Protein AF-0000000085156708 (afdb_homodimer)

Secondary structure (DSSP, 8-state):
-EEEEE-----TTS--HHHHHHHHHHHHHHHHTTTEEEEEE---SS-TT---S-HHHHHHHHHTT-SS-EEEEEEEGGGS-HHHHHHHHHHHHHHTTS-EEEEEE----HHHHHHHT--GGGHHHHHHHHHHHHHHHHTT--EEETTEEE--SSPPSSTT-SEEEEEESSHHHHHHHHHHT-EEEESS--TTHHHHHHHHHHHTT-----EE---TT--SEEEEESSHHHHHHHHHHHHHHHHHHHHHHSTT--SSTT-----SHHHHHHH-SSEEEEEHHHHHHHHHTTPPEEE-TTGGG--HHHHHHHHHHIIIIIHHHHHT-/-EEEEE-----TTS--HHHHHHHHHHHHHHHHTTTEEEEEE----S-TT---S-HHHHHHHHHTT-SS-EEEEEEEGGGS-HHHHHHHHHHHHHHTTS-EEEEEE----HHHHHHHT--GGGHHHHHHHHHHHHHHHHTT--EEETTEEE--SSPPSSTT-SEEEEEESSHHHHHHHHHHT-EEEESS--TTHHHHHHHHHHHTT-----EE---TT--SEEEEESSHHHHHHHHHHHHHHHHHHHHHHSTT--SSTT-----SHHHHHHH-SSEEEEEHHHHHHHHHTTPPEEE-TTGGG--HHHHHHHHHHIIIIIHHHHHT-

Nearest PDB structures (foldseek):
  2i7g-assembly1_A  TM=7.792E-01  e=3.534E-17  Agrobacterium fabrum str. C58
  8t0u-assembly2_G  TM=6.690E-01  e=8.698E-13  Pseudomonas fluorescens Pf0-1
  3rao-assembly2_A-2  TM=6.454E-01  e=1.486E-12  Bacillus cereus ATCC 10987
  3rao-assembly2_B  TM=6.243E-01  e=1.673E-12  Bacillus cereus ATCC 10987
  8t0u-assembly2_E  TM=5.780E-01  e=3.625E-12  Pseudomonas fluorescens Pf0-1

InterPro domains:
  IPR011251 Luciferase-like domain [PF00296] (21-248)
  IPR036661 Luciferase-like domain superfamily [G3DSA:3.20.20.30] (6-322)
  IPR036661 Luciferase-like domain superfamily [SSF51679] (16-321)
  IPR050766 Bacterial Luciferase Oxidoreductase [PTHR30137] (15-254)

pLDDT: mean 95.07, std 6.35, range [63.94, 98.94]

Solvent-accessible surface area (backbone atoms only — not comparable to full-atom values): 32102 Å² total; per-residue (Å²): 84,32,37,38,43,48,43,59,30,29,39,88,89,42,31,56,61,53,59,52,55,58,39,52,32,52,52,50,34,54,27,47,77,37,54,33,51,30,41,35,30,38,61,42,57,55,34,91,32,22,27,27,57,47,42,63,41,55,48,26,20,31,30,60,50,44,86,73,47,28,35,40,37,42,41,52,50,58,80,54,57,43,69,60,48,36,35,45,51,16,51,46,17,30,57,38,69,50,39,40,31,35,32,38,30,68,70,84,53,66,65,46,26,36,46,71,69,47,65,71,89,47,32,67,62,46,38,53,54,40,46,56,53,28,53,43,36,36,54,61,41,75,46,77,54,97,89,17,62,33,46,53,26,46,65,34,64,33,80,70,25,66,54,61,29,28,40,42,54,42,54,68,41,24,31,49,18,12,58,72,46,30,16,34,44,33,41,15,55,45,90,60,28,68,58,38,20,50,50,25,5,55,76,62,73,28,70,79,51,64,71,45,58,45,52,54,64,41,46,58,30,46,45,50,29,91,49,45,71,60,44,48,73,72,47,29,68,23,54,44,50,44,36,39,52,53,35,68,71,37,74,88,66,82,58,51,34,38,62,45,91,53,90,44,57,66,52,39,60,68,65,53,33,22,54,40,69,38,38,53,72,56,50,23,52,40,38,60,70,68,42,69,45,32,27,33,60,44,43,39,12,38,41,59,85,70,23,47,61,37,54,45,42,45,38,69,46,31,44,30,65,43,71,72,102,85,31,37,39,42,49,43,60,29,30,39,88,89,42,32,57,61,53,58,51,56,57,39,51,32,54,51,49,34,53,27,48,79,37,54,34,52,30,40,36,28,37,60,42,57,55,33,90,32,21,28,28,57,47,42,63,41,55,48,26,21,30,31,62,49,44,85,74,48,28,36,38,37,42,41,50,49,60,79,54,56,42,69,61,47,38,34,46,51,16,52,44,17,32,58,36,70,52,38,39,33,36,31,38,31,68,71,84,52,66,65,45,26,36,47,72,70,47,64,71,90,46,30,66,64,47,39,54,56,41,49,56,53,27,53,43,36,35,52,59,39,74,46,76,53,98,91,19,61,33,46,55,23,45,64,33,66,34,80,69,25,65,54,62,29,29,41,40,55,42,54,69,40,24,31,48,18,12,58,70,46,31,16,34,44,33,40,16,55,45,92,60,28,67,59,38,20,50,50,24,6,54,76,61,75,30,68,80,49,64,72,46,59,44,49,54,65,41,46,57,30,45,46,50,29,92,48,45,71,60,44,48,74,71,48,28,69,23,53,44,50,45,34,39,53,52,34,67,70,37,75,88,66,82,57,48,34,38,62,46,93,52,90,46,58,67,52,39,59,68,67,51,33,22,56,39,69,36,39,52,71,56,50,23,53,40,37,60,70,71,41,68,46,32,28,34,62,43,43,38,10,38,42,59,85,70,23,47,61,37,54,46,41,45,38,69,46,32,43,29,64,44,70,73,101

Sequence (650 aa):
MYTLRFDMRDPEWAAPPADLYAAAPEMAAWAEEHGGLAAVLCEHHGSEDGYLPSPFLLASAVAARTQRLALSLILILPFYEPVRLAEDMAVLDIISNGRASYILALGYRPEEFEHFGVPIKKRGRLCDEKLALLRRLLAGETVVEDGRRITVTPRPLTPGGPGLMWGGGTIAAARRAGRYGLGMLGNANAPGIQEAYEEACREHGHPPGPTMFPDRNTPSVVFVAEEVDQAWKEIGEHLLHDVRTYAAWNPGDETTAGFSHVNTIDELRETGTSHVIISVPEAISRVKAGQVLNLSPLCGGLPPDIAWPYLKRVGEVVLPEALGHMYTLRFDMRDPEWAAPPADLYAAAPEMAAWAEEHGGLAAVLCEHHGSEDGYLPSPFLLASAVAARTQRLALSLILILPFYEPVRLAEDMAVLDIISNGRASYILALGYRPEEFEHFGVPIKKRGRLCDEKLALLRRLLAGETVVEDGRRITVTPRPLTPGGPGLMWGGGTIAAARRAGRYGLGMLGNANAPGIQEAYEEACREHGHPPGPTMFPDRNTPSVVFVAEEVDQAWKEIGEHLLHDVRTYAAWNPGDETTAGFSHVNTIDELRETGTSHVIISVPEAISRVKAGQVLNLSPLCGGLPPDIAWPYLKRVGEVVLPEALGH

Radius of gyration: 25.91 Å; Cα contacts (8 Å, |Δi|>4): 1419; chains: 2; bounding box: 54×74×71 Å

Organism: Mycolicibacterium paratuberculosis (strain ATCC BAA-968 / K-10) (NCBI:txid262316)

Structure (mmCIF, N/CA/C/O backbone):
data_AF-0000000085156708-model_v1
#
loop_
_entity.id
_entity.type
_entity.pdbx_description
1 polymer 'Luciferase-like domain-containing protein'
#
loop_
_atom_site.group_PDB
_atom_site.id
_atom_site.type_symbol
_atom_site.label_atom_id
_atom_site.label_alt_id
_atom_site.label_comp_id
_atom_site.label_asym_id
_atom_site.label_entity_id
_atom_site.label_seq_id
_atom_site.pdbx_PDB_ins_code
_atom_site.Cartn_x
_atom_site.Cartn_y
_atom_site.Cartn_z
_atom_site.occupancy
_atom_site.B_iso_or_equiv
_atom_site.auth_seq_id
_atom_site.auth_comp_id
_atom_site.auth_asym_id
_atom_site.auth_atom_id
_atom_site.pdbx_PDB_model_num
ATOM 1 N N . MET A 1 1 ? -1.23 12.977 25.625 1 90.69 1 MET A N 1
ATOM 2 C CA . MET A 1 1 ? -1.31 12.156 24.422 1 90.69 1 MET A CA 1
ATOM 3 C C . MET A 1 1 ? -0.76 12.906 23.219 1 90.69 1 MET A C 1
ATOM 5 O O . MET A 1 1 ? -0.517 14.117 23.297 1 90.69 1 MET A O 1
ATOM 9 N N . TYR A 1 2 ? -0.377 12.102 22.188 1 97.5 2 TYR A N 1
ATOM 10 C CA . TYR A 1 2 ? 0.184 12.758 21.016 1 97.5 2 TYR A CA 1
ATOM 11 C C . TYR A 1 2 ? -0.13 11.961 19.75 1 97.5 2 TYR A C 1
ATOM 13 O O . TYR A 1 2 ? -0.561 10.812 19.828 1 97.5 2 TYR A O 1
ATOM 21 N N . THR A 1 3 ? -0.052 12.656 18.609 1 97.94 3 THR A N 1
ATOM 22 C CA . THR A 1 3 ? -0.122 12.039 17.281 1 97.94 3 THR A CA 1
ATOM 23 C C . THR A 1 3 ? 1.207 12.18 16.547 1 97.94 3 THR A C 1
ATOM 25 O O . THR A 1 3 ? 2.041 13.008 16.922 1 97.94 3 THR A O 1
ATOM 28 N N . LEU A 1 4 ? 1.42 11.297 15.609 1 98.69 4 LEU A N 1
ATOM 29 C CA . LEU A 1 4 ? 2.59 11.344 14.734 1 98.69 4 LEU A CA 1
ATOM 30 C C . LEU A 1 4 ? 2.189 11.703 13.305 1 98.69 4 LEU A C 1
ATOM 32 O O . LEU A 1 4 ? 1.284 11.086 12.742 1 98.69 4 LEU A O 1
ATOM 36 N N . ARG A 1 5 ? 2.803 12.656 12.797 1 98.25 5 ARG A N 1
ATOM 37 C CA . ARG A 1 5 ? 2.6 12.969 11.383 1 98.25 5 ARG A CA 1
ATOM 38 C C . ARG A 1 5 ? 3.824 12.586 10.562 1 98.25 5 ARG A C 1
ATOM 40 O O . ARG A 1 5 ? 4.953 12.898 10.938 1 98.25 5 ARG A O 1
ATOM 47 N N . PHE A 1 6 ? 3.594 11.906 9.438 1 98.69 6 PHE A N 1
ATOM 48 C CA . PHE A 1 6 ? 4.648 11.539 8.492 1 98.69 6 PHE A CA 1
ATOM 49 C C . PHE A 1 6 ? 4.328 12.055 7.094 1 98.69 6 PHE A C 1
ATOM 51 O O . PHE A 1 6 ? 3.254 11.773 6.555 1 98.69 6 PHE A O 1
ATOM 58 N N . ASP A 1 7 ? 5.238 12.852 6.508 1 98.06 7 ASP A N 1
ATOM 59 C CA . ASP A 1 7 ? 5.109 13.305 5.129 1 98.06 7 ASP A CA 1
ATOM 60 C C . ASP A 1 7 ? 6.328 12.898 4.301 1 98.06 7 ASP A C 1
ATOM 62 O O . ASP A 1 7 ? 6.316 13.023 3.074 1 98.06 7 ASP A O 1
ATOM 66 N N . MET A 1 8 ? 7.406 12.469 4.895 1 98.75 8 MET A N 1
ATOM 67 C CA . MET A 1 8 ? 8.555 11.75 4.348 1 98.75 8 MET A CA 1
ATOM 68 C C . MET A 1 8 ? 9.391 12.664 3.461 1 98.75 8 MET A C 1
ATOM 70 O O . MET A 1 8 ? 10.086 12.195 2.557 1 98.75 8 MET A O 1
ATOM 74 N N . ARG A 1 9 ? 9.297 13.992 3.695 1 98.44 9 ARG A N 1
ATOM 75 C CA . ARG A 1 9 ? 10.148 14.914 2.943 1 98.44 9 ARG A CA 1
ATOM 76 C C . ARG A 1 9 ? 11.625 14.578 3.137 1 98.44 9 ARG A C 1
ATOM 78 O O . ARG A 1 9 ? 12.047 14.25 4.246 1 98.44 9 ARG A O 1
ATOM 85 N N . ASP A 1 10 ? 12.383 14.695 2.053 1 98.06 10 ASP A N 1
ATOM 86 C CA . ASP A 1 10 ? 13.797 14.336 2.084 1 98.06 10 ASP A CA 1
ATOM 87 C C . ASP A 1 10 ? 14.625 15.281 1.218 1 98.06 10 ASP A C 1
ATOM 89 O O . ASP A 1 10 ? 15.328 14.844 0.304 1 98.06 10 ASP A O 1
ATOM 93 N N . PRO A 1 11 ? 14.586 16.578 1.6 1 97.62 11 PRO A N 1
ATOM 94 C CA . PRO A 1 11 ? 15.469 17.422 0.798 1 97.62 11 PRO A CA 1
ATOM 95 C C . PRO A 1 11 ? 16.891 16.891 0.737 1 97.62 11 PRO A C 1
ATOM 97 O O . PRO A 1 11 ? 17.328 16.172 1.642 1 97.62 11 PRO A O 1
ATOM 100 N N . GLU A 1 12 ? 17.594 17.266 -0.272 1 94.94 12 GLU A N 1
ATOM 101 C CA . GLU A 1 12 ? 18.875 16.656 -0.636 1 94.94 12 GLU A CA 1
ATOM 102 C C . GLU A 1 12 ? 19.859 16.703 0.532 1 94.94 12 GLU A C 1
ATOM 104 O O . GLU A 1 12 ? 20.672 15.781 0.699 1 94.94 12 GLU A O 1
ATOM 109 N N . TRP A 1 13 ? 19.797 17.734 1.337 1 96.19 13 TRP A N 1
ATOM 110 C CA . TRP A 1 13 ? 20.781 17.938 2.404 1 96.19 13 TRP A CA 1
ATOM 111 C C . TRP A 1 13 ? 20.391 17.156 3.648 1 96.19 13 TRP A C 1
ATOM 113 O O . TRP A 1 13 ? 21.156 17.094 4.613 1 96.19 13 TRP A O 1
ATOM 123 N N . ALA A 1 14 ? 19.25 16.516 3.643 1 96.75 14 ALA A N 1
ATOM 124 C CA . ALA A 1 14 ? 18.703 15.875 4.832 1 96.75 14 ALA A CA 1
ATOM 125 C C . ALA A 1 14 ? 18.969 14.375 4.805 1 96.75 14 ALA A C 1
ATOM 127 O O . ALA A 1 14 ? 19.969 13.914 4.262 1 96.75 14 ALA A O 1
ATOM 128 N N . ALA A 1 15 ? 18.156 13.57 5.531 1 97.81 15 ALA A N 1
ATOM 129 C CA . ALA A 1 15 ? 18.328 12.117 5.617 1 97.81 15 ALA A CA 1
ATOM 130 C C . ALA A 1 15 ? 17.891 11.445 4.32 1 97.81 15 ALA A C 1
ATOM 132 O O . ALA A 1 15 ? 16.922 11.859 3.688 1 97.81 15 ALA A O 1
ATOM 133 N N . PRO A 1 16 ? 18.609 10.375 3.918 1 97.62 16 PRO A N 1
ATOM 134 C CA . PRO A 1 16 ? 18.141 9.617 2.754 1 97.62 16 PRO A CA 1
ATOM 135 C C . PRO A 1 16 ? 16.766 9 2.963 1 97.62 16 PRO A C 1
ATOM 137 O O . PRO A 1 16 ? 16.406 8.625 4.086 1 97.62 16 PRO A O 1
ATOM 140 N N . PRO A 1 17 ? 16 8.898 1.91 1 98 17 PRO A N 1
ATOM 141 C CA . PRO A 1 17 ? 14.648 8.352 2.02 1 98 17 PRO A CA 1
ATOM 142 C C . PRO A 1 17 ? 14.625 6.965 2.662 1 98 17 PRO A C 1
ATOM 144 O O . PRO A 1 17 ? 13.719 6.656 3.436 1 98 17 PRO A O 1
ATOM 147 N N . ALA A 1 18 ? 15.617 6.164 2.367 1 97.94 18 ALA A N 1
ATOM 148 C CA . ALA A 1 18 ? 15.641 4.809 2.912 1 97.94 18 ALA A CA 1
ATOM 149 C C . ALA A 1 18 ? 15.633 4.828 4.438 1 97.94 18 ALA A C 1
ATOM 151 O O . ALA A 1 18 ? 14.945 4.027 5.07 1 97.94 18 ALA A O 1
ATOM 152 N N . ASP A 1 19 ? 16.359 5.762 5.051 1 98.5 19 ASP A N 1
ATOM 153 C CA . ASP A 1 19 ? 16.406 5.883 6.508 1 98.5 19 ASP A CA 1
ATOM 154 C C . ASP A 1 19 ? 15.07 6.348 7.066 1 98.5 19 ASP A C 1
ATOM 156 O O . ASP A 1 19 ? 14.625 5.867 8.109 1 98.5 19 ASP A O 1
ATOM 160 N N . LEU A 1 20 ? 14.461 7.25 6.359 1 98.88 20 LEU A N 1
ATOM 161 C CA . LEU A 1 20 ? 13.195 7.812 6.809 1 98.88 20 LEU A CA 1
ATOM 162 C C . LEU A 1 20 ? 12.086 6.766 6.758 1 98.88 20 LEU A C 1
ATOM 164 O O . LEU A 1 20 ? 11.344 6.594 7.727 1 98.88 20 LEU A O 1
ATOM 168 N N . TYR A 1 21 ? 12 6.02 5.68 1 98.81 21 TYR A N 1
ATOM 169 C CA . TYR A 1 21 ? 10.953 5.02 5.496 1 98.81 21 TYR A CA 1
ATOM 170 C C . TYR A 1 21 ? 11.164 3.826 6.418 1 98.81 21 TYR A C 1
ATOM 172 O O . TYR A 1 21 ? 10.211 3.135 6.781 1 98.81 21 TYR A O 1
ATOM 180 N N . ALA A 1 22 ? 12.383 3.613 6.781 1 98.44 22 ALA A N 1
ATOM 181 C CA . ALA A 1 22 ? 12.656 2.576 7.773 1 98.44 22 ALA A CA 1
ATOM 182 C C . ALA A 1 22 ? 12.258 3.037 9.172 1 98.44 22 ALA A C 1
ATOM 184 O O . ALA A 1 22 ? 11.75 2.246 9.969 1 98.44 22 ALA A O 1
ATOM 185 N N . ALA A 1 23 ? 12.398 4.293 9.453 1 98.81 23 ALA A N 1
ATOM 186 C CA . ALA A 1 23 ? 12.219 4.836 10.797 1 98.81 23 ALA A CA 1
ATOM 187 C C . ALA A 1 23 ? 10.734 5.004 11.125 1 98.81 23 ALA A C 1
ATOM 189 O O . ALA A 1 23 ? 10.32 4.812 12.273 1 98.81 23 ALA A O 1
ATOM 190 N N . ALA A 1 24 ? 9.922 5.309 10.18 1 98.88 24 ALA A N 1
ATOM 191 C CA . ALA A 1 24 ? 8.531 5.68 10.43 1 98.88 24 ALA A CA 1
ATOM 192 C C . ALA A 1 24 ? 7.762 4.527 11.07 1 98.88 24 ALA A C 1
ATOM 194 O O . ALA A 1 24 ? 7.145 4.691 12.125 1 98.88 24 ALA A O 1
ATOM 195 N N . PRO A 1 25 ? 7.855 3.312 10.477 1 98.81 25 PRO A N 1
ATOM 196 C CA . PRO A 1 25 ? 7.16 2.205 11.133 1 98.81 25 PRO A CA 1
ATOM 197 C C . PRO A 1 25 ? 7.727 1.887 12.516 1 98.81 25 PRO A C 1
ATOM 199 O O . PRO A 1 25 ? 6.98 1.51 13.422 1 98.81 25 PRO A O 1
ATOM 202 N N . GLU A 1 26 ? 9.008 2.047 12.711 1 98.69 26 GLU A N 1
ATOM 203 C CA . GLU A 1 26 ? 9.625 1.808 14.008 1 98.69 26 GLU A CA 1
ATOM 204 C C . GLU A 1 26 ? 9.133 2.809 15.047 1 98.69 26 GLU A C 1
ATOM 206 O O . GLU A 1 26 ? 8.82 2.434 16.188 1 98.69 26 GLU A O 1
ATOM 211 N N . MET A 1 27 ? 9.062 4.035 14.633 1 98.94 27 MET A N 1
ATOM 212 C CA . MET A 1 27 ? 8.594 5.09 15.516 1 98.94 27 MET A CA 1
ATOM 213 C C . MET A 1 27 ? 7.125 4.887 15.875 1 98.94 27 MET A C 1
ATOM 215 O O . MET A 1 27 ? 6.723 5.098 17.016 1 98.94 27 MET A O 1
ATOM 219 N N . ALA A 1 28 ? 6.387 4.445 14.93 1 98.88 28 ALA A N 1
ATOM 220 C CA . ALA A 1 28 ? 4.973 4.172 15.172 1 98.88 28 ALA A CA 1
ATOM 221 C C . ALA A 1 28 ? 4.793 3.018 16.156 1 98.88 28 ALA A C 1
ATOM 223 O O . ALA A 1 28 ? 3.969 3.094 17.062 1 98.88 28 ALA A O 1
ATOM 224 N N . ALA A 1 29 ? 5.543 1.969 15.945 1 98.81 29 ALA A N 1
ATOM 225 C CA . ALA A 1 29 ? 5.473 0.816 16.844 1 98.81 29 ALA A CA 1
ATOM 226 C C . ALA A 1 29 ? 5.836 1.211 18.266 1 98.81 29 ALA A C 1
ATOM 228 O O . ALA A 1 29 ? 5.156 0.812 19.219 1 98.81 29 ALA A O 1
ATOM 229 N N . TRP A 1 30 ? 6.906 1.969 18.391 1 98.81 30 TRP A N 1
ATOM 230 C CA . TRP A 1 30 ? 7.305 2.443 19.703 1 98.81 30 TRP A CA 1
ATOM 231 C C . TRP A 1 30 ? 6.223 3.33 20.312 1 98.81 30 TRP A C 1
ATOM 233 O O . TRP A 1 30 ? 5.891 3.197 21.5 1 98.81 30 TRP A O 1
ATOM 243 N N . ALA A 1 31 ? 5.664 4.207 19.531 1 98.69 31 ALA A N 1
ATOM 244 C CA . ALA A 1 31 ? 4.688 5.199 19.984 1 98.69 31 ALA A CA 1
ATOM 245 C C . ALA A 1 31 ? 3.439 4.523 20.547 1 98.69 31 ALA A C 1
ATOM 247 O O . ALA A 1 31 ? 2.873 4.984 21.547 1 98.69 31 ALA A O 1
ATOM 248 N N . GLU A 1 32 ? 2.967 3.443 19.906 1 97.5 32 GLU A N 1
ATOM 249 C CA . GLU A 1 32 ? 1.733 2.82 20.375 1 97.5 32 GLU A CA 1
ATOM 250 C C . GLU A 1 32 ? 1.878 2.314 21.812 1 97.5 32 GLU A C 1
ATOM 252 O O . GLU A 1 32 ? 0.897 2.256 22.547 1 97.5 32 GLU A O 1
ATOM 257 N N . GLU A 1 33 ? 3.162 2.014 22.219 1 97.44 33 GLU A N 1
ATOM 258 C CA . GLU A 1 33 ? 3.426 1.533 23.578 1 97.44 33 GLU A CA 1
ATOM 259 C C . GLU A 1 33 ? 3.717 2.691 24.531 1 97.44 33 GLU A C 1
ATOM 261 O O . GLU A 1 33 ? 3.855 2.488 25.734 1 97.44 33 GLU A O 1
ATOM 266 N N . HIS A 1 34 ? 3.824 3.9 24 1 97.81 34 HIS A N 1
ATOM 267 C CA . HIS A 1 34 ? 4.234 5.039 24.812 1 97.81 34 HIS A CA 1
ATOM 268 C C . HIS A 1 34 ? 3.277 6.211 24.641 1 97.81 34 HIS A C 1
ATOM 270 O O . HIS A 1 34 ? 3.707 7.367 24.562 1 97.81 34 HIS A O 1
ATOM 276 N N . GLY A 1 35 ? 2.021 5.914 24.453 1 96.69 35 GLY A N 1
ATOM 277 C CA . GLY A 1 35 ? 0.994 6.938 24.562 1 96.69 35 GLY A CA 1
ATOM 278 C C . GLY A 1 35 ? 0.607 7.531 23.219 1 96.69 35 GLY A C 1
ATOM 279 O O . GLY A 1 35 ? -0.195 8.469 23.156 1 96.69 35 GLY A O 1
ATOM 280 N N . GLY A 1 36 ? 1.156 7.016 22.109 1 98.12 36 GLY A N 1
ATOM 281 C CA . GLY A 1 36 ? 0.756 7.48 20.797 1 98.12 36 GLY A CA 1
ATOM 282 C C . GLY A 1 36 ? -0.66 7.082 20.422 1 98.12 36 GLY A C 1
ATOM 283 O O . GLY A 1 36 ? -1.066 5.938 20.656 1 98.12 36 GLY A O 1
ATOM 284 N N . LEU A 1 37 ? -1.363 8.062 19.812 1 98 37 LEU A N 1
ATOM 285 C CA . LEU A 1 37 ? -2.771 7.832 19.516 1 98 37 LEU A CA 1
ATOM 286 C C . LEU A 1 37 ? -2.955 7.441 18.047 1 98 37 LEU A C 1
ATOM 288 O O . LEU A 1 37 ? -3.785 6.586 17.734 1 98 37 LEU A O 1
ATOM 292 N N . ALA A 1 38 ? -2.199 8.133 17.172 1 98.5 38 ALA A N 1
ATOM 293 C CA . ALA A 1 38 ? -2.449 7.961 15.742 1 98.5 38 ALA A CA 1
ATOM 294 C C . ALA A 1 38 ? -1.233 8.375 14.914 1 98.5 38 ALA A C 1
ATOM 296 O O . ALA A 1 38 ? -0.451 9.227 15.336 1 98.5 38 ALA A O 1
ATOM 297 N N . ALA A 1 39 ? -1.053 7.691 13.836 1 98.88 39 ALA A N 1
ATOM 298 C CA . ALA A 1 39 ? -0.17 8.141 12.758 1 98.88 39 ALA A CA 1
ATOM 299 C C . ALA A 1 39 ? -0.966 8.797 11.633 1 98.88 39 ALA A C 1
ATOM 301 O O . ALA A 1 39 ? -1.92 8.211 11.117 1 98.88 39 ALA A O 1
ATOM 302 N N . VAL A 1 40 ? -0.614 10.016 11.32 1 98.56 40 VAL A N 1
ATOM 303 C CA . VAL A 1 40 ? -1.228 10.766 10.227 1 98.56 40 VAL A CA 1
ATOM 304 C C . VAL A 1 40 ? -0.315 10.742 9.008 1 98.56 40 VAL A C 1
ATOM 306 O O . VAL A 1 40 ? 0.849 11.141 9.086 1 98.56 40 VAL A O 1
ATOM 309 N N . LEU A 1 41 ? -0.836 10.25 7.93 1 98.75 41 LEU A N 1
ATOM 310 C CA . LEU A 1 41 ? -0.072 10.109 6.695 1 98.75 41 LEU A CA 1
ATOM 311 C C . LEU A 1 41 ? -0.615 11.039 5.617 1 98.75 41 LEU A C 1
ATOM 313 O O . LEU A 1 41 ? -1.774 10.922 5.211 1 98.75 41 LEU A O 1
ATOM 317 N N . CYS A 1 42 ? 0.219 11.914 5.121 1 97.25 42 CYS A N 1
ATOM 318 C CA . CYS A 1 42 ? -0.192 12.969 4.203 1 97.25 42 CYS A CA 1
ATOM 319 C C . CYS A 1 42 ? 0.242 12.656 2.777 1 97.25 42 CYS A C 1
ATOM 321 O O . CYS A 1 42 ? 1.189 11.898 2.564 1 97.25 42 CYS A O 1
ATOM 323 N N . GLU A 1 43 ? -0.408 13.344 1.853 1 98.56 43 GLU A N 1
ATOM 324 C CA . GLU A 1 43 ? -0.203 13 0.449 1 98.56 43 GLU A CA 1
ATOM 325 C C . GLU A 1 43 ? 0.113 14.234 -0.384 1 98.56 43 GLU A C 1
ATOM 327 O O . GLU A 1 43 ? -0.594 15.242 -0.302 1 98.56 43 GLU A O 1
ATOM 332 N N . HIS A 1 44 ? 1.192 14.18 -1.118 1 98.56 44 HIS A N 1
ATOM 333 C CA . HIS A 1 44 ? 1.481 15.07 -2.238 1 98.56 44 HIS A CA 1
ATOM 334 C C . HIS A 1 44 ? 2.248 14.336 -3.336 1 98.56 44 HIS A C 1
ATOM 336 O O . HIS A 1 44 ? 2.75 13.234 -3.119 1 98.56 44 HIS A O 1
ATOM 342 N N . HIS A 1 45 ? 2.305 14.961 -4.477 1 98.5 45 HIS A N 1
ATOM 343 C CA . HIS A 1 45 ? 2.891 14.32 -5.648 1 98.5 45 HIS A CA 1
ATOM 344 C C . HIS A 1 45 ? 3.855 15.258 -6.367 1 98.5 45 HIS A C 1
ATOM 346 O O . HIS A 1 45 ? 3.639 16.469 -6.402 1 98.5 45 HIS A O 1
ATOM 352 N N . GLY A 1 46 ? 4.887 14.633 -6.918 1 97.06 46 GLY A N 1
ATOM 353 C CA . GLY A 1 46 ? 5.812 15.383 -7.754 1 97.06 46 GLY A CA 1
ATOM 354 C C . GLY A 1 46 ? 6.59 16.438 -6.984 1 97.06 46 GLY A C 1
ATOM 355 O O . GLY A 1 46 ? 7.062 17.406 -7.566 1 97.06 46 GLY A O 1
ATOM 356 N N . SER A 1 47 ? 6.637 16.297 -5.668 1 96.94 47 SER A N 1
ATOM 357 C CA . SER A 1 47 ? 7.355 17.266 -4.848 1 96.94 47 SER A CA 1
ATOM 358 C C . SER A 1 47 ? 8.859 17.047 -4.914 1 96.94 47 SER A C 1
ATOM 360 O O . SER A 1 47 ? 9.336 15.93 -4.684 1 96.94 47 SER A O 1
ATOM 362 N N . GLU A 1 48 ? 9.555 18.047 -5.098 1 95.5 48 GLU A N 1
ATOM 363 C CA . GLU A 1 48 ? 11 17.938 -5.27 1 95.5 48 GLU A CA 1
ATOM 364 C C . GLU A 1 48 ? 11.664 17.328 -4.035 1 95.5 48 GLU A C 1
ATOM 366 O O . GLU A 1 48 ? 12.664 16.609 -4.152 1 95.5 48 GLU A O 1
ATOM 371 N N . ASP A 1 49 ? 11.07 17.547 -2.938 1 97.5 49 ASP A N 1
ATOM 372 C CA . ASP A 1 49 ? 11.672 17.047 -1.704 1 97.5 49 ASP A CA 1
ATOM 373 C C . ASP A 1 49 ? 11.102 15.68 -1.328 1 97.5 49 ASP A C 1
ATOM 375 O O . ASP A 1 49 ? 11.141 15.281 -0.162 1 97.5 49 ASP A O 1
ATOM 379 N N . GLY A 1 50 ? 10.492 15.008 -2.197 1 97.94 50 GLY A N 1
ATOM 380 C CA . GLY A 1 50 ? 10.164 13.602 -2.025 1 97.94 50 GLY A CA 1
ATOM 381 C C . GLY A 1 50 ? 8.93 13.383 -1.17 1 97.94 50 GLY A C 1
ATOM 382 O O . GLY A 1 50 ? 8.75 12.305 -0.605 1 97.94 50 GLY A O 1
ATOM 383 N N . TYR A 1 51 ? 8.047 14.445 -0.977 1 98.44 51 TYR A N 1
ATOM 384 C CA . TYR A 1 51 ? 6.82 14.312 -0.194 1 98.44 51 TYR A CA 1
ATOM 385 C C . TYR A 1 51 ? 6.102 13.016 -0.523 1 98.44 51 TYR A C 1
ATOM 387 O O . TYR A 1 51 ? 6.043 12.609 -1.687 1 98.44 51 TYR A O 1
ATOM 395 N N . LEU A 1 52 ? 5.512 12.344 0.43 1 98.81 52 LEU A N 1
ATOM 396 C CA . LEU A 1 52 ? 4.895 11.023 0.358 1 98.81 52 LEU A CA 1
ATOM 397 C C . LEU A 1 52 ? 3.766 11.008 -0.666 1 98.81 52 LEU A C 1
ATOM 399 O O . LEU A 1 52 ? 2.717 11.625 -0.448 1 98.81 52 LEU A O 1
ATOM 403 N N . PRO A 1 53 ? 3.992 10.25 -1.772 1 98.75 53 PRO A N 1
ATOM 404 C CA . PRO A 1 53 ? 2.918 10.164 -2.764 1 98.75 53 PRO A CA 1
ATOM 405 C C . PRO A 1 53 ? 2.006 8.961 -2.537 1 98.75 53 PRO A C 1
ATOM 407 O O . PRO A 1 53 ? 0.919 8.891 -3.117 1 98.75 53 PRO A O 1
ATOM 410 N N . SER A 1 54 ? 2.434 7.969 -1.712 1 98.69 54 SER A N 1
ATOM 411 C CA . SER A 1 54 ? 1.728 6.699 -1.558 1 98.69 54 SER A CA 1
ATOM 412 C C . SER A 1 54 ? 1.415 6.414 -0.092 1 98.69 54 SER A C 1
ATOM 414 O O . SER A 1 54 ? 1.916 5.445 0.478 1 98.69 54 SER A O 1
ATOM 416 N N . PRO A 1 55 ? 0.5 7.145 0.479 1 98.81 55 PRO A N 1
ATOM 417 C CA . PRO A 1 55 ? 0.203 6.961 1.901 1 98.81 55 PRO A CA 1
ATOM 418 C C . PRO A 1 55 ? -0.271 5.547 2.229 1 98.81 55 PRO A C 1
ATOM 420 O O . PRO A 1 55 ? -0.015 5.043 3.326 1 98.81 55 PRO A O 1
ATOM 423 N N . PHE A 1 56 ? -0.917 4.879 1.274 1 98.88 56 PHE A N 1
ATOM 424 C CA . PHE A 1 56 ? -1.407 3.523 1.496 1 98.88 56 PHE A CA 1
ATOM 425 C C . PHE A 1 56 ? -0.254 2.574 1.799 1 98.88 56 PHE A C 1
ATOM 427 O O . PHE A 1 56 ? -0.354 1.735 2.697 1 98.88 56 PHE A O 1
ATOM 434 N N . LEU A 1 57 ? 0.807 2.709 1.037 1 98.94 57 LEU A N 1
ATOM 435 C CA . LEU A 1 57 ? 1.934 1.802 1.225 1 98.94 57 LEU A CA 1
ATOM 436 C C . LEU A 1 57 ? 2.588 2.02 2.584 1 98.94 57 LEU A C 1
ATOM 438 O O . LEU A 1 57 ? 2.885 1.059 3.297 1 98.94 57 LEU A O 1
ATOM 442 N N . LEU A 1 58 ? 2.77 3.277 2.957 1 98.94 58 LEU A N 1
ATOM 443 C CA . LEU A 1 58 ? 3.354 3.543 4.266 1 98.94 58 LEU A CA 1
ATOM 444 C C . LEU A 1 58 ? 2.412 3.102 5.383 1 98.94 58 LEU A C 1
ATOM 446 O O . LEU A 1 58 ? 2.855 2.553 6.395 1 98.94 58 LEU A O 1
ATOM 450 N N . ALA A 1 59 ? 1.146 3.334 5.148 1 98.94 59 ALA A N 1
ATOM 451 C CA . ALA A 1 59 ? 0.156 2.91 6.137 1 98.94 59 ALA A CA 1
ATOM 452 C C . ALA A 1 59 ? 0.199 1.398 6.344 1 98.94 59 ALA A C 1
ATOM 454 O O . ALA A 1 59 ? 0.113 0.917 7.473 1 98.94 59 ALA A O 1
ATOM 455 N N . SER A 1 60 ? 0.292 0.675 5.25 1 98.94 60 SER A N 1
ATOM 456 C CA . SER A 1 60 ? 0.342 -0.78 5.348 1 98.94 60 SER A CA 1
ATOM 457 C C . SER A 1 60 ? 1.583 -1.241 6.102 1 98.94 60 SER A C 1
ATOM 459 O O . SER A 1 60 ? 1.511 -2.154 6.93 1 98.94 60 SER A O 1
ATOM 461 N N . ALA A 1 61 ? 2.711 -0.617 5.855 1 98.94 61 ALA A N 1
ATOM 462 C CA . ALA A 1 61 ? 3.941 -0.921 6.582 1 98.94 61 ALA A CA 1
ATOM 463 C C . ALA A 1 61 ? 3.779 -0.653 8.078 1 98.94 61 ALA A C 1
ATOM 465 O O . ALA A 1 61 ? 4.168 -1.477 8.906 1 98.94 61 ALA A O 1
ATOM 466 N N . VAL A 1 62 ? 3.18 0.495 8.406 1 98.94 62 VAL A N 1
ATOM 467 C CA . VAL A 1 62 ? 2.953 0.857 9.797 1 98.94 62 VAL A CA 1
ATOM 468 C C . VAL A 1 62 ? 1.977 -0.128 10.438 1 98.94 62 VAL A C 1
ATOM 470 O O . VAL A 1 62 ? 2.186 -0.574 11.57 1 98.94 62 VAL A O 1
ATOM 473 N N . ALA A 1 63 ? 0.941 -0.483 9.711 1 98.88 63 ALA A N 1
ATOM 474 C CA . ALA A 1 63 ? -0.066 -1.412 10.211 1 98.88 63 ALA A CA 1
ATOM 475 C C . ALA A 1 63 ? 0.561 -2.754 10.578 1 98.88 63 ALA A C 1
ATOM 477 O O . ALA A 1 63 ? 0.175 -3.377 11.57 1 98.88 63 ALA A O 1
ATOM 478 N N . ALA A 1 64 ? 1.549 -3.164 9.812 1 98.44 64 ALA A N 1
ATOM 479 C CA . ALA A 1 64 ? 2.189 -4.461 10.023 1 98.44 64 ALA A CA 1
ATOM 480 C C . ALA A 1 64 ? 3.076 -4.445 11.266 1 98.44 64 ALA A C 1
ATOM 482 O O . ALA A 1 64 ? 3.482 -5.496 11.758 1 98.44 64 ALA A O 1
ATOM 483 N N . ARG A 1 65 ? 3.35 -3.234 11.797 1 98.31 65 ARG A N 1
ATOM 484 C CA . ARG A 1 65 ? 4.258 -3.098 12.938 1 98.31 65 ARG A CA 1
ATOM 485 C C . ARG A 1 65 ? 3.508 -2.635 14.18 1 98.31 65 ARG A C 1
ATOM 487 O O . ARG A 1 65 ? 4.117 -2.422 15.234 1 98.31 65 ARG A O 1
ATOM 494 N N . THR A 1 66 ? 2.182 -2.434 14.055 1 98.62 66 THR A N 1
ATOM 495 C CA . THR A 1 66 ? 1.378 -1.931 15.164 1 98.62 66 THR A CA 1
ATOM 496 C C . THR A 1 66 ? 0.093 -2.74 15.312 1 98.62 66 THR A C 1
ATOM 498 O O . THR A 1 66 ? -0.272 -3.506 14.414 1 98.62 66 THR A O 1
ATOM 501 N N . GLN A 1 67 ? -0.596 -2.531 16.453 1 97.62 67 GLN A N 1
ATOM 502 C CA . GLN A 1 67 ? -1.817 -3.285 16.719 1 97.62 67 GLN A CA 1
ATOM 503 C C . GLN A 1 67 ? -2.959 -2.357 17.125 1 97.62 67 GLN A C 1
ATOM 505 O O . GLN A 1 67 ? -4.133 -2.703 16.969 1 97.62 67 GLN A O 1
ATOM 510 N N . ARG A 1 68 ? -2.564 -1.188 17.609 1 97.94 68 ARG A N 1
ATOM 511 C CA . ARG A 1 68 ? -3.598 -0.355 18.219 1 97.94 68 ARG A CA 1
ATOM 512 C C . ARG A 1 68 ? -3.574 1.055 17.641 1 97.94 68 ARG A C 1
ATOM 514 O O . ARG A 1 68 ? -4.59 1.755 17.656 1 97.94 68 ARG A O 1
ATOM 521 N N . LEU A 1 69 ? -2.391 1.463 17.188 1 98.69 69 LEU A N 1
ATOM 522 C CA . LEU A 1 69 ? -2.209 2.822 16.688 1 98.69 69 LEU A CA 1
ATOM 523 C C . LEU A 1 69 ? -3.176 3.113 15.547 1 98.69 69 LEU A C 1
ATOM 525 O O . LEU A 1 69 ? -3.23 2.365 14.57 1 98.69 69 LEU A O 1
ATOM 529 N N . ALA A 1 70 ? -3.988 4.156 15.68 1 98.62 70 ALA A N 1
ATOM 530 C CA . ALA A 1 70 ? -4.883 4.551 14.594 1 98.62 70 ALA A CA 1
ATOM 531 C C . ALA A 1 70 ? -4.094 5.051 13.383 1 98.62 70 ALA A C 1
ATOM 533 O O . ALA A 1 70 ? -3.008 5.617 13.539 1 98.62 70 ALA A O 1
ATOM 534 N N . LEU A 1 71 ? -4.605 4.75 12.242 1 98.88 71 LEU A N 1
ATOM 535 C CA . LEU A 1 71 ? -4.027 5.223 10.992 1 98.88 71 LEU A CA 1
ATOM 536 C C . LEU A 1 71 ? -4.961 6.211 10.297 1 98.88 71 LEU A C 1
ATOM 538 O O . LEU A 1 71 ? -6.09 5.863 9.945 1 98.88 71 LEU A O 1
ATOM 542 N N . SER A 1 72 ? -4.57 7.449 10.164 1 98.5 72 SER A N 1
ATOM 543 C CA . SER A 1 72 ? -5.352 8.484 9.5 1 98.5 72 SER A CA 1
ATOM 544 C C . SER A 1 72 ? -4.688 8.93 8.203 1 98.5 72 SER A C 1
ATOM 546 O O . SER A 1 72 ? -3.604 9.523 8.227 1 98.5 72 SER A O 1
ATOM 548 N N . LEU A 1 73 ? -5.297 8.625 7.105 1 98.81 73 LEU A N 1
ATOM 549 C CA . LEU A 1 73 ? -4.73 8.969 5.805 1 98.81 73 LEU A CA 1
ATOM 550 C C . LEU A 1 73 ? -5.441 10.18 5.203 1 98.81 73 LEU A C 1
ATOM 552 O O . LEU A 1 73 ? -6.672 10.211 5.137 1 98.81 73 LEU A O 1
ATOM 556 N N . ILE A 1 74 ? -4.707 11.172 4.805 1 98.12 74 ILE A N 1
ATOM 557 C CA . ILE A 1 74 ? -5.242 12.297 4.039 1 98.12 74 ILE A CA 1
ATOM 558 C C . ILE A 1 74 ? -5.051 12.039 2.547 1 98.12 74 ILE A C 1
ATOM 560 O O . ILE A 1 74 ? -3.918 11.914 2.072 1 98.12 74 ILE A O 1
ATOM 564 N N . LEU A 1 75 ? -6.129 11.953 1.82 1 98.69 75 LEU A N 1
ATOM 565 C CA . LEU A 1 75 ? -6.09 11.578 0.411 1 98.69 75 LEU A CA 1
ATOM 566 C C . LEU A 1 75 ? -6.645 12.695 -0.466 1 98.69 75 LEU A C 1
ATOM 568 O O . LEU A 1 75 ? -7.633 13.336 -0.108 1 98.69 75 LEU A O 1
ATOM 572 N N . ILE A 1 76 ? -6.031 12.906 -1.617 1 98.44 76 ILE A N 1
ATOM 573 C CA . ILE A 1 76 ? -6.535 13.844 -2.621 1 98.44 76 ILE A CA 1
ATOM 574 C C . ILE A 1 76 ? -7.426 13.102 -3.615 1 98.44 76 ILE A C 1
ATOM 576 O O . ILE A 1 76 ? -6.934 12.516 -4.582 1 98.44 76 ILE A O 1
ATOM 580 N N . LEU A 1 77 ? -8.703 13.172 -3.438 1 98.44 77 LEU A N 1
ATOM 581 C CA . LEU A 1 77 ? -9.68 12.258 -4.023 1 98.44 77 LEU A CA 1
ATOM 582 C C . LEU A 1 77 ? -9.672 12.359 -5.543 1 98.44 77 LEU A C 1
ATOM 584 O O . LEU A 1 77 ? -9.766 11.344 -6.234 1 98.44 77 LEU A O 1
ATOM 588 N N . PRO A 1 78 ? -9.453 13.562 -6.188 1 98.06 78 PRO A N 1
ATOM 589 C CA . PRO A 1 78 ? -9.516 13.664 -7.648 1 98.06 78 PRO A CA 1
ATOM 590 C C . PRO A 1 78 ? -8.469 12.789 -8.344 1 98.06 78 PRO A C 1
ATOM 592 O O . PRO A 1 78 ? -8.641 12.43 -9.516 1 98.06 78 PRO A O 1
ATOM 595 N N . PHE A 1 79 ? -7.465 12.391 -7.656 1 98.12 79 PHE A N 1
ATOM 596 C CA . PHE A 1 79 ? -6.352 11.711 -8.297 1 98.12 79 PHE A CA 1
ATOM 597 C C . PHE A 1 79 ? -6.539 10.195 -8.242 1 98.12 79 PHE A C 1
ATOM 599 O O . PHE A 1 79 ? -5.742 9.445 -8.805 1 98.12 79 PHE A O 1
ATOM 606 N N . TYR A 1 80 ? -7.605 9.758 -7.676 1 98 80 TYR A N 1
ATOM 607 C CA . TYR A 1 80 ? -7.824 8.328 -7.516 1 98 80 TYR A CA 1
ATOM 608 C C . TYR A 1 80 ? -8.867 7.82 -8.5 1 98 80 TYR A C 1
ATOM 610 O O . TYR A 1 80 ? -9.781 8.555 -8.875 1 98 80 TYR A O 1
ATOM 618 N N . GLU A 1 81 ? -8.633 6.574 -8.977 1 96.69 81 GLU A N 1
ATOM 619 C CA . GLU A 1 81 ? -9.711 5.781 -9.57 1 96.69 81 GLU A CA 1
ATOM 620 C C . GLU A 1 81 ? -10.547 5.098 -8.492 1 96.69 81 GLU A C 1
ATOM 622 O O . GLU A 1 81 ? -10.016 4.348 -7.672 1 96.69 81 GLU A O 1
ATOM 627 N N . PRO A 1 82 ? -11.859 5.348 -8.461 1 97.19 82 PRO A N 1
ATOM 628 C CA . PRO A 1 82 ? -12.656 5 -7.281 1 97.19 82 PRO A CA 1
ATOM 629 C C . PRO A 1 82 ? -12.727 3.494 -7.039 1 97.19 82 PRO A C 1
ATOM 631 O O . PRO A 1 82 ? -12.812 3.053 -5.891 1 97.19 82 PRO A O 1
ATOM 634 N N . VAL A 1 83 ? -12.727 2.67 -8.086 1 98.12 83 VAL A N 1
ATOM 635 C CA . VAL A 1 83 ? -12.797 1.224 -7.91 1 98.12 83 VAL A CA 1
ATOM 636 C C . VAL A 1 83 ? -11.516 0.722 -7.25 1 98.12 83 VAL A C 1
ATOM 638 O O . VAL A 1 83 ? -11.562 -0.012 -6.258 1 98.12 83 VAL A O 1
ATOM 641 N N . ARG A 1 84 ? -10.391 1.189 -7.742 1 98.25 84 ARG A N 1
ATOM 642 C CA . ARG A 1 84 ? -9.102 0.834 -7.156 1 98.25 84 ARG A CA 1
ATOM 643 C C . ARG A 1 84 ? -8.977 1.374 -5.738 1 98.25 84 ARG A C 1
ATOM 645 O O . ARG A 1 84 ? -8.469 0.687 -4.848 1 98.25 84 ARG A O 1
ATOM 652 N N . LEU A 1 85 ? -9.438 2.566 -5.586 1 98.75 85 LEU A N 1
ATOM 653 C CA . LEU A 1 85 ? -9.398 3.16 -4.254 1 98.75 85 LEU A CA 1
ATOM 654 C C . LEU A 1 85 ? -10.203 2.326 -3.266 1 98.75 85 LEU A C 1
ATOM 656 O O . LEU A 1 85 ? -9.742 2.061 -2.152 1 98.75 85 LEU A O 1
ATOM 660 N N . ALA A 1 86 ? -11.359 1.891 -3.662 1 98.75 86 ALA A N 1
ATOM 661 C CA . ALA A 1 86 ? -12.203 1.065 -2.801 1 98.75 86 ALA A CA 1
ATOM 662 C C . ALA A 1 86 ? -11.508 -0.25 -2.455 1 98.75 86 ALA A C 1
ATOM 664 O O . ALA A 1 86 ? -11.578 -0.715 -1.314 1 98.75 86 ALA A O 1
ATOM 665 N N . GLU A 1 87 ? -10.859 -0.845 -3.412 1 98.81 87 GLU A N 1
ATOM 666 C CA . GLU A 1 87 ? -10.125 -2.086 -3.18 1 98.81 87 GLU A CA 1
ATOM 667 C C . GLU A 1 87 ? -8.984 -1.874 -2.188 1 98.81 87 GLU A C 1
ATOM 669 O O . GLU A 1 87 ? -8.812 -2.662 -1.256 1 98.81 87 GLU A O 1
ATOM 674 N N . ASP A 1 88 ? -8.258 -0.786 -2.375 1 98.88 88 ASP A N 1
ATOM 675 C CA . ASP A 1 88 ? -7.145 -0.479 -1.479 1 98.88 88 ASP A CA 1
ATOM 676 C C . ASP A 1 88 ? -7.645 -0.202 -0.063 1 98.88 88 ASP A C 1
ATOM 678 O O . ASP A 1 88 ? -7.043 -0.66 0.912 1 98.88 88 ASP A O 1
ATOM 682 N N . MET A 1 89 ? -8.75 0.502 0.011 1 98.94 89 MET A N 1
ATOM 683 C CA . MET A 1 89 ? -9.328 0.8 1.318 1 98.94 89 MET A CA 1
ATOM 684 C C . MET A 1 89 ? -9.805 -0.476 2.006 1 98.94 89 MET A C 1
ATOM 686 O O . MET A 1 89 ? -9.617 -0.64 3.213 1 98.94 89 MET A O 1
ATOM 690 N N . ALA A 1 90 ? -10.391 -1.364 1.251 1 98.81 90 ALA A N 1
ATOM 691 C CA . ALA A 1 90 ? -10.867 -2.623 1.821 1 98.81 90 ALA A CA 1
ATOM 692 C C . ALA A 1 90 ? -9.703 -3.459 2.348 1 98.81 90 ALA A C 1
ATOM 694 O O . ALA A 1 90 ? -9.742 -3.945 3.48 1 98.81 90 ALA A O 1
ATOM 695 N N . VAL A 1 91 ? -8.648 -3.559 1.592 1 98.88 91 VAL A N 1
ATOM 696 C CA . VAL A 1 91 ? -7.508 -4.387 1.956 1 98.88 91 VAL A CA 1
ATOM 697 C C . VAL A 1 91 ? -6.781 -3.77 3.148 1 98.88 91 VAL A C 1
ATOM 699 O O . VAL A 1 91 ? -6.406 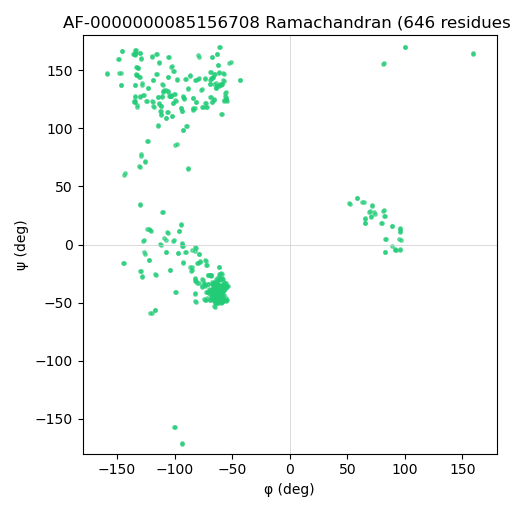-4.473 4.09 1 98.88 91 VAL A O 1
ATOM 702 N N . LEU A 1 92 ? -6.605 -2.441 3.123 1 98.94 92 LEU A N 1
ATOM 703 C CA . LEU A 1 92 ? -5.949 -1.814 4.266 1 98.94 92 LEU A CA 1
ATOM 704 C C . LEU A 1 92 ? -6.805 -1.942 5.52 1 98.94 92 LEU A C 1
ATOM 706 O O . LEU A 1 92 ? -6.273 -2.104 6.625 1 98.94 92 LEU A O 1
ATOM 710 N N . ASP A 1 93 ? -8.125 -1.865 5.359 1 98.88 93 ASP A N 1
ATOM 711 C CA . ASP A 1 93 ? -9.031 -2.07 6.488 1 98.88 93 ASP A CA 1
ATOM 712 C C . ASP A 1 93 ? -8.82 -3.439 7.125 1 98.88 93 ASP A C 1
ATOM 714 O O . ASP A 1 93 ? -8.773 -3.559 8.352 1 98.88 93 ASP A O 1
ATOM 718 N N . ILE A 1 94 ? -8.594 -4.402 6.32 1 98.88 94 ILE A N 1
ATOM 719 C CA . ILE A 1 94 ? -8.375 -5.766 6.797 1 98.88 94 ILE A CA 1
ATOM 720 C C . ILE A 1 94 ? -6.988 -5.879 7.422 1 98.88 94 ILE A C 1
ATOM 722 O O . ILE A 1 94 ? -6.848 -6.355 8.547 1 98.88 94 ILE A O 1
ATOM 726 N N . ILE A 1 95 ? -5.926 -5.371 6.762 1 98.88 95 ILE A N 1
ATOM 727 C CA . ILE A 1 95 ? -4.547 -5.457 7.23 1 98.88 95 ILE A CA 1
ATOM 728 C C . ILE A 1 95 ? -4.414 -4.758 8.578 1 98.88 95 ILE A C 1
ATOM 730 O O . ILE A 1 95 ? -3.688 -5.223 9.461 1 98.88 95 ILE A O 1
ATOM 734 N N . SER A 1 96 ? -5.172 -3.662 8.742 1 98.75 96 SER A N 1
AT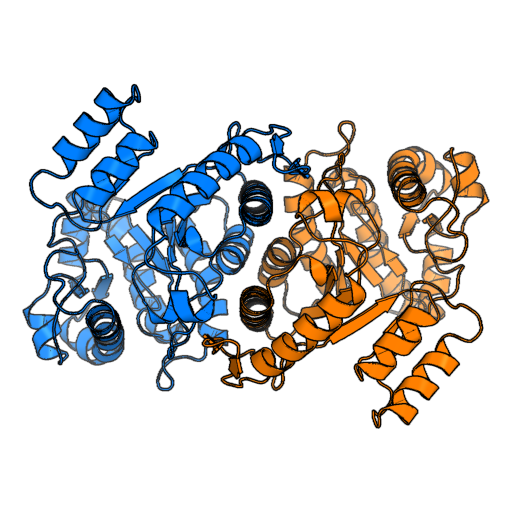OM 735 C CA . SER A 1 96 ? -5.043 -2.844 9.945 1 98.75 96 SER A CA 1
ATOM 736 C C . SER A 1 96 ? -6.043 -3.27 11.016 1 98.75 96 SER A C 1
ATOM 738 O O . SER A 1 96 ? -6.055 -2.717 12.117 1 98.75 96 SER A O 1
ATOM 740 N N . ASN A 1 97 ? -6.832 -4.238 10.695 1 98.25 97 ASN A N 1
ATOM 741 C CA . ASN A 1 97 ? -7.875 -4.699 11.602 1 98.25 97 ASN A CA 1
ATOM 742 C C . ASN A 1 97 ? -8.836 -3.576 11.969 1 98.25 97 ASN A C 1
ATOM 744 O O . ASN A 1 97 ? -9.164 -3.387 13.141 1 98.25 97 ASN A O 1
ATOM 748 N N . GLY A 1 98 ? -9.164 -2.766 11 1 98.38 98 GLY A N 1
ATOM 749 C CA . GLY A 1 98 ? -10.227 -1.78 11.133 1 98.38 98 GLY A CA 1
ATOM 750 C C . GLY A 1 98 ? -9.742 -0.452 11.68 1 98.38 98 GLY A C 1
ATOM 751 O O . GLY A 1 98 ? -10.547 0.404 12.055 1 98.38 98 GLY A O 1
ATOM 752 N N . ARG A 1 99 ? -8.453 -0.179 11.68 1 98.44 99 ARG A N 1
ATOM 753 C CA . ARG A 1 99 ? -7.918 0.988 12.367 1 98.44 99 ARG A CA 1
ATOM 754 C C . ARG A 1 99 ? -7.715 2.15 11.406 1 98.44 99 ARG A C 1
ATOM 756 O O . ARG A 1 99 ? -7.371 3.258 11.82 1 98.44 99 ARG A O 1
ATOM 763 N N . ALA A 1 100 ? -7.891 1.931 10.125 1 98.75 100 ALA A N 1
ATOM 764 C CA . ALA A 1 100 ? -7.621 2.969 9.133 1 98.75 100 ALA A CA 1
ATOM 765 C C . ALA A 1 100 ? -8.852 3.842 8.898 1 98.75 100 ALA A C 1
ATOM 767 O O . ALA A 1 100 ? -9.977 3.34 8.844 1 98.75 100 ALA A O 1
ATOM 768 N N . SER A 1 101 ? -8.688 5.156 8.867 1 98.5 101 SER A N 1
ATOM 769 C CA . SER A 1 101 ? -9.695 6.137 8.477 1 98.5 101 SER A CA 1
ATOM 770 C C . SER A 1 101 ? -9.125 7.168 7.512 1 98.5 101 SER A C 1
ATOM 772 O O . SER A 1 101 ? -7.906 7.246 7.328 1 98.5 101 SER A O 1
ATOM 774 N N . TYR A 1 102 ? -10.055 7.879 6.895 1 98.62 102 TYR A N 1
ATOM 775 C CA . TYR A 1 102 ? -9.594 8.703 5.781 1 98.62 102 TYR A CA 1
ATOM 776 C C . TYR A 1 102 ? -10.188 10.102 5.855 1 98.62 102 TYR A C 1
ATOM 778 O O . TYR A 1 102 ? -11.359 10.266 6.203 1 98.62 102 TYR A O 1
ATOM 786 N N . ILE A 1 103 ? -9.375 11.07 5.605 1 98 103 ILE A N 1
ATOM 787 C CA . ILE A 1 103 ? -9.797 12.438 5.32 1 98 103 ILE A CA 1
ATOM 788 C C . ILE A 1 103 ? -9.617 12.734 3.834 1 98 103 ILE A C 1
ATOM 790 O O . ILE A 1 103 ? -8.492 12.758 3.328 1 98 103 ILE A O 1
ATOM 794 N N . LEU A 1 104 ? -10.719 12.938 3.17 1 98.19 104 LEU A N 1
ATOM 795 C CA . LEU A 1 104 ? -10.695 13.227 1.74 1 98.19 104 LEU A CA 1
ATOM 796 C C . LEU A 1 104 ? -10.602 14.727 1.484 1 98.19 104 LEU A C 1
ATOM 798 O O . LEU A 1 104 ? -11.203 15.516 2.207 1 98.19 104 LEU A O 1
ATOM 802 N N . ALA A 1 105 ? -9.82 15.039 0.443 1 96.06 105 ALA A N 1
ATOM 803 C CA . ALA A 1 105 ? -9.609 16.453 0.112 1 96.06 105 ALA A CA 1
ATOM 804 C C . ALA A 1 105 ? -9.711 16.688 -1.393 1 96.06 105 ALA A C 1
ATOM 806 O O . ALA A 1 105 ? -9.57 15.742 -2.184 1 96.06 105 ALA A O 1
ATOM 807 N N . LEU A 1 106 ? -9.875 17.938 -1.804 1 95 106 LEU A N 1
ATOM 808 C CA . LEU A 1 106 ? -10.016 18.328 -3.201 1 95 106 LEU A CA 1
ATOM 809 C C . LEU A 1 106 ? -8.648 18.438 -3.871 1 95 106 LEU A C 1
ATOM 811 O O . LEU A 1 106 ? -8.516 18.203 -5.074 1 95 106 LEU A O 1
ATOM 815 N N . GLY A 1 107 ? -7.664 18.766 -3.043 1 94.44 107 GLY A N 1
ATOM 816 C CA . GLY A 1 107 ? -6.395 19.156 -3.633 1 94.44 107 GLY A CA 1
ATOM 817 C C . GLY A 1 107 ? -6.363 20.609 -4.098 1 94.44 107 GLY A C 1
ATOM 818 O O . GLY A 1 107 ? -7.41 21.203 -4.359 1 94.44 107 GLY A O 1
ATOM 819 N N . TYR A 1 108 ? -5.09 21.25 -4.188 1 92.88 108 TYR A N 1
ATOM 820 C CA . TYR A 1 108 ? -5.02 22.688 -4.484 1 92.88 108 TYR A CA 1
ATOM 821 C C . TYR A 1 108 ? -3.812 23 -5.359 1 92.88 108 TYR A C 1
ATOM 823 O O . TYR A 1 108 ? -3.719 24.094 -5.93 1 92.88 108 TYR A O 1
ATOM 831 N N . ARG A 1 109 ? -2.834 22.094 -5.48 1 95.12 109 ARG A N 1
ATOM 832 C CA . ARG A 1 109 ? -1.603 22.391 -6.207 1 95.12 109 ARG A CA 1
ATOM 833 C C . ARG A 1 109 ? -1.782 22.156 -7.703 1 95.12 109 ARG A C 1
ATOM 835 O O . ARG A 1 109 ? -1.975 21.016 -8.141 1 95.12 109 ARG A O 1
ATOM 842 N N . PRO A 1 110 ? -1.672 23.188 -8.508 1 95.31 110 PRO A N 1
ATOM 843 C CA . PRO A 1 110 ? -1.861 23.016 -9.953 1 95.31 110 PRO A CA 1
ATOM 844 C C . PRO A 1 110 ? -0.899 22 -10.562 1 95.31 110 PRO A C 1
ATOM 846 O O . PRO A 1 110 ? -1.274 21.266 -11.477 1 95.31 110 PRO A O 1
ATOM 849 N N . GLU A 1 111 ? 0.309 21.938 -10.047 1 95.94 111 GLU A N 1
ATOM 850 C CA . GLU A 1 111 ? 1.333 21.031 -10.57 1 95.94 111 GLU A CA 1
ATOM 851 C C . GLU A 1 111 ? 0.91 19.578 -10.422 1 95.94 111 GLU A C 1
ATOM 853 O O . GLU A 1 111 ? 1.229 18.734 -11.273 1 95.94 111 GLU A O 1
ATOM 858 N N . GLU A 1 112 ? 0.187 19.297 -9.352 1 97.75 112 GLU A N 1
ATOM 859 C CA . GLU A 1 112 ? -0.258 17.922 -9.125 1 97.75 112 GLU A CA 1
ATOM 860 C C . GLU A 1 112 ? -1.382 17.547 -10.086 1 97.75 112 GLU A C 1
ATOM 862 O O . GLU A 1 112 ? -1.461 16.406 -10.531 1 97.75 112 GLU A O 1
ATOM 867 N N . PHE A 1 113 ? -2.221 18.516 -10.391 1 97.31 113 PHE A N 1
ATOM 868 C CA . PHE A 1 113 ? -3.281 18.281 -11.367 1 97.31 113 PHE A CA 1
ATOM 869 C C . PHE A 1 113 ? -2.699 18.062 -12.758 1 97.31 113 PHE A C 1
ATOM 871 O O . PHE A 1 113 ? -3.137 17.172 -13.492 1 97.31 113 PHE A O 1
ATOM 878 N N . GLU A 1 114 ? -1.718 18.844 -13.086 1 96.94 114 GLU A N 1
ATOM 879 C CA . GLU A 1 114 ? -0.996 18.625 -14.336 1 96.94 114 GLU A CA 1
ATOM 880 C C . GLU A 1 114 ? -0.315 17.266 -14.352 1 96.94 114 GLU A C 1
ATOM 882 O O . GLU A 1 114 ? -0.378 16.547 -15.352 1 96.94 114 GLU A O 1
ATOM 887 N N . HIS A 1 115 ? 0.292 16.859 -13.219 1 97.44 115 HIS A N 1
ATOM 888 C CA . HIS A 1 115 ? 1.013 15.617 -13.016 1 97.44 115 HIS A CA 1
ATOM 889 C C . HIS A 1 115 ? 0.15 14.414 -13.391 1 97.44 115 HIS A C 1
ATOM 891 O O . HIS A 1 115 ? 0.616 13.5 -14.07 1 97.44 115 HIS A O 1
ATOM 897 N N . PHE A 1 116 ? -1.18 14.469 -13.125 1 97.12 116 PHE A N 1
ATOM 898 C CA . PHE A 1 116 ? -2.086 13.352 -13.336 1 97.12 116 PHE A CA 1
ATOM 899 C C . PHE A 1 116 ? -2.982 13.602 -14.547 1 97.12 116 PHE A C 1
ATOM 901 O O . PHE A 1 116 ? -3.762 12.727 -14.938 1 97.12 116 PHE A O 1
ATOM 908 N N . GLY A 1 117 ? -2.918 14.758 -15.109 1 96.31 117 GLY A N 1
ATOM 909 C CA . GLY A 1 117 ? -3.756 15.102 -16.25 1 96.31 117 GLY A CA 1
ATOM 910 C C . GLY A 1 117 ? -5.215 15.289 -15.875 1 96.31 117 GLY A C 1
ATOM 911 O O . GLY A 1 117 ? -6.109 14.898 -16.625 1 96.31 117 GLY A O 1
ATOM 912 N N . VAL A 1 118 ? -5.48 15.805 -14.695 1 96.5 118 VAL A N 1
ATOM 913 C CA . VAL A 1 118 ? -6.828 16.078 -14.203 1 96.5 118 VAL A CA 1
ATOM 914 C C . VAL A 1 118 ? -7.105 17.578 -14.266 1 96.5 118 VAL A C 1
ATOM 916 O O . VAL A 1 118 ? -6.297 18.391 -13.797 1 96.5 118 VAL A O 1
ATOM 919 N N . PRO A 1 119 ? -8.211 18.016 -14.883 1 95.88 119 PRO A N 1
ATOM 920 C CA . PRO A 1 119 ? -8.523 19.453 -14.875 1 95.88 119 PRO A CA 1
ATOM 921 C C . PRO A 1 119 ? -8.883 19.969 -13.484 1 95.88 119 PRO A C 1
ATOM 923 O O . PRO A 1 119 ? -9.875 19.531 -12.891 1 95.88 119 PRO A O 1
ATOM 926 N N . ILE A 1 120 ? -8.172 20.938 -13.023 1 95.88 120 ILE A N 1
ATOM 927 C CA . ILE A 1 120 ? -8.344 21.438 -11.656 1 95.88 120 ILE A CA 1
ATOM 928 C C . ILE A 1 120 ? -9.695 22.125 -11.523 1 95.88 120 ILE A C 1
ATOM 930 O O . ILE A 1 120 ? -10.32 22.078 -10.461 1 95.88 120 ILE A O 1
ATOM 934 N N . LYS A 1 121 ? -10.227 22.656 -12.562 1 95.88 121 LYS A N 1
ATOM 935 C CA . LYS A 1 121 ? -11.484 23.391 -12.539 1 95.88 121 LYS A CA 1
ATOM 936 C C . LYS A 1 121 ? -12.672 22.453 -12.344 1 95.88 121 LYS A C 1
ATOM 938 O O . LYS A 1 121 ? -13.766 22.891 -11.984 1 95.88 121 LYS A O 1
ATOM 943 N N . LYS A 1 122 ? -12.461 21.188 -12.586 1 95.88 122 LYS A N 1
ATOM 944 C CA . LYS A 1 122 ? -13.555 20.219 -12.492 1 95.88 122 LYS A CA 1
ATOM 945 C C . LYS A 1 122 ? -13.422 19.375 -11.234 1 95.88 122 LYS A C 1
ATOM 947 O O . LYS A 1 122 ? -14.164 18.406 -11.055 1 95.88 122 LYS A O 1
ATOM 952 N N . ARG A 1 123 ? -12.516 19.734 -10.344 1 95.56 123 ARG A N 1
ATOM 953 C CA . ARG A 1 123 ? -12.164 18.859 -9.234 1 95.56 123 ARG A CA 1
ATOM 954 C C . ARG A 1 123 ? -13.352 18.672 -8.289 1 95.56 123 ARG A C 1
ATOM 956 O O . ARG A 1 123 ? -13.539 17.578 -7.734 1 95.56 123 ARG A O 1
ATOM 963 N N . GLY A 1 124 ? -14.195 19.672 -8.102 1 94.25 124 GLY A N 1
ATOM 964 C CA . GLY A 1 124 ? -15.367 19.516 -7.258 1 94.25 124 GLY A CA 1
ATOM 965 C C . GLY A 1 124 ? -16.359 18.484 -7.777 1 94.25 124 GLY A C 1
ATOM 966 O O . GLY A 1 124 ? -16.75 17.578 -7.043 1 94.25 124 GLY A O 1
ATOM 967 N N . ARG A 1 125 ? -16.703 18.625 -9.023 1 94.94 125 ARG A N 1
ATOM 968 C CA . ARG A 1 125 ? -17.641 17.703 -9.656 1 94.94 125 ARG A CA 1
ATOM 969 C C . ARG A 1 125 ? -17.078 16.281 -9.672 1 94.94 125 ARG A C 1
ATOM 971 O O . ARG A 1 125 ? -17.797 15.32 -9.445 1 94.94 125 ARG A O 1
ATOM 978 N N . LEU A 1 126 ? -15.805 16.203 -9.961 1 96.06 126 LEU A N 1
ATOM 979 C CA . LEU A 1 126 ? -15.148 14.898 -9.969 1 96.06 126 LEU A CA 1
ATOM 980 C C . LEU A 1 126 ? -15.25 14.227 -8.602 1 96.06 126 LEU A C 1
ATOM 982 O O . LEU A 1 126 ? -15.508 13.031 -8.508 1 96.06 126 LEU A O 1
ATOM 986 N N . CYS A 1 127 ? -15.078 15 -7.562 1 96.56 127 CYS A N 1
ATOM 987 C CA . CYS A 1 127 ? -15.156 14.461 -6.207 1 96.56 127 CYS A CA 1
ATOM 988 C C . CYS A 1 127 ? -16.562 13.977 -5.891 1 96.56 127 CYS A C 1
ATOM 990 O O . CYS A 1 127 ? -16.734 12.945 -5.234 1 96.56 127 CYS A O 1
ATOM 992 N N . ASP A 1 128 ? -17.547 14.727 -6.363 1 96 128 ASP A N 1
ATOM 993 C CA . ASP A 1 128 ? -18.938 14.305 -6.164 1 96 128 ASP A CA 1
ATOM 994 C C . ASP A 1 128 ? -19.188 12.93 -6.773 1 96 128 ASP A C 1
ATOM 996 O O . ASP A 1 128 ? -19.719 12.039 -6.113 1 96 128 ASP A O 1
ATOM 1000 N N . GLU A 1 129 ? -18.781 12.781 -7.969 1 96.25 129 GLU A N 1
ATOM 1001 C CA . GLU A 1 129 ? -18.984 11.539 -8.703 1 96.25 129 GLU A CA 1
ATOM 1002 C C . GLU A 1 129 ? -18.203 10.391 -8.078 1 96.25 129 GLU A C 1
ATOM 1004 O O . GLU A 1 129 ? -18.766 9.312 -7.844 1 96.25 129 GLU A O 1
ATOM 1009 N N . LYS A 1 130 ? -16.969 10.641 -7.809 1 97.69 130 LYS A N 1
ATOM 1010 C CA . LYS A 1 130 ? -16.094 9.602 -7.281 1 97.69 130 LYS A CA 1
ATOM 1011 C C . LYS A 1 130 ? -16.531 9.164 -5.887 1 97.69 130 LYS A C 1
ATOM 1013 O O . LYS A 1 130 ? -16.531 7.973 -5.578 1 97.69 130 LYS A O 1
ATOM 1018 N N . LEU A 1 131 ? -16.922 10.117 -5.09 1 98.12 131 LEU A N 1
ATOM 1019 C CA . LEU A 1 131 ? -17.328 9.797 -3.729 1 98.12 131 LEU A CA 1
ATOM 1020 C C . LEU A 1 131 ? -18.609 8.969 -3.729 1 98.12 131 LEU A C 1
ATOM 1022 O O . LEU A 1 131 ? -18.75 8.031 -2.939 1 98.12 131 LEU A O 1
ATOM 1026 N N . ALA A 1 132 ? -19.531 9.297 -4.578 1 96.94 132 ALA A N 1
ATOM 1027 C CA . ALA A 1 132 ? -20.797 8.555 -4.672 1 96.94 132 ALA A CA 1
ATOM 1028 C C . ALA A 1 132 ? -20.531 7.082 -4.992 1 96.94 132 ALA A C 1
ATOM 1030 O O . ALA A 1 132 ? -21.047 6.195 -4.312 1 96.94 132 ALA A O 1
ATOM 1031 N N . LEU A 1 133 ? -19.734 6.836 -5.965 1 97.69 133 LEU A N 1
ATOM 1032 C CA . LEU A 1 133 ? -19.406 5.469 -6.348 1 97.69 133 LEU A CA 1
ATOM 1033 C C . LEU A 1 133 ? -18.609 4.773 -5.242 1 97.69 133 LEU A C 1
ATOM 1035 O O . LEU A 1 133 ? -18.922 3.637 -4.875 1 97.69 133 LEU A O 1
ATOM 1039 N N . LEU A 1 134 ? -17.656 5.496 -4.691 1 98.38 134 LEU A N 1
ATOM 1040 C CA . LEU A 1 134 ? -16.781 4.953 -3.662 1 98.38 134 LEU A CA 1
ATOM 1041 C C . LEU A 1 134 ? -17.578 4.438 -2.475 1 98.38 134 LEU A C 1
ATOM 1043 O O . LEU A 1 134 ? -17.359 3.314 -2.016 1 98.38 134 LEU A O 1
ATOM 1047 N N . ARG A 1 135 ? -18.5 5.184 -1.98 1 97.56 135 ARG A N 1
ATOM 1048 C CA . ARG A 1 135 ? -19.266 4.84 -0.789 1 97.56 135 ARG A CA 1
ATOM 1049 C C . ARG A 1 135 ? -20.141 3.611 -1.037 1 97.56 135 ARG A C 1
ATOM 1051 O O . ARG A 1 135 ? -20.266 2.748 -0.166 1 97.56 135 ARG A O 1
ATOM 1058 N N . ARG A 1 136 ? -20.703 3.537 -2.219 1 97.38 136 ARG A N 1
ATOM 1059 C CA . ARG A 1 136 ? -21.516 2.377 -2.564 1 97.38 136 ARG A CA 1
ATOM 1060 C C . ARG A 1 136 ? -20.672 1.11 -2.625 1 97.38 136 ARG A C 1
ATOM 1062 O O . ARG A 1 136 ? -21.078 0.062 -2.117 1 97.38 136 ARG A O 1
ATOM 1069 N N . LEU A 1 137 ? -19.516 1.225 -3.23 1 98.25 137 LEU A N 1
ATOM 1070 C CA . LEU A 1 137 ? -18.609 0.079 -3.338 1 98.25 137 LEU A CA 1
ATOM 1071 C C . LEU A 1 137 ? -18.125 -0.365 -1.96 1 98.25 137 LEU A C 1
ATOM 1073 O O . LEU A 1 137 ? -18.094 -1.562 -1.665 1 98.25 137 LEU A O 1
ATOM 1077 N N . LEU A 1 138 ? -17.812 0.558 -1.079 1 98.19 138 LEU A N 1
ATOM 1078 C CA . LEU A 1 138 ? -17.328 0.239 0.262 1 98.19 138 LEU A CA 1
ATOM 1079 C C . LEU A 1 138 ? -18.438 -0.385 1.101 1 98.19 138 LEU A C 1
ATOM 1081 O O . LEU A 1 138 ? -18.172 -1.166 2.016 1 98.19 138 LEU A O 1
ATOM 1085 N N . ALA A 1 139 ? -19.656 -0.069 0.762 1 96.75 139 ALA A N 1
ATOM 1086 C CA . ALA A 1 139 ? -20.812 -0.632 1.46 1 96.75 139 ALA A CA 1
ATOM 1087 C C . ALA A 1 139 ? -21.094 -2.053 0.985 1 96.75 139 ALA A C 1
ATOM 1089 O O . ALA A 1 139 ? -21.984 -2.721 1.514 1 96.75 139 ALA A O 1
ATOM 1090 N N . GLY A 1 140 ? -20.422 -2.512 -0.045 1 95.94 140 GLY A N 1
ATOM 1091 C CA . GLY A 1 140 ? -20.562 -3.885 -0.499 1 95.94 140 GLY A CA 1
ATOM 1092 C C . GLY A 1 140 ? -21.562 -4.039 -1.633 1 95.94 140 GLY A C 1
ATOM 1093 O O . GLY A 1 140 ? -21.922 -5.16 -1.997 1 95.94 140 GLY A O 1
ATOM 1094 N N . GLU A 1 141 ? -21.953 -2.945 -2.254 1 97 141 GLU A N 1
ATOM 1095 C CA . GLU A 1 141 ? -22.922 -3.002 -3.346 1 97 141 GLU A CA 1
ATOM 1096 C C . GLU A 1 141 ? -22.266 -3.418 -4.652 1 97 141 GLU A C 1
ATOM 1098 O O . GLU A 1 141 ? -21.094 -3.09 -4.895 1 97 141 GLU A O 1
ATOM 1103 N N . THR A 1 142 ? -22.984 -4.23 -5.449 1 97.88 142 THR A N 1
ATOM 1104 C CA . THR A 1 142 ? -22.672 -4.363 -6.867 1 97.88 142 THR A CA 1
ATOM 1105 C C . THR A 1 142 ? -23.297 -3.229 -7.668 1 97.88 142 THR A C 1
ATOM 1107 O O . THR A 1 142 ? -24.516 -3.076 -7.676 1 97.88 142 THR A O 1
ATOM 1110 N N . VAL A 1 143 ? -22.484 -2.416 -8.297 1 97.94 143 VAL A N 1
ATOM 1111 C CA . VAL A 1 143 ? -22.969 -1.229 -9 1 97.94 143 VAL A CA 1
ATOM 1112 C C . VAL A 1 143 ? -22.922 -1.469 -10.508 1 97.94 143 VAL A C 1
ATOM 1114 O O . VAL A 1 143 ? -21.938 -1.982 -11.031 1 97.94 143 VAL A O 1
ATOM 1117 N N . VAL A 1 144 ? -23.953 -1.171 -11.164 1 96.81 144 VAL A N 1
ATOM 1118 C CA . VAL A 1 144 ? -24 -1.175 -12.617 1 96.81 144 VAL A CA 1
ATOM 1119 C C . VAL A 1 144 ? -24.047 0.26 -13.141 1 96.81 144 VAL A C 1
ATOM 1121 O O . VAL A 1 144 ? -25.031 0.974 -12.906 1 96.81 144 VAL A O 1
ATOM 1124 N N . GLU A 1 145 ? -22.984 0.636 -13.703 1 91.94 145 GLU A N 1
ATOM 1125 C CA . GLU A 1 145 ? -22.906 2.008 -14.195 1 91.94 145 GLU A CA 1
ATOM 1126 C C . GLU A 1 145 ? -22.047 2.092 -15.453 1 91.94 145 GLU A C 1
ATOM 1128 O O . GLU A 1 145 ? -21 1.455 -15.531 1 91.94 145 GLU A O 1
ATOM 1133 N N . ASP A 1 146 ? -22.5 2.875 -16.469 1 88.88 146 ASP A N 1
ATOM 1134 C CA . ASP A 1 146 ? -21.797 3.105 -17.719 1 88.88 146 ASP A CA 1
ATOM 1135 C C . ASP A 1 146 ? -21.391 1.787 -18.359 1 88.88 146 ASP A C 1
ATOM 1137 O O . ASP A 1 146 ? -20.25 1.639 -18.812 1 88.88 146 ASP A O 1
ATOM 1141 N N . GLY A 1 147 ? -22.234 0.746 -18.219 1 88.56 147 GLY A N 1
ATOM 1142 C CA . GLY A 1 147 ? -22 -0.54 -18.859 1 88.56 147 GLY A CA 1
ATOM 1143 C C . GLY A 1 147 ? -21.047 -1.433 -18.078 1 88.56 147 GLY A C 1
ATOM 1144 O O . GLY A 1 147 ? -20.719 -2.531 -18.516 1 88.56 147 GLY A O 1
ATOM 1145 N N . ARG A 1 148 ? -20.672 -0.956 -16.922 1 94.06 148 ARG A N 1
ATOM 1146 C CA . ARG A 1 148 ? -19.766 -1.709 -16.062 1 94.06 148 ARG A CA 1
ATOM 1147 C C . ARG A 1 148 ? -20.516 -2.35 -14.898 1 94.06 148 ARG A C 1
ATOM 1149 O O . ARG A 1 148 ? -21.406 -1.724 -14.297 1 94.06 148 ARG A O 1
ATOM 1156 N N . ARG A 1 149 ? -20.328 -3.619 -14.719 1 96.94 149 ARG A N 1
ATOM 1157 C CA . ARG A 1 149 ? -20.688 -4.254 -13.453 1 96.94 149 ARG A CA 1
ATOM 1158 C C . ARG A 1 149 ? -19.5 -4.305 -12.508 1 96.94 149 ARG A C 1
ATOM 1160 O O . ARG A 1 149 ? -18.484 -4.953 -12.812 1 96.94 149 ARG A O 1
ATOM 1167 N N . ILE A 1 150 ? -19.562 -3.584 -11.359 1 98.38 150 ILE A N 1
ATOM 1168 C CA . ILE A 1 150 ? -18.438 -3.389 -10.461 1 98.38 150 ILE A CA 1
ATOM 1169 C C . ILE A 1 150 ? -18.75 -3.971 -9.086 1 98.38 150 ILE A C 1
ATOM 1171 O O . ILE A 1 150 ? -19.781 -3.656 -8.5 1 98.38 150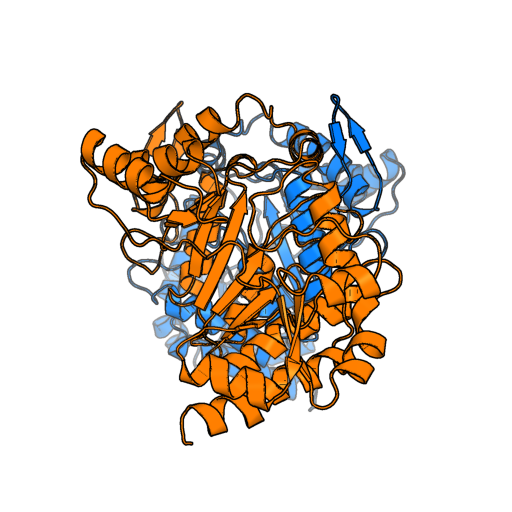 ILE A O 1
ATOM 1175 N N . THR A 1 151 ? -17.953 -4.828 -8.68 1 97.75 151 THR A N 1
ATOM 1176 C CA . THR A 1 151 ? -18.031 -5.367 -7.324 1 97.75 151 THR A CA 1
ATOM 1177 C C . THR A 1 151 ? -16.656 -5.434 -6.684 1 97.75 151 THR A C 1
ATOM 1179 O O . THR A 1 151 ? -15.758 -6.117 -7.184 1 97.75 151 THR A O 1
ATOM 1182 N N . VAL A 1 152 ? -16.516 -4.805 -5.559 1 98.06 152 VAL A N 1
ATOM 1183 C CA . VAL A 1 152 ? -15.234 -4.77 -4.879 1 98.06 152 VAL A CA 1
ATOM 1184 C C . VAL A 1 152 ? -15.141 -5.922 -3.883 1 98.06 152 VAL A C 1
ATOM 1186 O O . VAL A 1 152 ? -16.047 -6.109 -3.059 1 98.06 152 VAL A O 1
ATOM 1189 N N . THR A 1 153 ? -14.109 -6.684 -4.031 1 97.81 153 THR A N 1
ATOM 1190 C CA . THR A 1 153 ? -13.766 -7.762 -3.113 1 97.81 153 THR A CA 1
ATOM 1191 C C . THR A 1 153 ? -12.289 -7.684 -2.717 1 97.81 153 THR A C 1
ATOM 1193 O O . THR A 1 153 ? -11.461 -7.207 -3.49 1 97.81 153 THR A O 1
ATOM 1196 N N . PRO A 1 154 ? -11.969 -8.164 -1.542 1 98.06 154 PRO A N 1
ATOM 1197 C CA . PRO A 1 154 ? -12.844 -8.547 -0.427 1 98.06 154 PRO A CA 1
ATOM 1198 C C . PRO A 1 154 ? -13.625 -7.367 0.14 1 98.06 154 PRO A C 1
ATOM 1200 O O . PRO A 1 154 ? -13.32 -6.215 -0.165 1 98.06 154 PRO A O 1
ATOM 1203 N N . ARG A 1 155 ? -14.656 -7.629 0.896 1 97.25 155 ARG A N 1
ATOM 1204 C CA . ARG A 1 155 ? -15.359 -6.578 1.633 1 97.25 155 ARG A CA 1
ATOM 1205 C C . ARG A 1 155 ? -14.484 -6.02 2.75 1 97.25 155 ARG A C 1
ATOM 1207 O O . ARG A 1 155 ? -13.664 -6.742 3.326 1 97.25 155 ARG A O 1
ATOM 1214 N N . PRO A 1 156 ? -14.695 -4.699 3.039 1 98.19 156 PRO A N 1
ATOM 1215 C CA . PRO A 1 156 ? -13.992 -4.18 4.215 1 98.19 156 PRO A CA 1
ATOM 1216 C C . PRO A 1 156 ? -14.336 -4.941 5.492 1 98.19 156 PRO A C 1
ATOM 1218 O O . PRO A 1 156 ? -15.445 -5.477 5.621 1 98.19 156 PRO A O 1
ATOM 1221 N N . LEU A 1 157 ? -13.344 -5.02 6.363 1 98.25 157 LEU A N 1
ATOM 1222 C CA . LEU A 1 157 ? -13.57 -5.625 7.672 1 98.25 157 LEU A CA 1
ATOM 1223 C C . LEU A 1 157 ? -14.617 -4.844 8.461 1 98.25 157 LEU A C 1
ATOM 1225 O O . LEU A 1 157 ? -15.5 -5.438 9.086 1 98.25 157 LEU A O 1
ATOM 1229 N N . THR A 1 158 ? -14.508 -3.482 8.43 1 97.62 158 THR A N 1
ATOM 1230 C CA . THR A 1 158 ? -15.445 -2.594 9.102 1 97.6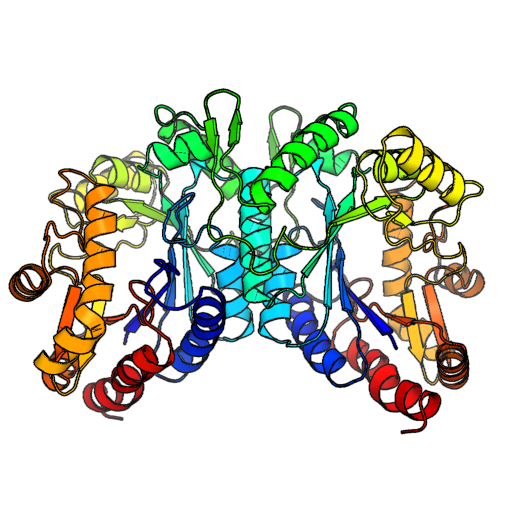2 158 THR A CA 1
ATOM 1231 C C . THR A 1 158 ? -16.781 -2.561 8.359 1 97.62 158 THR A C 1
ATOM 1233 O O . THR A 1 158 ? -16.828 -2.221 7.176 1 97.62 158 THR A O 1
ATOM 1236 N N . PRO A 1 159 ? -17.812 -2.918 9.047 1 94.69 159 PRO A N 1
ATOM 1237 C CA . PRO A 1 159 ? -19.109 -2.852 8.391 1 94.69 159 PRO A CA 1
ATOM 1238 C C . PRO A 1 159 ? -19.438 -1.462 7.844 1 94.69 159 PRO A C 1
ATOM 1240 O O . PRO A 1 159 ? -19.266 -0.464 8.547 1 94.69 159 PRO A O 1
ATOM 1243 N N . GLY A 1 160 ? -19.844 -1.367 6.652 1 92.38 160 GLY A N 1
ATOM 1244 C CA . GLY A 1 160 ? -20.156 -0.095 6.02 1 92.38 160 GLY A CA 1
ATOM 1245 C C . GLY A 1 160 ? -18.938 0.612 5.465 1 92.38 160 GLY A C 1
ATOM 1246 O O . GLY A 1 160 ? -19.062 1.646 4.805 1 92.38 160 GLY A O 1
ATOM 1247 N N . GLY A 1 161 ? -17.703 0.025 5.762 1 96.31 161 GLY A N 1
ATOM 1248 C CA . GLY A 1 161 ? -16.469 0.602 5.285 1 96.31 161 GLY A CA 1
ATOM 1249 C C . GLY A 1 161 ? -15.742 1.422 6.34 1 96.31 161 GLY A C 1
ATOM 1250 O O . GLY A 1 161 ? -16.312 1.715 7.395 1 96.31 161 GLY A O 1
ATOM 1251 N N . PRO A 1 162 ? -14.508 1.783 6.004 1 97.62 162 PRO A N 1
ATOM 1252 C CA . PRO A 1 162 ? -13.734 2.605 6.938 1 97.62 162 PRO A CA 1
ATOM 1253 C C . PRO A 1 162 ? -14.297 4.016 7.09 1 97.62 162 PRO A C 1
ATOM 1255 O O . PRO A 1 162 ? -15.117 4.449 6.273 1 97.62 162 PRO A O 1
ATOM 1258 N N . GLY A 1 163 ? -13.883 4.668 8.203 1 96.88 163 GLY A N 1
ATOM 1259 C CA . GLY A 1 163 ? -14.328 6.031 8.453 1 96.88 163 GLY A CA 1
ATOM 1260 C C . GLY A 1 163 ? -13.844 7.016 7.406 1 96.88 163 GLY A C 1
ATOM 1261 O O . GLY A 1 163 ? -12.688 6.965 6.988 1 96.88 163 GLY A O 1
ATOM 1262 N N . LEU A 1 164 ? -14.812 7.875 6.973 1 97.75 164 LEU A N 1
ATOM 1263 C CA . LEU A 1 164 ? -14.5 8.93 6.016 1 97.75 164 LEU A CA 1
ATOM 1264 C C . LEU A 1 164 ? -14.875 10.297 6.574 1 97.75 164 LEU A C 1
ATOM 1266 O O . LEU A 1 164 ? -15.93 10.453 7.203 1 97.75 164 LEU A O 1
ATOM 1270 N N . MET A 1 165 ? -13.969 11.227 6.41 1 97.81 165 MET A N 1
ATOM 1271 C CA . MET A 1 165 ? -14.219 12.633 6.703 1 97.81 165 MET A CA 1
ATOM 1272 C C . MET A 1 165 ? -13.789 13.516 5.535 1 97.81 165 MET A C 1
ATOM 1274 O O . MET A 1 165 ? -13.133 13.047 4.605 1 97.81 165 MET A O 1
ATOM 1278 N N . TRP A 1 166 ? -14.258 14.742 5.578 1 97.06 166 TRP A N 1
ATOM 1279 C CA . TRP A 1 166 ? -13.852 15.711 4.57 1 97.06 166 TRP A CA 1
ATOM 1280 C C . TRP A 1 166 ? -12.953 16.781 5.176 1 97.06 166 TRP A C 1
ATOM 1282 O O . TRP A 1 166 ? -13.227 17.297 6.266 1 97.06 166 TRP A O 1
ATOM 1292 N N . GLY A 1 167 ? -11.875 16.984 4.477 1 94.12 167 GLY A N 1
ATOM 1293 C CA . GLY A 1 167 ? -10.93 17.984 4.949 1 94.12 167 GLY A CA 1
ATOM 1294 C C . GLY A 1 167 ? -11.039 19.312 4.207 1 94.12 167 GLY A C 1
ATOM 1295 O O . GLY A 1 167 ? -11.375 19.328 3.023 1 94.12 167 GLY A O 1
ATOM 1296 N N . GLY A 1 168 ? -10.719 20.438 4.965 1 89.69 168 GLY A N 1
ATOM 1297 C CA . GLY A 1 168 ? -10.688 21.75 4.355 1 89.69 168 GLY A CA 1
ATOM 1298 C C . GLY A 1 168 ? -10.82 22.875 5.363 1 89.69 168 GLY A C 1
ATOM 1299 O O . GLY A 1 168 ? -11.219 22.641 6.508 1 89.69 168 GLY A O 1
ATOM 1300 N N . GLY A 1 169 ? -10.453 24.125 4.906 1 86.06 169 GLY A N 1
ATOM 1301 C CA . GLY A 1 169 ? -10.469 25.266 5.82 1 86.06 169 GLY A CA 1
ATOM 1302 C C . GLY A 1 169 ? -11.367 26.391 5.355 1 86.06 169 GLY A C 1
ATOM 1303 O O . GLY A 1 169 ? -11.273 27.516 5.867 1 86.06 169 GLY A O 1
ATOM 1304 N N . THR A 1 170 ? -12.211 26.109 4.371 1 87.06 170 THR A N 1
ATOM 1305 C CA . THR A 1 170 ? -13.062 27.156 3.822 1 87.06 170 THR A CA 1
ATOM 1306 C C . THR A 1 170 ? -14.539 26.844 4.078 1 87.06 170 THR A C 1
ATOM 1308 O O . THR A 1 170 ? -14.891 25.719 4.426 1 87.06 170 THR A O 1
ATOM 1311 N N . ILE A 1 171 ? -15.305 27.875 3.918 1 91.31 171 ILE A N 1
ATOM 1312 C CA . ILE A 1 171 ? -16.75 27.719 4.02 1 91.31 171 ILE A CA 1
ATOM 1313 C C . ILE A 1 171 ? -17.25 26.766 2.936 1 91.31 171 ILE A C 1
ATOM 1315 O O . ILE A 1 171 ? -18.125 25.938 3.182 1 91.31 171 ILE A O 1
ATOM 1319 N N . ALA A 1 172 ? -16.688 26.906 1.816 1 90.88 172 ALA A N 1
ATOM 1320 C CA . ALA A 1 172 ? -17.062 26.016 0.717 1 90.88 172 ALA A CA 1
ATOM 1321 C C . ALA A 1 172 ? -16.797 24.562 1.068 1 90.88 172 ALA A C 1
ATOM 1323 O O . ALA A 1 172 ? -17.609 23.672 0.765 1 90.88 172 ALA A O 1
ATOM 1324 N N . ALA A 1 173 ? -15.68 24.297 1.728 1 91.69 173 ALA A N 1
ATOM 1325 C CA . ALA A 1 173 ? -15.344 22.953 2.164 1 91.69 173 ALA A CA 1
ATOM 1326 C C . ALA A 1 173 ? -16.328 22.453 3.219 1 91.69 173 ALA A C 1
ATOM 1328 O O . ALA A 1 173 ? -16.719 21.281 3.215 1 91.69 173 ALA A O 1
ATOM 1329 N N . ALA A 1 174 ? -16.672 23.359 4.086 1 94.38 174 ALA A N 1
ATOM 1330 C CA . ALA A 1 174 ? -17.641 23.016 5.125 1 94.38 174 ALA A CA 1
ATOM 1331 C C . ALA A 1 174 ? -18.984 22.625 4.516 1 94.38 174 ALA A C 1
ATOM 1333 O O . ALA A 1 174 ? -19.594 21.641 4.922 1 94.38 174 ALA A O 1
ATOM 1334 N N . ARG A 1 175 ? -19.422 23.359 3.598 1 95.56 175 ARG A N 1
ATOM 1335 C CA . ARG A 1 175 ? -20.672 23.078 2.912 1 95.56 175 ARG A CA 1
ATOM 1336 C C . ARG A 1 175 ? -20.609 21.734 2.184 1 95.56 175 ARG A C 1
ATOM 1338 O O . ARG A 1 175 ? -21.562 20.969 2.199 1 95.56 175 ARG A O 1
ATOM 1345 N N . ARG A 1 176 ? -19.484 21.484 1.613 1 95.06 176 ARG A N 1
ATOM 1346 C CA . ARG A 1 176 ? -19.297 20.219 0.909 1 95.06 176 ARG A CA 1
ATOM 1347 C C . ARG A 1 176 ? -19.359 19.031 1.876 1 95.06 176 ARG A C 1
ATOM 1349 O O . ARG A 1 176 ? -20.016 18.031 1.6 1 95.06 176 ARG A O 1
ATOM 1356 N N . ALA A 1 177 ? -18.656 19.141 2.953 1 96.38 177 ALA A N 1
ATOM 1357 C CA . ALA A 1 177 ? -18.672 18.094 3.971 1 96.38 177 ALA A CA 1
ATOM 1358 C C . ALA A 1 177 ? -20.094 17.781 4.434 1 96.38 177 ALA A C 1
ATOM 1360 O O . ALA A 1 177 ? -20.5 16.625 4.492 1 96.38 177 ALA A O 1
ATOM 1361 N N . GLY A 1 178 ? -20.812 18.844 4.715 1 96.94 178 GLY A N 1
ATOM 1362 C CA . GLY A 1 178 ? -22.188 18.688 5.145 1 96.94 178 GLY A CA 1
ATOM 1363 C C . GLY A 1 178 ? -23.078 18.062 4.09 1 96.94 178 GLY A C 1
ATOM 1364 O O . GLY A 1 178 ? -23.922 17.203 4.398 1 96.94 178 GLY A O 1
ATOM 1365 N N . ARG A 1 179 ? -22.828 18.516 2.854 1 96.31 179 ARG A N 1
ATOM 1366 C CA . ARG A 1 179 ? -23.578 17.953 1.734 1 96.31 179 ARG A CA 1
ATOM 1367 C C . ARG A 1 179 ? -23.359 16.453 1.61 1 96.31 179 ARG A C 1
ATOM 1369 O O . ARG A 1 179 ? -24.281 15.703 1.309 1 96.31 179 ARG A O 1
ATOM 1376 N N . TYR A 1 180 ? -22.125 15.992 1.866 1 95.69 180 TYR A N 1
ATOM 1377 C CA . TYR A 1 180 ? -21.766 14.586 1.763 1 95.69 180 TYR A CA 1
ATOM 1378 C C . TYR A 1 180 ? -22.25 13.812 2.982 1 95.69 180 TYR A C 1
ATOM 1380 O O . TYR A 1 180 ? -22.266 12.578 2.979 1 95.69 180 TYR A O 1
ATOM 1388 N N . GLY A 1 181 ? -22.625 14.555 4.035 1 95.75 181 GLY A N 1
ATOM 1389 C CA . GLY A 1 181 ? -22.938 13.891 5.293 1 95.75 181 GLY A CA 1
ATOM 1390 C C . GLY A 1 181 ? -21.719 13.289 5.969 1 95.75 181 GLY A C 1
ATOM 1391 O O . GLY A 1 181 ? -21.812 12.242 6.613 1 95.75 181 GLY A O 1
ATOM 1392 N N . LEU A 1 182 ? -20.609 13.836 5.742 1 96.94 182 LEU A N 1
ATOM 1393 C CA . LEU A 1 182 ? -19.375 13.383 6.352 1 96.94 182 LEU A CA 1
ATOM 1394 C C . LEU A 1 182 ? -18.969 14.297 7.5 1 96.94 182 LEU A C 1
ATOM 1396 O O . LEU A 1 182 ? -19.375 15.461 7.551 1 96.94 182 LEU A O 1
ATOM 1400 N N . GLY A 1 183 ? -18.219 13.695 8.445 1 96.12 183 GLY A N 1
ATOM 1401 C CA . GLY A 1 183 ? -17.531 14.57 9.383 1 96.12 183 GLY A CA 1
ATOM 1402 C C . GLY A 1 183 ? -16.547 15.5 8.703 1 96.12 183 GLY A C 1
ATOM 1403 O O . GLY A 1 183 ? -16.266 15.352 7.512 1 96.12 183 GLY A O 1
ATOM 1404 N N . MET A 1 184 ? -16.031 16.484 9.508 1 94.75 184 MET A N 1
ATOM 1405 C CA . MET A 1 184 ? -15.148 17.453 8.898 1 94.75 184 MET A CA 1
ATOM 1406 C C . MET A 1 184 ? -13.914 17.688 9.766 1 94.75 184 MET A C 1
ATOM 1408 O O . MET A 1 184 ? -14.023 17.844 10.984 1 94.75 184 MET A O 1
ATOM 1412 N N . LEU A 1 185 ? -12.766 17.562 9.109 1 91.56 185 LEU A N 1
ATOM 1413 C CA . LEU A 1 185 ? -11.523 18.031 9.703 1 91.56 185 LEU A CA 1
ATOM 1414 C C . LEU A 1 185 ? -11.102 19.375 9.086 1 91.56 185 LEU A C 1
ATOM 1416 O O . LEU A 1 185 ? -10.656 19.406 7.934 1 91.56 185 LEU A O 1
ATOM 1420 N N . GLY A 1 186 ? -11.188 20.422 9.914 1 86.19 186 GLY A N 1
ATOM 1421 C CA . GLY A 1 186 ? -10.828 21.75 9.43 1 86.19 186 GLY A CA 1
ATOM 1422 C C . GLY A 1 186 ? -9.352 22.047 9.562 1 86.19 186 GLY A C 1
ATOM 1423 O O . GLY A 1 186 ? -8.695 21.562 10.484 1 86.19 186 GLY A O 1
ATOM 1424 N N . ASN A 1 187 ? -8.836 22.828 8.539 1 78.19 187 ASN A N 1
ATOM 1425 C CA . ASN A 1 187 ? -7.473 23.344 8.633 1 78.19 187 ASN A CA 1
ATOM 1426 C C . ASN A 1 187 ? -7.41 24.641 9.414 1 78.19 187 ASN A C 1
ATOM 1428 O O . ASN A 1 187 ? -6.324 25.109 9.758 1 78.19 187 ASN A O 1
ATOM 1432 N N . ALA A 1 188 ? -8.562 25.25 9.508 1 74.69 188 ALA A N 1
ATOM 1433 C CA . ALA A 1 188 ? -8.68 26.516 10.227 1 74.69 188 ALA A CA 1
ATOM 1434 C C . ALA A 1 188 ? -10.055 26.656 10.883 1 74.69 188 ALA A C 1
ATOM 1436 O O . ALA A 1 188 ? -11.031 26.062 10.414 1 74.69 188 ALA A O 1
ATOM 1437 N N . ASN A 1 189 ? -10.039 27.312 11.992 1 77.69 189 ASN A N 1
ATOM 1438 C CA . ASN A 1 189 ? -11.305 27.672 12.609 1 77.69 189 ASN A CA 1
ATOM 1439 C C . ASN A 1 189 ? -11.812 29.016 12.086 1 77.69 189 ASN A C 1
ATOM 1441 O O . ASN A 1 189 ? -11.977 29.969 12.852 1 77.69 189 ASN A O 1
ATOM 1445 N N . ALA A 1 190 ? -12.125 29.016 10.797 1 79 190 ALA A N 1
ATOM 1446 C CA . ALA A 1 190 ? -12.633 30.25 10.188 1 79 190 ALA A CA 1
ATOM 1447 C C . ALA A 1 190 ? -14.023 30.594 10.719 1 79 190 ALA A C 1
ATOM 1449 O O . ALA A 1 190 ? -14.828 29.703 10.992 1 79 190 ALA A O 1
ATOM 1450 N N . PRO A 1 191 ? -14.203 31.891 10.875 1 84.06 191 PRO A N 1
ATOM 1451 C CA . PRO A 1 191 ? -15.531 32.281 11.344 1 84.06 191 PRO A CA 1
ATOM 1452 C C . PRO A 1 191 ? -16.656 31.75 10.461 1 84.06 191 PRO A C 1
ATOM 1454 O O . PRO A 1 191 ? -16.609 31.906 9.242 1 84.06 191 PRO A O 1
ATOM 1457 N N . GLY A 1 192 ? -17.578 31.016 11.102 1 90.44 192 GLY A N 1
ATOM 1458 C CA . GLY A 1 192 ? -18.781 30.594 10.398 1 90.44 192 GLY A CA 1
ATOM 1459 C C . GLY A 1 192 ? -18.656 29.188 9.82 1 90.44 192 GLY A C 1
ATOM 1460 O O . GLY A 1 192 ? -19.625 28.656 9.273 1 90.44 192 GLY A O 1
ATOM 1461 N N . ILE A 1 193 ? -17.531 28.609 9.938 1 91.5 193 ILE A N 1
ATOM 1462 C CA . ILE A 1 193 ? -17.266 27.328 9.297 1 91.5 193 ILE A CA 1
ATOM 1463 C C . ILE A 1 193 ? -18.156 26.25 9.922 1 91.5 193 ILE A C 1
ATOM 1465 O O . ILE A 1 193 ? -18.75 25.422 9.211 1 91.5 193 ILE A O 1
ATOM 1469 N N . GLN A 1 194 ? -18.266 26.219 11.219 1 92.75 194 GLN A N 1
ATOM 1470 C CA . GLN A 1 194 ? -19.109 25.25 11.906 1 92.75 194 GLN A CA 1
ATOM 1471 C C . GLN A 1 194 ? -20.578 25.422 11.539 1 92.75 194 GLN A C 1
ATOM 1473 O O . GLN A 1 194 ? -21.281 24.453 11.273 1 92.75 194 GLN A O 1
ATOM 1478 N N . GLU A 1 195 ? -20.969 26.641 11.516 1 95.06 195 GLU A N 1
ATOM 1479 C CA . GLU A 1 195 ? -22.344 26.953 11.172 1 95.06 195 GLU A CA 1
ATOM 1480 C C . GLU A 1 195 ? -22.672 26.531 9.742 1 95.06 195 GLU A C 1
ATOM 1482 O O . GLU A 1 195 ? -23.734 25.953 9.484 1 95.06 195 GLU A O 1
ATOM 1487 N N . ALA A 1 196 ? -21.781 26.812 8.852 1 95.94 196 ALA A N 1
ATOM 1488 C CA . ALA A 1 196 ? -21.969 26.438 7.449 1 95.94 196 ALA A CA 1
ATOM 1489 C C . ALA A 1 196 ? -22.062 24.922 7.285 1 95.94 196 ALA A C 1
ATOM 1491 O O . ALA A 1 196 ? -22.891 24.438 6.512 1 95.94 196 ALA A O 1
ATOM 1492 N N . TYR A 1 197 ? -21.281 24.203 8.031 1 96.38 197 TYR A N 1
ATOM 1493 C CA . TYR A 1 197 ? -21.297 22.75 8.023 1 96.38 197 TYR A CA 1
ATOM 1494 C C . TYR A 1 197 ? -22.625 22.203 8.508 1 96.38 197 TYR A C 1
ATOM 1496 O O . TYR A 1 197 ? -23.266 21.391 7.84 1 96.38 197 TYR A O 1
ATOM 1504 N N . GLU A 1 198 ? -23.078 22.688 9.609 1 96.88 198 GLU A N 1
ATOM 1505 C CA . GLU A 1 198 ? -24.312 22.219 10.211 1 96.88 198 GLU A CA 1
ATOM 1506 C C . GLU A 1 198 ? -25.516 22.547 9.336 1 96.88 198 GLU A C 1
ATOM 1508 O O . GLU A 1 198 ? -26.453 21.75 9.219 1 96.88 198 GLU A O 1
ATOM 1513 N N . GLU A 1 199 ? -25.453 23.719 8.812 1 97.62 199 GLU A N 1
ATOM 1514 C CA . GLU A 1 199 ? -26.531 24.141 7.918 1 97.62 199 GLU A CA 1
ATOM 1515 C C . GLU A 1 199 ? -26.594 23.234 6.688 1 97.62 199 GLU A C 1
ATOM 1517 O O . GLU A 1 199 ? -27.688 22.844 6.266 1 97.62 199 GLU A O 1
ATOM 1522 N N . ALA A 1 200 ? -25.438 22.953 6.148 1 97.31 200 ALA A N 1
ATOM 1523 C CA . ALA A 1 200 ? -25.375 22.078 4.98 1 97.31 200 ALA A CA 1
ATOM 1524 C C . ALA A 1 200 ? -25.891 20.688 5.328 1 97.31 200 ALA A C 1
ATOM 1526 O O . ALA A 1 200 ? -26.594 20.062 4.531 1 97.31 200 ALA A O 1
ATOM 1527 N N . CYS A 1 201 ? -25.5 20.172 6.496 1 97.38 201 CYS A N 1
ATOM 1528 C CA . CYS A 1 201 ? -26.016 18.891 6.953 1 97.38 201 CYS A CA 1
ATOM 1529 C C . CYS A 1 201 ? -27.547 18.891 6.992 1 97.38 201 CYS A C 1
ATOM 1531 O O . CYS A 1 201 ? -28.188 17.984 6.457 1 97.38 201 CYS A O 1
ATOM 1533 N N . ARG A 1 202 ? -28.078 19.938 7.582 1 97.38 202 ARG A N 1
ATOM 1534 C CA . ARG A 1 202 ? -29.531 20.047 7.715 1 97.38 202 ARG A CA 1
ATOM 1535 C C . ARG A 1 202 ? -30.203 20.125 6.348 1 97.38 202 ARG A C 1
ATOM 1537 O O . ARG A 1 202 ? -31.188 19.422 6.102 1 97.38 202 ARG A O 1
ATOM 1544 N N . GLU A 1 203 ? -29.75 20.922 5.504 1 97.75 203 GLU A N 1
ATOM 1545 C CA . GLU A 1 203 ? -30.297 21.141 4.168 1 97.75 203 GLU A CA 1
ATOM 1546 C C . GLU A 1 203 ? -30.359 19.828 3.381 1 97.75 203 GLU A C 1
ATOM 1548 O O . GLU A 1 203 ? -31.25 19.625 2.566 1 97.75 203 GLU A O 1
ATOM 1553 N N . HIS A 1 204 ? -29.438 18.969 3.621 1 96.88 204 HIS A N 1
ATOM 1554 C CA . HIS A 1 204 ? -29.344 17.75 2.811 1 96.88 204 HIS A CA 1
ATOM 1555 C C . HIS A 1 204 ? -29.797 16.531 3.6 1 96.88 204 HIS A C 1
ATOM 1557 O O . HIS A 1 204 ? -29.594 15.391 3.158 1 96.88 204 HIS A O 1
ATOM 1563 N N . GLY A 1 205 ? -30.266 16.719 4.805 1 96.5 205 GLY A N 1
ATOM 1564 C CA . GLY A 1 205 ? -30.906 15.672 5.574 1 96.5 205 GLY A CA 1
ATOM 1565 C C . GLY A 1 205 ? -29.938 14.742 6.266 1 96.5 205 GLY A C 1
ATOM 1566 O O . GLY A 1 205 ? -30.219 13.547 6.426 1 96.5 205 GLY A O 1
ATOM 1567 N N . HIS A 1 206 ? -28.719 15.211 6.637 1 96.44 206 HIS A N 1
ATOM 1568 C CA . HIS A 1 206 ? -27.719 14.414 7.328 1 96.44 206 HIS A CA 1
ATOM 1569 C C . HIS A 1 206 ? -27.531 14.867 8.773 1 96.44 206 HIS A C 1
ATOM 1571 O O . HIS A 1 206 ? -27.578 16.062 9.055 1 96.44 206 HIS A O 1
ATOM 1577 N N . PRO A 1 207 ? -27.438 13.93 9.641 1 95.5 207 PRO A N 1
ATOM 1578 C CA . PRO A 1 207 ? -26.953 14.344 10.961 1 95.5 207 PRO A CA 1
ATOM 1579 C C . PRO A 1 207 ? -25.5 14.789 10.945 1 95.5 207 PRO A C 1
ATOM 1581 O O . PRO A 1 207 ? -24.688 14.211 10.219 1 95.5 207 PRO A O 1
ATOM 1584 N N . PRO A 1 208 ? -25.203 15.797 11.734 1 94.25 208 PRO A N 1
ATOM 1585 C CA . PRO A 1 208 ? -23.797 16.188 11.797 1 94.25 208 PRO A CA 1
ATOM 1586 C C . PRO A 1 208 ? -22.891 15.07 1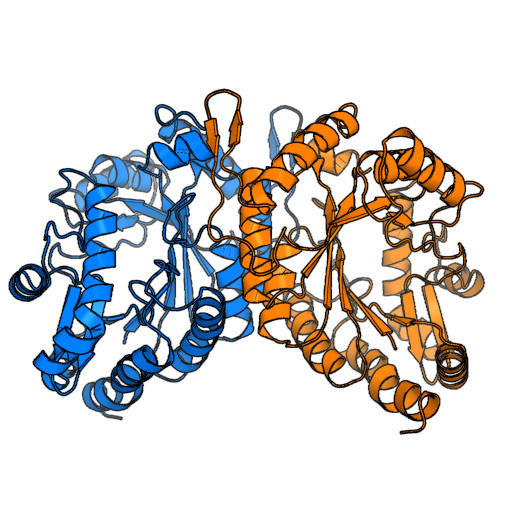2.328 1 94.25 208 PRO A C 1
ATOM 1588 O O . PRO A 1 208 ? -23.281 14.359 13.258 1 94.25 208 PRO A O 1
ATOM 1591 N N . GLY A 1 209 ? -21.781 14.922 11.68 1 92.56 209 GLY A N 1
ATOM 1592 C CA . GLY A 1 209 ? -20.766 13.984 12.141 1 92.56 209 GLY A CA 1
ATOM 1593 C C . GLY A 1 209 ? -19.719 14.625 13.023 1 92.56 209 GLY A C 1
ATOM 1594 O O . GLY A 1 209 ? -19.875 15.766 13.469 1 92.56 209 GLY A O 1
ATOM 1595 N N . PRO A 1 210 ? -18.734 13.859 13.305 1 91.31 210 PRO A N 1
ATOM 1596 C CA . PRO A 1 210 ? -17.641 14.43 14.094 1 91.31 210 PRO A CA 1
ATOM 1597 C C . PRO A 1 210 ? -16.922 15.562 13.367 1 91.31 210 PRO A C 1
ATOM 1599 O O . PRO A 1 210 ? -16.734 15.492 12.148 1 91.31 210 PRO A O 1
ATOM 1602 N N . THR A 1 211 ? -16.609 16.609 14.164 1 92.06 211 THR A N 1
ATOM 1603 C CA . THR A 1 211 ? -15.883 17.734 13.594 1 92.06 211 THR A CA 1
ATOM 1604 C C . THR A 1 211 ? -14.688 18.109 14.477 1 92.06 211 THR A C 1
ATOM 1606 O O . THR A 1 211 ? -14.727 17.906 15.695 1 92.06 211 THR A O 1
ATOM 1609 N N . MET A 1 212 ? -13.633 18.5 13.812 1 87 212 MET A N 1
ATOM 1610 C CA . MET A 1 212 ? -12.469 19.094 14.469 1 87 212 MET A CA 1
ATOM 1611 C C . MET A 1 212 ? -12.023 20.359 13.758 1 87 212 MET A C 1
ATOM 1613 O O . MET A 1 212 ? -11.695 20.328 12.57 1 87 212 MET A O 1
ATOM 1617 N N . PHE A 1 213 ? -12.078 21.484 14.531 1 86.44 213 PHE A N 1
ATOM 1618 C CA . PHE A 1 213 ? -11.656 22.781 14.016 1 86.44 213 PHE A CA 1
ATOM 1619 C C . PHE A 1 213 ? -10.57 23.391 14.891 1 86.44 213 PHE A C 1
ATOM 1621 O O . PHE A 1 213 ? -10.867 24.156 15.82 1 86.44 213 PHE A O 1
ATOM 1628 N N . PRO A 1 214 ? -9.375 23.047 14.539 1 81.88 214 PRO A N 1
ATOM 1629 C CA . PRO A 1 214 ? -8.305 23.578 15.383 1 81.88 214 PRO A CA 1
ATOM 1630 C C . PRO A 1 214 ? -8.203 25.109 15.305 1 81.88 214 PRO A C 1
ATOM 1632 O O . PRO A 1 214 ? -8.492 25.703 14.258 1 81.88 214 PRO A O 1
ATOM 1635 N N . ASP A 1 215 ? -7.816 25.625 16.453 1 79.12 215 ASP A N 1
ATOM 1636 C CA . ASP A 1 215 ? -7.547 27.062 16.469 1 79.12 215 ASP A CA 1
ATOM 1637 C C . ASP A 1 215 ? -6.391 27.406 15.531 1 79.12 215 ASP A C 1
ATOM 1639 O O . ASP A 1 215 ? -5.496 26.594 15.312 1 79.12 215 ASP A O 1
ATOM 1643 N N . ARG A 1 216 ? -6.43 28.625 15.086 1 74 216 ARG A N 1
ATOM 1644 C CA . ARG A 1 216 ? -5.402 29.094 14.164 1 74 216 ARG A CA 1
ATOM 1645 C C . ARG A 1 216 ? -4.012 28.953 14.781 1 74 216 ARG A C 1
ATOM 1647 O O . ARG A 1 216 ? -3.031 28.734 14.062 1 74 216 ARG A O 1
ATOM 1654 N N . ASN A 1 217 ? -3.992 29.047 16.094 1 78.19 217 ASN A N 1
ATOM 1655 C CA . ASN A 1 217 ? -2.691 29.062 16.766 1 78.19 217 ASN A CA 1
ATOM 1656 C C . ASN A 1 217 ? -2.307 27.672 17.266 1 78.19 217 ASN A C 1
ATOM 1658 O O . ASN A 1 217 ? -1.339 27.516 18.016 1 78.19 217 ASN A O 1
ATOM 1662 N N . THR A 1 218 ? -3.025 26.719 16.828 1 84.88 218 THR A N 1
ATOM 1663 C CA . THR A 1 218 ? -2.645 25.359 17.188 1 84.88 218 THR A CA 1
ATOM 1664 C C . THR A 1 218 ? -1.442 24.906 16.375 1 84.88 218 THR A C 1
ATOM 1666 O O . THR A 1 218 ? -1.507 24.844 15.141 1 84.88 218 THR A O 1
ATOM 1669 N N . PRO A 1 219 ? -0.344 24.609 17.094 1 90.69 219 PRO A N 1
ATOM 1670 C CA . PRO A 1 219 ? 0.833 24.188 16.344 1 90.69 219 PRO A CA 1
ATOM 1671 C C . PRO A 1 219 ? 0.612 22.891 15.578 1 90.69 219 PRO A C 1
ATOM 1673 O O . PRO A 1 219 ? 0.021 21.953 16.125 1 90.69 219 PRO A O 1
ATOM 1676 N N . SER A 1 220 ? 1.058 22.859 14.367 1 91.81 220 SER A N 1
ATOM 1677 C CA . SER A 1 220 ? 0.988 21.656 13.547 1 91.81 220 SER A CA 1
ATOM 1678 C C . SER A 1 220 ? 2.189 20.75 13.797 1 91.81 220 SER A C 1
ATOM 1680 O O . SER A 1 220 ? 2.143 19.547 13.508 1 91.81 220 SER A O 1
ATOM 1682 N N . VAL A 1 221 ? 3.244 21.359 14.289 1 96.25 221 VAL A N 1
ATOM 1683 C CA . VAL A 1 221 ? 4.469 20.625 14.57 1 96.25 221 VAL A CA 1
ATOM 1684 C C . VAL A 1 221 ? 5.004 21.016 15.945 1 96.25 221 VAL A C 1
ATOM 1686 O O . VAL A 1 221 ? 5.25 22.203 16.219 1 96.25 221 VAL A O 1
ATOM 1689 N N . VAL A 1 222 ? 5.145 20.016 16.75 1 98 222 VAL A N 1
ATOM 1690 C CA . VAL A 1 222 ? 5.668 20.25 18.094 1 98 222 VAL A CA 1
ATOM 1691 C C . VAL A 1 222 ? 6.859 19.328 18.344 1 98 222 VAL A C 1
ATOM 1693 O O . VAL A 1 222 ? 6.805 18.125 18.062 1 98 222 VAL A O 1
ATOM 1696 N N . PHE A 1 223 ? 7.961 19.922 18.781 1 98.81 223 PHE A N 1
ATOM 1697 C CA . PHE A 1 223 ? 9.078 19.188 19.391 1 98.81 223 PHE A CA 1
ATOM 1698 C C . PHE A 1 223 ? 9.258 19.594 20.844 1 98.81 223 PHE A C 1
ATOM 1700 O O . PHE A 1 223 ? 9.008 20.734 21.219 1 98.81 223 PHE A O 1
ATOM 1707 N N . VAL A 1 224 ? 9.695 18.609 21.656 1 98.81 224 VAL A N 1
ATOM 1708 C CA . VAL A 1 224 ? 9.953 18.859 23.078 1 98.81 224 VAL A CA 1
ATOM 1709 C C . VAL A 1 224 ? 11.445 18.688 23.375 1 98.81 224 VAL A C 1
ATOM 1711 O O . VAL A 1 224 ? 12.031 17.641 23.047 1 98.81 224 VAL A O 1
ATOM 1714 N N . ALA A 1 225 ? 12.023 19.719 23.984 1 98.62 225 ALA A N 1
ATOM 1715 C CA . ALA A 1 225 ? 13.469 19.703 24.219 1 98.62 225 ALA A CA 1
ATOM 1716 C C . ALA A 1 225 ? 13.797 20.094 25.656 1 98.62 225 ALA A C 1
ATOM 1718 O O . ALA A 1 225 ? 13.055 20.859 26.281 1 98.62 225 ALA A O 1
ATOM 1719 N N . GLU A 1 226 ? 14.922 19.594 26.141 1 97.19 226 GLU A N 1
ATOM 1720 C CA . GLU A 1 226 ? 15.461 20.047 27.422 1 97.19 226 GLU A CA 1
ATOM 1721 C C . GLU A 1 226 ? 16.031 21.453 27.297 1 97.19 226 GLU A C 1
ATOM 1723 O O . GLU A 1 226 ? 15.789 22.312 28.156 1 97.19 226 GLU A O 1
ATOM 1728 N N . GLU A 1 227 ? 16.781 21.641 26.312 1 98.12 227 GLU A N 1
ATOM 1729 C CA . GLU A 1 227 ? 17.344 22.938 25.984 1 98.12 227 GLU A CA 1
ATOM 1730 C C . GLU A 1 227 ? 16.797 23.469 24.656 1 98.12 227 GLU A C 1
ATOM 1732 O O . GLU A 1 227 ? 17.328 23.141 23.594 1 98.12 227 GLU A O 1
ATOM 1737 N N . VAL A 1 228 ? 15.883 24.359 24.766 1 98.31 228 VAL A N 1
ATOM 1738 C CA . VAL A 1 228 ? 15.109 24.812 23.625 1 98.31 228 VAL A CA 1
ATOM 1739 C C . VAL A 1 228 ? 16.031 25.531 22.641 1 98.31 228 VAL A C 1
ATOM 1741 O O . VAL A 1 228 ? 15.953 25.312 21.438 1 98.31 228 VAL A O 1
ATOM 1744 N N . ASP A 1 229 ? 16.938 26.375 23.156 1 98.12 229 ASP A N 1
ATOM 1745 C CA . ASP A 1 229 ? 17.844 27.125 22.281 1 98.12 229 ASP A CA 1
ATOM 1746 C C . ASP A 1 229 ? 18.734 26.172 21.484 1 98.12 229 ASP A C 1
ATOM 1748 O O . ASP A 1 229 ? 18.922 26.359 20.281 1 98.12 229 ASP A O 1
ATOM 1752 N N . GLN A 1 230 ? 19.25 25.203 22.156 1 98.25 230 GLN A N 1
ATOM 1753 C CA . GLN A 1 230 ? 20.109 24.219 21.5 1 98.25 230 GLN A CA 1
ATOM 1754 C C . GLN A 1 230 ? 19.328 23.422 20.453 1 98.25 230 GLN A C 1
ATOM 1756 O O . GLN A 1 230 ? 19.859 23.078 19.406 1 98.25 230 GLN A O 1
ATOM 1761 N N . ALA A 1 231 ? 18.094 23.141 20.75 1 98.75 231 ALA A N 1
ATOM 1762 C CA . ALA A 1 231 ? 17.234 22.391 19.828 1 98.75 231 ALA A CA 1
ATOM 1763 C C . ALA A 1 231 ? 17 23.172 18.547 1 98.75 231 ALA A C 1
ATOM 1765 O O . ALA A 1 231 ? 17.031 22.594 17.453 1 98.75 231 ALA A O 1
ATOM 1766 N N . TRP A 1 232 ? 16.75 24.453 18.656 1 98.56 232 TRP A N 1
ATOM 1767 C CA . TRP A 1 232 ? 16.562 25.281 17.469 1 98.56 232 TRP A CA 1
ATOM 1768 C C . TRP A 1 232 ? 17.797 25.281 16.594 1 98.56 232 TRP A C 1
ATOM 1770 O O . TRP A 1 232 ? 17.703 25.266 15.367 1 98.56 232 TRP A O 1
ATOM 1780 N N . LYS A 1 233 ? 18.984 25.281 17.219 1 98.19 233 LYS A N 1
ATOM 1781 C CA . LYS A 1 233 ? 20.234 25.219 16.469 1 98.19 233 LYS A CA 1
ATOM 1782 C C . LYS A 1 233 ? 20.375 23.875 15.758 1 98.19 233 LYS A C 1
ATOM 1784 O O . LYS A 1 233 ? 20.906 23.812 14.641 1 98.19 233 LYS A O 1
ATOM 1789 N N . GLU A 1 234 ? 19.891 22.875 16.344 1 98.38 234 GLU A N 1
ATOM 1790 C CA . GLU A 1 234 ? 20.094 21.516 15.859 1 98.38 234 GLU A CA 1
ATOM 1791 C C . GLU A 1 234 ? 19.109 21.172 14.742 1 98.38 234 GLU A C 1
ATOM 1793 O O . GLU A 1 234 ? 19.484 20.578 13.734 1 98.38 234 GLU A O 1
ATOM 1798 N N . ILE A 1 235 ? 17.781 21.578 14.898 1 98.75 235 ILE A N 1
ATOM 1799 C CA . ILE A 1 235 ? 16.797 21.016 13.977 1 98.75 235 ILE A CA 1
ATOM 1800 C C . ILE A 1 235 ? 16.016 22.141 13.312 1 98.75 235 ILE A C 1
ATOM 1802 O O . ILE A 1 235 ? 15.117 21.891 12.5 1 98.75 235 ILE A O 1
ATOM 1806 N N . GLY A 1 236 ? 16.344 23.406 13.555 1 98.38 236 GLY A N 1
ATOM 1807 C CA . GLY A 1 236 ? 15.602 24.547 13.031 1 98.38 236 GLY A CA 1
ATOM 1808 C C . GLY A 1 236 ? 15.508 24.562 11.523 1 98.38 236 GLY A C 1
ATOM 1809 O O . GLY A 1 236 ? 14.477 24.953 10.961 1 98.38 236 GLY A O 1
ATOM 1810 N N . GLU A 1 237 ? 16.578 24.172 10.898 1 98 237 GLU A N 1
ATOM 1811 C CA . GLU A 1 237 ? 16.609 24.156 9.438 1 98 237 GLU A CA 1
ATOM 1812 C C . GLU A 1 237 ? 15.547 23.219 8.867 1 98 237 GLU A C 1
ATOM 1814 O O . GLU A 1 237 ? 14.953 23.5 7.82 1 98 237 GLU A O 1
ATOM 1819 N N . HIS A 1 238 ? 15.297 22.078 9.469 1 98.5 238 HIS A N 1
ATOM 1820 C CA . HIS A 1 238 ? 14.289 21.125 9.039 1 98.5 238 HIS A CA 1
ATOM 1821 C C . HIS A 1 238 ? 12.883 21.688 9.195 1 98.5 238 HIS A C 1
ATOM 1823 O O . HIS A 1 238 ? 12.047 21.547 8.305 1 98.5 238 HIS A O 1
ATOM 1829 N N . LEU A 1 239 ? 12.633 22.359 10.32 1 97.94 239 LEU A N 1
ATOM 1830 C CA . LEU A 1 239 ? 11.336 23 10.555 1 97.94 239 LEU A CA 1
ATOM 1831 C C . LEU A 1 239 ? 11.086 24.109 9.547 1 97.94 239 LEU A C 1
ATOM 1833 O O . LEU A 1 239 ? 9.984 24.234 9.008 1 97.94 239 LEU A O 1
ATOM 1837 N N . LEU A 1 240 ? 12.109 24.859 9.289 1 97 240 LEU A N 1
ATOM 1838 C CA . LEU A 1 240 ? 12 25.953 8.328 1 97 240 LEU A CA 1
ATOM 1839 C C . LEU A 1 240 ? 11.695 25.422 6.93 1 97 240 LEU A C 1
ATOM 1841 O O . LEU A 1 240 ? 10.883 26 6.207 1 97 240 LEU A O 1
ATOM 1845 N N . HIS A 1 241 ? 12.352 24.375 6.543 1 97.38 241 HIS A N 1
ATOM 1846 C CA . HIS A 1 241 ? 12.094 23.781 5.234 1 97.38 241 HIS A CA 1
ATOM 1847 C C . HIS A 1 241 ? 10.625 23.391 5.082 1 97.38 241 HIS A C 1
ATOM 1849 O O . HIS A 1 241 ? 10.008 23.672 4.047 1 97.38 241 HIS A O 1
ATOM 1855 N N . ASP A 1 242 ? 10.117 22.797 6.133 1 96.06 242 ASP A N 1
ATOM 1856 C CA . ASP A 1 242 ? 8.719 22.391 6.121 1 96.06 242 ASP A CA 1
ATOM 1857 C C . ASP A 1 242 ? 7.793 23.594 5.93 1 96.06 242 ASP A C 1
ATOM 1859 O O . ASP A 1 242 ? 6.973 23.594 5.012 1 96.06 242 ASP A O 1
ATOM 1863 N N . VAL A 1 243 ? 7.98 24.609 6.656 1 93.31 243 VAL A N 1
ATOM 1864 C CA . VAL A 1 243 ? 7.113 25.781 6.645 1 93.31 243 VAL A CA 1
ATOM 1865 C C . VAL A 1 243 ? 7.238 26.5 5.301 1 93.31 243 VAL A C 1
ATOM 1867 O O . VAL A 1 243 ? 6.23 26.891 4.703 1 93.31 243 VAL A O 1
ATOM 1870 N N . ARG A 1 244 ? 8.367 26.609 4.809 1 93.62 244 ARG A N 1
ATOM 1871 C CA . ARG A 1 244 ? 8.602 27.359 3.578 1 93.62 244 ARG A CA 1
ATOM 1872 C C . ARG A 1 244 ? 8 26.641 2.377 1 93.62 244 ARG A C 1
ATOM 1874 O O . ARG A 1 244 ? 7.492 27.266 1.452 1 93.62 244 ARG A O 1
ATOM 1881 N N . THR A 1 245 ? 8.117 25.375 2.387 1 94 245 THR A N 1
ATOM 1882 C CA . THR A 1 245 ? 7.59 24.594 1.27 1 94 245 THR A CA 1
ATOM 1883 C C . THR A 1 245 ? 6.066 24.688 1.217 1 94 245 THR A C 1
ATOM 1885 O O . THR A 1 245 ? 5.492 24.938 0.154 1 94 245 THR A O 1
ATOM 1888 N N . TYR A 1 246 ? 5.426 24.594 2.367 1 91.38 246 TYR A N 1
ATOM 1889 C CA . TYR A 1 246 ? 3.975 24.734 2.404 1 91.38 246 TYR A CA 1
ATOM 1890 C C . TYR A 1 246 ? 3.557 26.156 2.01 1 91.38 246 TYR A C 1
ATOM 1892 O O . TYR A 1 246 ? 2.572 26.328 1.292 1 91.38 246 TYR A O 1
ATOM 1900 N N . ALA A 1 247 ? 4.297 27.094 2.482 1 89.94 247 ALA A N 1
ATOM 1901 C CA . ALA A 1 247 ? 3.992 28.484 2.146 1 89.94 247 ALA A CA 1
ATOM 1902 C C . ALA A 1 247 ? 4.094 28.719 0.644 1 89.94 247 ALA A C 1
ATOM 1904 O O . ALA A 1 247 ? 3.271 29.438 0.063 1 89.94 247 ALA A O 1
ATOM 1905 N N . ALA A 1 248 ? 5.047 28.094 0.088 1 90.81 248 ALA A N 1
ATOM 1906 C CA . ALA A 1 248 ? 5.258 28.25 -1.35 1 90.81 248 ALA A CA 1
ATOM 1907 C C . ALA A 1 248 ? 4.098 27.641 -2.139 1 90.81 248 ALA A C 1
ATOM 1909 O O . ALA A 1 248 ? 3.734 28.156 -3.203 1 90.81 248 ALA A O 1
ATOM 1910 N N . TRP A 1 249 ? 3.508 26.594 -1.636 1 90.75 249 TRP A N 1
ATOM 1911 C CA . TRP A 1 249 ? 2.41 25.906 -2.307 1 90.75 249 TRP A CA 1
ATOM 1912 C C . TRP A 1 249 ? 1.092 26.641 -2.086 1 90.75 249 TRP A C 1
ATOM 1914 O O . TRP A 1 249 ? 0.104 26.375 -2.775 1 90.75 249 TRP A O 1
ATOM 1924 N N . ASN A 1 250 ? 1.107 27.516 -1.104 1 85.62 250 ASN A N 1
ATOM 1925 C CA . ASN A 1 250 ? -0.109 28.234 -0.724 1 85.62 250 ASN A CA 1
ATOM 1926 C C . ASN A 1 250 ? 0.123 29.734 -0.638 1 85.62 250 ASN A C 1
ATOM 1928 O O . ASN A 1 250 ? -0.07 30.344 0.419 1 85.62 250 ASN A O 1
ATOM 1932 N N . PRO A 1 251 ? 0.366 30.266 -1.746 1 75.69 251 PRO A N 1
ATOM 1933 C CA . PRO A 1 251 ? 0.663 31.703 -1.686 1 75.69 251 PRO A CA 1
ATOM 1934 C C . PRO A 1 251 ? -0.533 32.531 -1.229 1 75.69 251 PRO A C 1
ATOM 1936 O O . PRO A 1 251 ? -1.653 32.312 -1.7 1 75.69 251 PRO A O 1
ATOM 1939 N N . GLY A 1 252 ? -0.362 33.312 -0.203 1 74 252 GLY A N 1
ATOM 1940 C CA . GLY A 1 252 ? -1.363 34.281 0.256 1 74 252 GLY A CA 1
ATOM 1941 C C . GLY A 1 252 ? -2.301 33.688 1.297 1 74 252 GLY A C 1
ATOM 1942 O O . GLY A 1 252 ? -3.186 34.375 1.801 1 74 252 GLY A O 1
ATOM 1943 N N . ASP A 1 253 ? -2.096 32.438 1.519 1 74.62 253 ASP A N 1
ATOM 1944 C CA . ASP A 1 253 ? -2.93 31.797 2.537 1 74.62 253 ASP A CA 1
ATOM 1945 C C . ASP A 1 253 ? -2.514 32.25 3.938 1 74.62 253 ASP A C 1
ATOM 1947 O O . ASP A 1 253 ? -1.415 31.922 4.395 1 74.62 253 ASP A O 1
ATOM 1951 N N . GLU A 1 254 ? -3.479 32.906 4.637 1 67.81 254 GLU A N 1
ATOM 1952 C CA . GLU A 1 254 ? -3.193 33.406 5.977 1 67.81 254 GLU A CA 1
ATOM 1953 C C . GLU A 1 254 ? -4.148 32.812 7.008 1 67.81 254 GLU A C 1
ATOM 1955 O O . GLU A 1 254 ? -4.137 33.219 8.172 1 67.81 254 GLU A O 1
ATOM 1960 N N . THR A 1 255 ? -4.848 31.828 6.594 1 66.25 255 THR A N 1
ATOM 1961 C CA . THR A 1 255 ? -5.914 31.359 7.473 1 66.25 255 THR A CA 1
ATOM 1962 C C . THR A 1 255 ? -5.645 29.938 7.934 1 66.25 255 THR A C 1
ATOM 1964 O O . THR A 1 255 ? -6.094 29.531 9.008 1 66.25 255 THR A O 1
ATOM 1967 N N . THR A 1 256 ? -4.914 29.203 7.145 1 68.69 256 THR A N 1
ATOM 1968 C CA . THR A 1 256 ? -4.684 27.797 7.449 1 68.69 256 THR A CA 1
ATOM 1969 C C . THR A 1 256 ? -3.818 27.641 8.695 1 68.69 256 THR A C 1
ATOM 1971 O O . THR A 1 256 ? -2.775 28.297 8.812 1 68.69 256 THR A O 1
ATOM 1974 N N . ALA A 1 257 ? -4.32 26.859 9.641 1 67.38 257 ALA A N 1
ATOM 1975 C CA . ALA A 1 257 ? -3.533 26.547 10.828 1 67.38 257 ALA A CA 1
ATOM 1976 C C . ALA A 1 257 ? -2.236 25.828 10.453 1 67.38 257 ALA A C 1
ATOM 1978 O O . ALA A 1 257 ? -2.229 24.969 9.578 1 67.38 257 ALA A O 1
ATOM 1979 N N . GLY A 1 258 ? -1.201 26.188 11.078 1 63.94 258 GLY A N 1
ATOM 1980 C CA . GLY A 1 258 ? 0.06 25.5 10.875 1 63.94 258 GLY A CA 1
ATOM 1981 C C . GLY A 1 258 ? 0.887 26.062 9.742 1 63.94 258 GLY A C 1
ATOM 1982 O O . GLY A 1 258 ? 1.944 25.531 9.406 1 63.94 258 GLY A O 1
ATOM 1983 N N . PHE A 1 259 ? 0.264 27.125 9.07 1 72.31 259 PHE A N 1
ATOM 1984 C CA . PHE A 1 259 ? 1.016 27.797 8.016 1 72.31 259 PHE A CA 1
ATOM 1985 C C . PHE A 1 259 ? 1.607 29.109 8.516 1 72.31 259 PHE A C 1
ATOM 1987 O O . PHE A 1 259 ? 0.961 29.844 9.273 1 72.31 259 PHE A O 1
ATOM 1994 N N . SER A 1 260 ? 2.848 29.328 8.32 1 74.38 260 SER A N 1
ATOM 1995 C CA . SER A 1 260 ? 3.525 30.594 8.578 1 74.38 260 SER A CA 1
ATOM 1996 C C . SER A 1 260 ? 4.316 31.047 7.359 1 74.38 260 SER A C 1
ATOM 1998 O O . SER A 1 260 ? 4.895 30.234 6.641 1 74.38 260 SER A O 1
ATOM 2000 N N . HIS A 1 261 ? 4.172 32.281 7.164 1 83.38 261 HIS A N 1
ATOM 2001 C CA . HIS A 1 261 ? 4.996 32.844 6.109 1 83.38 261 HIS A CA 1
ATOM 2002 C C . HIS A 1 261 ? 6.246 33.5 6.684 1 83.38 261 HIS A C 1
ATOM 2004 O O . HIS A 1 261 ? 6.234 34.688 7.008 1 83.38 261 HIS A O 1
ATOM 2010 N N . VAL A 1 262 ? 7.289 32.656 6.863 1 88.62 262 VAL A N 1
ATOM 2011 C CA . VAL A 1 262 ? 8.57 33.094 7.41 1 88.62 262 VAL A CA 1
ATOM 2012 C C . VAL A 1 262 ? 9.711 32.625 6.508 1 88.62 262 VAL A C 1
ATOM 2014 O O . VAL A 1 262 ? 9.547 31.688 5.746 1 88.62 262 VAL A O 1
ATOM 2017 N N . ASN A 1 263 ? 10.844 33.312 6.68 1 91.25 263 ASN A N 1
ATOM 2018 C CA . ASN A 1 263 ? 11.945 32.969 5.77 1 91.25 263 ASN A CA 1
ATOM 2019 C C . ASN A 1 263 ? 13.211 32.625 6.531 1 91.25 263 ASN A C 1
ATOM 2021 O O . ASN A 1 263 ? 14.195 32.156 5.93 1 91.25 263 ASN A O 1
ATOM 2025 N N . THR A 1 264 ? 13.164 32.812 7.867 1 96 264 THR A N 1
ATOM 2026 C CA . THR A 1 264 ? 14.344 32.5 8.656 1 96 264 THR A CA 1
ATOM 2027 C C . THR A 1 264 ? 13.961 31.703 9.906 1 96 264 THR A C 1
ATOM 2029 O O . THR A 1 264 ? 12.805 31.75 10.336 1 96 264 THR A O 1
ATOM 2032 N N . ILE A 1 265 ? 14.93 31.094 10.469 1 96.75 265 ILE A N 1
ATOM 2033 C CA . ILE A 1 265 ? 14.734 30.328 11.695 1 96.75 265 ILE A CA 1
ATOM 2034 C C . ILE A 1 265 ? 14.32 31.266 12.828 1 96.75 265 ILE A C 1
ATOM 2036 O O . ILE A 1 265 ? 13.414 30.953 13.602 1 96.75 265 ILE A O 1
ATOM 2040 N N . ASP A 1 266 ? 14.969 32.406 12.859 1 96.69 266 ASP A N 1
ATOM 2041 C CA . ASP A 1 266 ? 14.656 33.406 13.898 1 96.69 266 ASP A CA 1
ATOM 2042 C C . ASP A 1 266 ? 13.211 33.875 13.789 1 96.69 266 ASP A C 1
ATOM 2044 O O . ASP A 1 266 ? 12.508 33.969 14.797 1 96.69 266 ASP A O 1
ATOM 2048 N N . GLU A 1 267 ? 12.812 34.125 12.625 1 95.62 267 GLU A N 1
ATOM 2049 C CA . GLU A 1 267 ? 11.43 34.531 12.398 1 95.62 267 GLU A CA 1
ATOM 2050 C C . GLU A 1 267 ? 10.453 33.438 12.797 1 95.62 267 GLU A C 1
ATOM 2052 O O . GLU A 1 267 ? 9.414 33.719 13.391 1 95.62 267 GLU A O 1
ATOM 2057 N N . LEU A 1 268 ? 10.789 32.219 12.438 1 95.19 268 LEU A N 1
ATOM 2058 C CA . LEU A 1 268 ? 9.945 31.094 12.781 1 95.19 268 LEU A CA 1
ATOM 2059 C C . LEU A 1 268 ? 9.82 30.922 14.289 1 95.19 268 LEU A C 1
ATOM 2061 O O . LEU A 1 268 ? 8.719 30.734 14.812 1 95.19 268 LEU A O 1
ATOM 2065 N N . ARG A 1 269 ? 10.93 31.062 14.938 1 95.56 269 ARG A N 1
ATOM 2066 C CA . ARG A 1 269 ? 10.977 30.953 16.391 1 95.56 269 ARG A CA 1
ATOM 2067 C C . ARG A 1 269 ? 10.156 32.062 17.047 1 95.56 269 ARG A C 1
ATOM 2069 O O . ARG A 1 269 ? 9.43 31.812 18.016 1 95.56 269 ARG A O 1
ATOM 2076 N N . GLU A 1 270 ? 10.227 33.219 16.516 1 93.31 270 GLU A N 1
ATOM 2077 C CA . GLU A 1 270 ? 9.547 34.375 17.078 1 93.31 270 GLU A CA 1
ATOM 2078 C C . GLU A 1 270 ? 8.039 34.281 16.844 1 93.31 270 GLU A C 1
ATOM 2080 O O . GLU A 1 270 ? 7.258 34.719 17.703 1 93.31 270 GLU A O 1
ATOM 2085 N N . THR A 1 271 ? 7.664 33.844 15.68 1 87.75 271 THR A N 1
ATOM 2086 C CA . THR A 1 271 ? 6.238 33.688 15.398 1 87.75 271 THR A CA 1
ATOM 2087 C C . THR A 1 271 ? 5.602 32.719 16.375 1 87.75 271 THR A C 1
ATOM 2089 O O . THR A 1 271 ? 4.574 33.031 16.984 1 87.75 271 THR A O 1
ATOM 2092 N N . GLY A 1 272 ? 6.227 31.547 16.531 1 85.94 272 GLY A N 1
ATOM 2093 C CA . GLY A 1 272 ? 5.879 30.609 17.594 1 85.94 272 GLY A CA 1
ATOM 2094 C C . GLY A 1 272 ? 4.469 30.062 17.469 1 85.94 272 GLY A C 1
ATOM 2095 O O . GLY A 1 272 ? 3.793 29.844 18.469 1 85.94 272 GLY A O 1
ATOM 2096 N N . THR A 1 273 ? 3.947 29.797 16.234 1 86.56 273 THR A N 1
ATOM 2097 C CA . THR A 1 273 ? 2.566 29.359 16.062 1 86.56 273 THR A CA 1
ATOM 2098 C C . THR A 1 273 ? 2.51 28.016 15.359 1 86.56 273 THR A C 1
ATOM 2100 O O . THR A 1 273 ? 2.219 26.984 15.984 1 86.56 273 THR A O 1
ATOM 2103 N N . SER A 1 274 ? 3.006 27.844 14.211 1 89 274 SER A N 1
ATOM 2104 C CA . SER A 1 274 ? 2.84 26.641 13.406 1 89 274 SER A CA 1
ATOM 2105 C C . SER A 1 274 ? 3.822 25.562 13.836 1 89 274 SER A C 1
ATOM 2107 O O . SER A 1 274 ? 3.439 24.391 14 1 89 274 SER A O 1
ATOM 2109 N N . HIS A 1 275 ? 5.086 25.969 13.93 1 95 275 HIS A N 1
ATOM 2110 C CA . HIS A 1 275 ? 6.184 25.094 14.32 1 95 275 HIS A CA 1
ATOM 2111 C C . HIS A 1 275 ? 6.844 25.578 15.609 1 95 275 HIS A C 1
ATOM 2113 O O . HIS A 1 275 ? 7.434 26.656 15.641 1 95 275 HIS A O 1
ATOM 2119 N N . VAL A 1 276 ? 6.777 24.703 16.641 1 97 276 VAL A N 1
ATOM 2120 C CA . VAL A 1 276 ? 7.293 25.172 17.922 1 97 276 VAL A CA 1
ATOM 2121 C C . VAL A 1 276 ? 8.203 24.109 18.531 1 97 276 VAL A C 1
ATOM 2123 O O . VAL A 1 276 ? 8.016 22.906 18.297 1 97 276 VAL A O 1
ATOM 2126 N N . ILE A 1 277 ? 9.219 24.562 19.219 1 98.56 277 ILE A N 1
ATOM 2127 C CA . ILE A 1 277 ? 10 23.75 20.141 1 98.56 277 ILE A CA 1
ATOM 2128 C C . ILE A 1 277 ? 9.758 24.234 21.578 1 98.56 277 ILE A C 1
ATOM 2130 O O . ILE A 1 277 ? 10.016 25.391 21.906 1 98.56 277 ILE A O 1
ATOM 2134 N N . ILE A 1 278 ? 9.25 23.359 22.391 1 98.38 278 ILE A N 1
ATOM 2135 C CA . ILE A 1 278 ? 8.867 23.781 23.734 1 98.38 278 ILE A CA 1
ATOM 2136 C C . ILE A 1 278 ? 9.656 23 24.766 1 98.38 278 ILE A C 1
ATOM 2138 O O . ILE A 1 278 ? 10.227 21.953 24.453 1 98.38 278 ILE A O 1
ATOM 2142 N N . SER A 1 279 ? 9.664 23.562 25.984 1 98.56 279 SER A N 1
ATOM 2143 C CA . SER A 1 279 ? 10.375 22.906 27.078 1 98.56 279 SER A CA 1
ATOM 2144 C C . SER A 1 279 ? 9.555 21.766 27.656 1 98.56 279 SER A C 1
ATOM 2146 O O . SER A 1 279 ? 8.344 21.688 27.438 1 98.56 279 SER A O 1
ATOM 2148 N N . VAL A 1 280 ? 10.25 20.906 28.406 1 98.38 280 VAL A N 1
ATOM 2149 C CA . VAL A 1 280 ? 9.602 19.766 29.047 1 98.38 280 VAL A CA 1
ATOM 2150 C C . VAL A 1 280 ? 8.508 20.25 29.984 1 98.38 280 VAL A C 1
ATOM 2152 O O . VAL A 1 280 ? 7.367 19.781 29.922 1 98.38 280 VAL A O 1
ATOM 2155 N N . PRO A 1 281 ? 8.773 21.281 30.859 1 98.12 281 PRO A N 1
ATOM 2156 C CA . PRO A 1 281 ? 7.699 21.75 31.75 1 98.12 281 PRO A CA 1
ATOM 2157 C C . PRO A 1 281 ? 6.5 22.297 30.969 1 98.12 281 PRO A C 1
ATOM 2159 O O . PRO A 1 281 ? 5.355 22.062 31.359 1 98.12 281 PRO A O 1
ATOM 2162 N N . GLU A 1 282 ? 6.73 22.953 29.906 1 97.94 282 GLU A N 1
ATOM 2163 C CA . GLU A 1 282 ? 5.637 23.469 29.094 1 97.94 282 GLU A CA 1
ATOM 2164 C C . GLU A 1 282 ? 4.816 22.328 28.484 1 97.94 282 GLU A C 1
ATOM 2166 O O . GLU A 1 282 ? 3.586 22.391 28.469 1 97.94 282 GLU A O 1
ATOM 2171 N N . ALA A 1 283 ? 5.484 21.344 27.969 1 98.44 283 ALA A N 1
ATOM 2172 C CA . ALA A 1 283 ? 4.801 20.188 27.375 1 98.44 283 ALA A CA 1
ATOM 2173 C C . ALA A 1 283 ? 3.92 19.484 28.406 1 98.44 283 ALA A C 1
ATOM 2175 O O . ALA A 1 283 ? 2.777 19.125 28.125 1 98.44 283 ALA A O 1
ATOM 2176 N N . ILE A 1 284 ? 4.477 19.328 29.609 1 98.06 284 ILE A N 1
ATOM 2177 C CA . ILE A 1 284 ? 3.73 18.703 30.688 1 98.06 284 ILE A CA 1
ATOM 2178 C C . ILE A 1 284 ? 2.467 19.5 30.984 1 98.06 284 ILE A C 1
ATOM 2180 O O . ILE A 1 284 ? 1.379 18.938 31.109 1 98.06 284 ILE A O 1
ATOM 2184 N N . SER A 1 285 ? 2.635 20.781 31.062 1 97.31 285 SER A N 1
ATOM 2185 C CA . SER A 1 285 ? 1.503 21.656 31.328 1 97.31 285 SER A CA 1
ATOM 2186 C C . SER A 1 285 ? 0.434 21.531 30.25 1 97.31 285 SER A C 1
ATOM 2188 O O . SER A 1 285 ? -0.759 21.484 30.547 1 97.31 285 SER A O 1
ATOM 2190 N N . ARG A 1 286 ? 0.812 21.469 29 1 95.62 286 ARG A N 1
ATOM 2191 C CA . ARG A 1 286 ? -0.121 21.344 27.875 1 95.62 286 ARG A CA 1
ATOM 2192 C C . ARG A 1 286 ? -0.88 20.031 27.938 1 95.62 286 ARG A C 1
ATOM 2194 O O . ARG A 1 286 ? -2.098 20 27.75 1 95.62 286 ARG A O 1
ATOM 2201 N N . VAL A 1 287 ? -0.181 18.984 28.172 1 96.62 287 VAL A N 1
ATOM 2202 C CA . VAL A 1 287 ? -0.799 17.672 28.234 1 96.62 287 VAL A CA 1
ATOM 2203 C C . VAL A 1 287 ? -1.766 17.609 29.422 1 96.62 287 VAL A C 1
ATOM 2205 O O . VAL A 1 287 ? -2.875 17.094 29.297 1 96.62 287 VAL A O 1
ATOM 2208 N N . LYS A 1 288 ? -1.37 18.188 30.578 1 96.25 288 LYS A N 1
ATOM 2209 C CA . LYS A 1 288 ? -2.244 18.234 31.734 1 96.25 288 LYS A CA 1
ATOM 2210 C C . LYS A 1 288 ? -3.521 19.016 31.438 1 96.25 288 LYS A C 1
ATOM 2212 O O . LYS A 1 288 ? -4.586 18.703 31.984 1 96.25 288 LYS A O 1
ATOM 2217 N N . ALA A 1 289 ? -3.367 19.922 30.594 1 94.81 289 ALA A N 1
ATOM 2218 C CA . ALA A 1 289 ? -4.508 20.766 30.219 1 94.81 289 ALA A CA 1
ATOM 2219 C C . ALA A 1 289 ? -5.375 20.047 29.188 1 94.81 289 ALA A C 1
ATOM 2221 O O . ALA A 1 289 ? -6.355 20.625 28.688 1 94.81 289 ALA A O 1
ATOM 2222 N N . GLY A 1 290 ? -5.031 18.906 28.734 1 92.06 290 GLY A N 1
ATOM 2223 C CA . GLY A 1 290 ? -5.844 18.109 27.828 1 92.06 290 GLY A CA 1
ATOM 2224 C C . GLY A 1 290 ? -5.477 18.297 26.375 1 92.06 290 GLY A C 1
ATOM 2225 O O . GLY A 1 290 ? -6.18 17.828 25.484 1 92.06 290 GLY A O 1
ATOM 2226 N N . GLN A 1 291 ? -4.359 18.953 26.109 1 91.88 291 GLN A N 1
ATOM 2227 C CA . GLN A 1 291 ? -3.936 19.188 24.734 1 91.88 291 GLN A CA 1
ATOM 2228 C C . GLN A 1 291 ? -3.234 17.953 24.156 1 91.88 291 GLN A C 1
ATOM 2230 O O . GLN A 1 291 ? -2.475 17.281 24.859 1 91.88 291 GLN A O 1
ATOM 2235 N N . VAL A 1 292 ? -3.535 17.734 22.891 1 93.56 292 VAL A N 1
ATOM 2236 C CA . VAL A 1 292 ? -2.828 16.703 22.141 1 93.56 292 VAL A CA 1
ATOM 2237 C C . VAL A 1 292 ? -1.636 17.312 21.422 1 93.56 292 VAL A C 1
ATOM 2239 O O . VAL A 1 292 ? -1.784 18.312 20.703 1 93.56 292 VAL A O 1
ATOM 2242 N N . LEU A 1 293 ? -0.468 16.75 21.609 1 97.19 293 LEU A N 1
ATOM 2243 C CA . LEU A 1 293 ? 0.72 17.25 20.922 1 97.19 293 LEU A CA 1
ATOM 2244 C C . LEU A 1 293 ? 0.822 16.641 19.516 1 97.19 293 LEU A C 1
ATOM 2246 O O . LEU A 1 293 ? 0.767 15.422 19.359 1 97.19 293 LEU A O 1
ATOM 2250 N N . ASN A 1 294 ? 0.929 17.484 18.516 1 96.38 294 ASN A N 1
ATOM 2251 C CA . ASN A 1 294 ? 1.156 17.031 17.141 1 96.38 294 ASN A CA 1
ATOM 2252 C C . ASN A 1 294 ? 2.646 16.906 16.844 1 96.38 294 ASN A C 1
ATOM 2254 O O . ASN A 1 294 ? 3.312 17.906 16.547 1 96.38 294 ASN A O 1
ATOM 2258 N N . LEU A 1 295 ? 3.127 15.719 16.859 1 98.69 295 LEU A N 1
ATOM 2259 C CA . LEU A 1 295 ? 4.555 15.484 16.656 1 98.69 295 LEU A CA 1
ATOM 2260 C C . LEU A 1 295 ? 4.844 15.102 15.219 1 98.69 295 LEU A C 1
ATOM 2262 O O . LEU A 1 295 ? 4.043 14.406 14.586 1 98.69 295 LEU A O 1
ATOM 2266 N N . SER A 1 296 ? 5.926 15.555 14.672 1 98.25 296 SER A N 1
ATOM 2267 C CA . SER A 1 296 ? 6.473 15.188 13.375 1 98.25 296 SER A CA 1
ATOM 2268 C C . SER A 1 296 ? 7.945 14.812 13.477 1 98.25 296 SER A C 1
ATOM 2270 O O . SER A 1 296 ? 8.82 15.555 13.023 1 98.25 296 SER A O 1
ATOM 2272 N N . PRO A 1 297 ? 8.164 13.641 13.969 1 98.62 297 PRO A N 1
ATOM 2273 C CA . PRO A 1 297 ? 9.547 13.297 14.32 1 98.62 297 PRO A CA 1
ATOM 2274 C C . PRO A 1 297 ? 10.5 13.375 13.133 1 98.62 297 PRO A C 1
ATOM 2276 O O . PRO A 1 297 ? 11.695 13.633 13.305 1 98.62 297 PRO A O 1
ATOM 2279 N N . LEU A 1 298 ? 10.008 13.227 11.93 1 98.88 298 LEU A N 1
ATOM 2280 C CA . LEU A 1 298 ? 10.875 13.219 10.758 1 98.88 298 LEU A CA 1
ATOM 2281 C C . LEU A 1 298 ? 10.68 14.477 9.922 1 98.88 298 LEU A C 1
ATOM 2283 O O . LEU A 1 298 ? 10.938 14.469 8.719 1 98.88 298 LEU A O 1
ATOM 2287 N N . CYS A 1 299 ? 10.281 15.57 10.539 1 98.44 299 CYS A N 1
ATOM 2288 C CA . CYS A 1 299 ? 9.969 16.828 9.883 1 98.44 299 CYS A CA 1
ATOM 2289 C C . CYS A 1 299 ? 11.148 17.328 9.047 1 98.44 299 CYS A C 1
ATOM 2291 O O . CYS A 1 299 ? 12.281 17.391 9.539 1 98.44 299 CYS A O 1
ATOM 2293 N N . GLY A 1 300 ? 10.875 17.625 7.805 1 98.19 300 GLY A N 1
ATOM 2294 C CA . GLY A 1 300 ? 11.891 18.203 6.93 1 98.19 300 GLY A CA 1
ATOM 2295 C C . GLY A 1 300 ? 13.047 17.25 6.664 1 98.19 300 GLY A C 1
ATOM 2296 O O . GLY A 1 300 ? 14.172 17.688 6.418 1 98.19 300 GLY A O 1
ATOM 2297 N N . GLY A 1 301 ? 12.852 15.977 6.812 1 98.69 301 GLY A N 1
ATOM 2298 C CA . GLY A 1 301 ? 13.914 15.008 6.574 1 98.69 301 GLY A CA 1
ATOM 2299 C C . GLY A 1 301 ? 14.852 14.852 7.754 1 98.69 301 GLY A C 1
ATOM 2300 O O . GLY A 1 301 ? 16.016 14.5 7.582 1 98.69 301 GLY A O 1
ATOM 2301 N N . LEU A 1 302 ? 14.391 15.156 8.93 1 98.81 302 LEU A N 1
ATOM 2302 C CA . LEU A 1 302 ? 15.211 15.023 10.133 1 98.81 302 LEU A CA 1
ATOM 2303 C C . LEU A 1 302 ? 15.758 13.609 10.266 1 98.81 302 LEU A C 1
ATOM 2305 O O . LEU A 1 302 ? 15 12.641 10.234 1 98.81 302 LEU A O 1
ATOM 2309 N N . PRO A 1 303 ? 17.094 13.484 10.391 1 98.75 303 PRO A N 1
ATOM 2310 C CA . PRO A 1 303 ? 17.656 12.141 10.547 1 98.75 303 PRO A CA 1
ATOM 2311 C C . PRO A 1 303 ? 17.109 11.406 11.766 1 98.75 303 PRO A C 1
ATOM 2313 O O . PRO A 1 303 ? 16.984 11.992 12.844 1 98.75 303 PRO A O 1
ATOM 2316 N N . PRO A 1 304 ? 16.828 10.133 11.562 1 98.75 304 PRO A N 1
ATOM 2317 C CA . PRO A 1 304 ? 16.188 9.375 12.641 1 98.75 304 PRO A CA 1
ATOM 2318 C C . PRO A 1 304 ? 17 9.383 13.93 1 98.75 304 PRO A C 1
ATOM 2320 O O . PRO A 1 304 ? 16.438 9.484 15.023 1 98.75 304 PRO A O 1
ATOM 2323 N N . ASP A 1 305 ? 18.312 9.32 13.844 1 98.5 305 ASP A N 1
ATOM 2324 C CA . ASP A 1 305 ? 19.141 9.289 15.039 1 98.5 305 ASP A CA 1
ATOM 2325 C C . ASP A 1 305 ? 19.016 10.586 15.836 1 98.5 305 ASP A C 1
ATOM 2327 O O . ASP A 1 305 ? 19.094 10.57 17.062 1 98.5 305 ASP A O 1
ATOM 2331 N N . ILE A 1 306 ? 18.766 11.656 15.164 1 98.62 306 ILE A N 1
ATOM 2332 C CA . ILE A 1 306 ? 18.562 12.945 15.812 1 98.62 306 ILE A CA 1
ATOM 2333 C C . ILE A 1 306 ? 17.109 13.047 16.297 1 98.62 306 ILE A C 1
ATOM 2335 O O . ILE A 1 306 ? 16.844 13.648 17.344 1 98.62 306 ILE A O 1
ATOM 2339 N N . ALA A 1 307 ? 16.172 12.43 15.625 1 98.81 307 ALA A N 1
ATOM 2340 C CA . ALA A 1 307 ? 14.734 12.562 15.859 1 98.81 307 ALA A CA 1
ATOM 2341 C C . ALA A 1 307 ? 14.312 11.789 17.094 1 98.81 307 ALA A C 1
ATOM 2343 O O . ALA A 1 307 ? 13.461 12.242 17.859 1 98.81 307 ALA A O 1
ATOM 2344 N N . TRP A 1 308 ? 14.875 10.672 17.359 1 98.81 308 TRP A N 1
ATOM 2345 C CA . TRP A 1 308 ? 14.43 9.711 18.359 1 98.81 308 TRP A CA 1
ATOM 2346 C C . TRP A 1 308 ? 14.43 10.336 19.75 1 98.81 308 TRP A C 1
ATOM 2348 O O . TRP A 1 308 ? 13.453 10.203 20.5 1 98.81 308 TRP A O 1
ATOM 2358 N N . PRO A 1 309 ? 15.531 11.062 20.141 1 98.62 309 PRO A N 1
ATOM 2359 C CA . PRO A 1 309 ? 15.523 11.641 21.484 1 98.62 309 PRO A CA 1
ATOM 2360 C C . PRO A 1 309 ? 14.336 12.562 21.719 1 98.62 309 PRO A C 1
ATOM 2362 O O . PRO A 1 309 ? 13.789 12.594 22.828 1 98.62 309 PRO A O 1
ATOM 2365 N N . TYR A 1 310 ? 13.914 13.297 20.719 1 98.75 310 TYR A N 1
ATOM 2366 C CA . TYR A 1 310 ? 12.766 14.188 20.875 1 98.75 310 TYR A CA 1
ATOM 2367 C C . TYR A 1 310 ? 11.484 13.391 21.094 1 98.75 310 TYR A C 1
ATOM 2369 O O . TYR A 1 310 ? 10.664 13.75 21.938 1 98.75 310 TYR A O 1
ATOM 2377 N N . LEU A 1 311 ? 11.297 12.328 20.344 1 98.81 311 LEU A N 1
ATOM 2378 C CA . LEU A 1 311 ? 10.117 11.484 20.469 1 98.81 311 LEU A CA 1
ATOM 2379 C C . LEU A 1 311 ? 10.094 10.781 21.828 1 98.81 311 LEU A C 1
ATOM 2381 O O . LEU A 1 311 ? 9.078 10.781 22.516 1 98.81 311 LEU A O 1
ATOM 2385 N N . LYS A 1 312 ? 11.188 10.242 22.203 1 98.69 312 LYS A N 1
ATOM 2386 C CA . LYS A 1 312 ? 11.281 9.492 23.453 1 98.69 312 LYS A CA 1
ATOM 2387 C C . LYS A 1 312 ? 11.023 10.391 24.656 1 98.69 312 LYS A C 1
ATOM 2389 O O . LYS A 1 312 ? 10.453 9.953 25.656 1 98.69 312 LYS A O 1
ATOM 2394 N N . ARG A 1 313 ? 11.484 11.609 24.578 1 98.56 313 ARG A N 1
ATOM 2395 C CA . ARG A 1 313 ? 11.25 12.57 25.641 1 98.56 313 ARG A CA 1
ATOM 2396 C C . ARG A 1 313 ? 9.758 12.742 25.906 1 98.56 313 ARG A C 1
ATOM 2398 O O . ARG A 1 313 ? 9.328 12.82 27.062 1 98.56 313 ARG A O 1
ATOM 2405 N N . VAL A 1 314 ? 8.945 12.75 24.859 1 98.69 314 VAL A N 1
ATOM 2406 C CA . VAL A 1 314 ? 7.508 12.922 25 1 98.69 314 VAL A CA 1
ATOM 2407 C C . VAL A 1 314 ? 6.91 11.672 25.656 1 98.69 314 VAL A C 1
ATOM 2409 O O . VAL A 1 314 ? 6.145 11.773 26.625 1 98.69 314 VAL A O 1
ATOM 2412 N N . GLY A 1 315 ? 7.246 10.484 25.188 1 97.94 315 GLY A N 1
ATOM 2413 C CA . GLY A 1 315 ? 6.645 9.242 25.641 1 97.94 315 GLY A CA 1
ATOM 2414 C C . GLY A 1 315 ? 7.148 8.805 27 1 97.94 315 GLY A C 1
ATOM 2415 O O . GLY A 1 315 ? 6.395 8.234 27.797 1 97.94 315 GLY A O 1
ATOM 2416 N N . GLU A 1 316 ? 8.422 9.141 27.328 1 97.94 316 GLU A N 1
ATOM 2417 C CA . GLU A 1 316 ? 9.047 8.57 28.516 1 97.94 316 GLU A CA 1
ATOM 2418 C C . GLU A 1 316 ? 9.102 9.578 29.656 1 97.94 316 GLU A C 1
ATOM 2420 O O . GLU A 1 316 ? 9.266 9.195 30.828 1 97.94 316 GLU A O 1
ATOM 2425 N N . VAL A 1 317 ? 9.031 10.836 29.344 1 97.88 317 VAL A N 1
ATOM 2426 C CA . VAL A 1 317 ? 9.188 11.852 30.375 1 97.88 317 VAL A CA 1
ATOM 2427 C C . VAL A 1 317 ? 7.902 12.656 30.5 1 97.88 317 VAL A C 1
ATOM 2429 O O . VAL A 1 317 ? 7.262 12.648 31.562 1 97.88 317 VAL A O 1
ATOM 2432 N N . VAL A 1 318 ? 7.426 13.25 29.453 1 98.5 318 VAL A N 1
ATOM 2433 C CA . VAL A 1 318 ? 6.316 14.195 29.484 1 98.5 318 VAL A CA 1
ATOM 2434 C C . VAL A 1 318 ? 5.035 13.477 29.906 1 98.5 318 VAL A C 1
ATOM 2436 O O . VAL A 1 318 ? 4.363 13.891 30.844 1 98.5 318 VAL A O 1
ATOM 2439 N N . LEU A 1 319 ? 4.684 12.375 29.219 1 97.56 319 LEU A N 1
ATOM 2440 C CA . LEU A 1 319 ? 3.395 11.719 29.422 1 97.56 319 LEU A CA 1
ATOM 2441 C C . LEU A 1 319 ? 3.316 11.086 30.812 1 97.56 319 LEU A C 1
ATOM 2443 O O . LEU A 1 319 ? 2.328 11.266 31.516 1 97.56 319 LEU A O 1
ATOM 2447 N N . PRO A 1 320 ? 4.387 10.359 31.219 1 96.62 320 PRO A N 1
ATOM 2448 C CA . PRO A 1 320 ? 4.312 9.789 32.562 1 96.62 320 PRO A CA 1
ATOM 2449 C C . PRO A 1 320 ? 4.148 10.852 33.656 1 96.62 320 PRO A C 1
ATOM 2451 O O . PRO A 1 320 ? 3.396 10.656 34.625 1 96.62 320 PRO A O 1
ATOM 2454 N N . GLU A 1 321 ? 4.812 11.953 33.5 1 96.5 321 GLU A N 1
ATOM 2455 C CA . GLU A 1 321 ? 4.699 13.023 34.5 1 96.5 321 GLU A CA 1
ATOM 2456 C C . GLU A 1 321 ? 3.322 13.688 34.438 1 96.5 321 GLU A C 1
ATOM 2458 O O . GLU A 1 321 ? 2.752 14.031 35.469 1 96.5 321 GLU A O 1
ATOM 2463 N N . ALA A 1 322 ? 2.844 13.898 33.281 1 96.31 322 ALA A N 1
ATOM 2464 C CA . ALA A 1 322 ? 1.569 14.586 33.094 1 96.31 322 ALA A CA 1
ATOM 2465 C C . ALA A 1 322 ? 0.403 13.711 33.531 1 96.31 322 ALA A C 1
ATOM 2467 O O . ALA A 1 322 ? -0.604 14.211 34.031 1 96.31 322 ALA A O 1
ATOM 2468 N N . LEU A 1 323 ? 0.504 12.422 33.344 1 90.38 323 LEU A N 1
ATOM 2469 C CA . LEU A 1 323 ? -0.614 11.516 33.594 1 90.38 323 LEU A CA 1
ATOM 2470 C C . LEU A 1 323 ? -0.456 10.805 34.938 1 90.38 323 LEU A C 1
ATOM 2472 O O . LEU A 1 323 ? -1.353 10.07 35.375 1 90.38 323 LEU A O 1
ATOM 2476 N N . GLY A 1 324 ? 0.513 11.094 35.719 1 84.44 324 GLY A N 1
ATOM 2477 C CA . GLY A 1 324 ? 0.707 10.562 37.062 1 84.44 324 GLY A CA 1
ATOM 2478 C C . GLY A 1 324 ? 1.164 9.117 37.062 1 84.44 324 GLY A C 1
ATOM 2479 O O . GLY A 1 324 ? 0.725 8.328 37.906 1 84.44 324 GLY A O 1
ATOM 2480 N N . HIS A 1 325 ? 1.866 8.555 36.062 1 68.94 325 HIS A N 1
ATOM 2481 C CA . HIS A 1 325 ? 2.422 7.207 36.094 1 68.94 325 HIS A CA 1
ATOM 2482 C C . HIS A 1 325 ? 3.881 7.223 36.531 1 68.94 325 HIS A C 1
ATOM 2484 O O . HIS A 1 325 ? 4.578 8.219 36.344 1 68.94 325 HIS A O 1
ATOM 2490 N N . MET B 1 1 ? 15.258 -25.094 -1.028 1 90.56 1 MET B N 1
ATOM 2491 C CA . MET B 1 1 ? 14.719 -23.75 -0.989 1 90.56 1 MET B CA 1
ATOM 2492 C C . MET B 1 1 ? 13.273 -23.719 -1.47 1 90.56 1 MET B C 1
ATOM 2494 O O . MET B 1 1 ? 12.781 -24.703 -2.018 1 90.56 1 MET B O 1
ATOM 2498 N N . TYR B 1 2 ? 12.57 -22.656 -1.035 1 97.5 2 TYR B N 1
ATOM 2499 C CA . TYR B 1 2 ? 11.164 -22.578 -1.426 1 97.5 2 TYR B CA 1
ATOM 2500 C C . TYR B 1 2 ? 10.719 -21.141 -1.577 1 97.5 2 TYR B C 1
ATOM 2502 O O . TYR B 1 2 ? 11.414 -20.219 -1.146 1 97.5 2 TYR B O 1
ATOM 2510 N N . THR B 1 3 ? 9.625 -20.953 -2.32 1 97.94 3 THR B N 1
ATOM 2511 C CA . THR B 1 3 ? 8.922 -19.688 -2.422 1 97.94 3 THR B CA 1
ATOM 2512 C C . THR B 1 3 ? 7.535 -19.781 -1.798 1 97.94 3 THR B C 1
ATOM 2514 O O . THR B 1 3 ? 7.012 -20.875 -1.599 1 97.94 3 THR B O 1
ATOM 2517 N N . LEU B 1 4 ? 7.02 -18.641 -1.41 1 98.75 4 LEU B N 1
ATOM 2518 C CA . LEU B 1 4 ? 5.664 -18.516 -0.887 1 98.75 4 LEU B CA 1
ATOM 2519 C C . LEU B 1 4 ? 4.77 -17.75 -1.861 1 98.75 4 LEU B C 1
ATOM 2521 O O . LEU B 1 4 ? 5.133 -16.672 -2.334 1 98.75 4 LEU B O 1
ATOM 2525 N N . ARG B 1 5 ? 3.697 -18.328 -2.16 1 98.25 5 ARG B N 1
ATOM 2526 C CA . ARG B 1 5 ? 2.709 -17.609 -2.959 1 98.25 5 ARG B CA 1
ATOM 2527 C C . ARG B 1 5 ? 1.487 -17.25 -2.121 1 98.25 5 ARG B C 1
ATOM 2529 O O . ARG B 1 5 ? 0.962 -18.078 -1.384 1 98.25 5 ARG B O 1
ATOM 2536 N N . PHE B 1 6 ? 1.048 -15.992 -2.23 1 98.75 6 PHE B N 1
ATOM 2537 C CA . PHE B 1 6 ? -0.15 -15.508 -1.555 1 98.75 6 PHE B CA 1
ATOM 2538 C C . PHE B 1 6 ? -1.127 -14.898 -2.555 1 98.75 6 PHE B C 1
ATOM 2540 O O . PHE B 1 6 ? -0.763 -14.008 -3.322 1 98.75 6 PHE B O 1
ATOM 2547 N N . ASP B 1 7 ? -2.375 -15.414 -2.586 1 98.06 7 ASP B N 1
ATOM 2548 C CA . ASP B 1 7 ? -3.438 -14.844 -3.406 1 98.06 7 ASP B CA 1
ATOM 2549 C C . ASP B 1 7 ? -4.641 -14.445 -2.553 1 98.06 7 ASP B C 1
ATOM 2551 O O . ASP B 1 7 ? -5.551 -13.773 -3.033 1 98.06 7 ASP B O 1
ATOM 2555 N N . MET B 1 8 ? -4.734 -14.867 -1.323 1 98.75 8 MET B N 1
ATOM 2556 C CA . MET B 1 8 ? -5.594 -14.406 -0.235 1 98.75 8 MET B CA 1
ATOM 2557 C C . MET B 1 8 ? -7.047 -14.789 -0.488 1 98.75 8 MET B C 1
ATOM 2559 O O . MET B 1 8 ? -7.961 -14.117 -0.002 1 98.75 8 MET B O 1
ATOM 2563 N N . ARG B 1 9 ? -7.266 -15.844 -1.286 1 98.44 9 ARG B N 1
ATOM 2564 C CA . ARG B 1 9 ? -8.633 -16.312 -1.495 1 98.44 9 ARG B CA 1
ATOM 2565 C C . ARG B 1 9 ? -9.289 -16.688 -0.171 1 98.44 9 ARG B C 1
ATOM 2567 O O . ARG B 1 9 ? -8.648 -17.281 0.7 1 98.44 9 ARG B O 1
ATOM 2574 N N . ASP B 1 10 ? -10.578 -16.359 -0.056 1 98.06 10 ASP B N 1
ATOM 2575 C CA . ASP B 1 10 ? -11.305 -16.594 1.189 1 98.06 10 ASP B CA 1
ATOM 2576 C C . ASP B 1 10 ? -12.75 -17 0.916 1 98.06 10 ASP B C 1
ATOM 2578 O O . ASP B 1 10 ? -13.688 -16.359 1.399 1 98.06 10 ASP B O 1
ATOM 2582 N N . PRO B 1 11 ? -12.883 -18.125 0.193 1 97.62 11 PRO B N 1
ATOM 2583 C CA . PRO B 1 11 ? -14.289 -18.531 0.048 1 97.62 11 PRO B CA 1
ATOM 2584 C C . PRO B 1 11 ? -15.023 -18.578 1.384 1 97.62 11 PRO B C 1
ATOM 2586 O O . PRO B 1 11 ? -14.398 -18.781 2.43 1 97.62 11 PRO B O 1
ATOM 2589 N N . GLU B 1 12 ? -16.297 -18.469 1.339 1 95.06 12 GLU B N 1
ATOM 2590 C CA . GLU B 1 12 ? -17.141 -18.25 2.514 1 95.06 12 GLU B CA 1
ATOM 2591 C C . GLU B 1 12 ? -16.906 -19.312 3.572 1 95.06 12 GLU B C 1
ATOM 2593 O O . GLU B 1 12 ? -16.969 -19.031 4.773 1 95.06 12 GLU B O 1
ATOM 2598 N N . TRP B 1 13 ? -16.656 -20.547 3.152 1 96.25 13 TRP B N 1
ATOM 2599 C CA . TRP B 1 13 ? -16.547 -21.672 4.074 1 96.25 13 TRP B CA 1
ATOM 2600 C C . TRP B 1 13 ? -15.156 -21.75 4.691 1 96.25 13 TRP B C 1
ATOM 2602 O O . TRP B 1 13 ? -14.914 -22.547 5.594 1 96.25 13 TRP B O 1
ATOM 2612 N N . ALA B 1 14 ? -14.242 -20.922 4.254 1 96.94 14 ALA B N 1
ATOM 2613 C CA . ALA B 1 14 ? -12.844 -21.016 4.645 1 96.94 14 ALA B CA 1
ATOM 2614 C C . ALA B 1 14 ? -12.516 -20.016 5.75 1 96.94 14 ALA B C 1
ATOM 2616 O O . ALA B 1 14 ? -13.375 -19.688 6.566 1 96.94 14 ALA B O 1
ATOM 2617 N N . ALA B 1 15 ? -11.219 -19.625 5.914 1 97.88 15 ALA B N 1
ATOM 2618 C CA . ALA B 1 15 ? -10.781 -18.703 6.953 1 97.88 15 ALA B CA 1
ATOM 2619 C C . ALA B 1 15 ? -11.211 -17.266 6.633 1 97.88 15 ALA B C 1
ATOM 2621 O O . ALA B 1 15 ? -11.203 -16.859 5.469 1 97.88 15 ALA B O 1
ATOM 2622 N N . PRO B 1 16 ? -11.594 -16.5 7.656 1 97.62 16 PRO B N 1
ATOM 2623 C CA . PRO B 1 16 ? -11.891 -15.094 7.406 1 97.62 16 PRO B CA 1
ATOM 2624 C C . PRO B 1 16 ? -10.688 -14.32 6.875 1 97.62 16 PRO B C 1
ATOM 2626 O O . PRO B 1 16 ? -9.547 -14.625 7.23 1 97.62 16 PRO B O 1
ATOM 2629 N N . PRO B 1 17 ? -10.93 -13.336 6.059 1 98.06 17 PRO B N 1
ATOM 2630 C CA . PRO B 1 17 ? -9.836 -12.555 5.477 1 98.06 17 PRO B CA 1
ATOM 2631 C C . PRO B 1 17 ? -8.906 -11.961 6.535 1 98.06 17 PRO B C 1
ATOM 2633 O O . PRO B 1 17 ? -7.691 -11.914 6.336 1 98.06 17 PRO B O 1
ATOM 2636 N N . ALA B 1 18 ? -9.469 -11.539 7.648 1 97.94 18 ALA B N 1
ATOM 2637 C CA . ALA B 1 18 ? -8.648 -10.93 8.688 1 97.94 18 ALA B CA 1
ATOM 2638 C C . ALA B 1 18 ? -7.555 -11.883 9.164 1 97.94 18 ALA B C 1
ATOM 2640 O O . ALA B 1 18 ? -6.414 -11.469 9.375 1 97.94 18 ALA B O 1
ATOM 2641 N N . ASP B 1 19 ? -7.867 -13.164 9.297 1 98.56 19 ASP B N 1
ATOM 2642 C CA . ASP B 1 19 ? -6.898 -14.172 9.727 1 98.56 19 ASP B CA 1
ATOM 2643 C C . ASP B 1 19 ? -5.828 -14.391 8.664 1 98.56 19 ASP B C 1
ATOM 2645 O O . ASP B 1 19 ? -4.645 -14.547 8.984 1 98.56 19 ASP B O 1
ATOM 2649 N N . LEU B 1 20 ? -6.25 -14.398 7.438 1 98.88 20 LEU B N 1
ATOM 2650 C CA . LEU B 1 20 ? -5.34 -14.648 6.328 1 98.88 20 LEU B CA 1
ATOM 2651 C C . LEU B 1 20 ? -4.344 -13.5 6.172 1 98.88 20 LEU B C 1
ATOM 2653 O O . LEU B 1 20 ? -3.139 -13.734 6.059 1 98.88 20 LEU B O 1
ATOM 2657 N N . TYR B 1 21 ? -4.816 -12.281 6.227 1 98.81 21 TYR B N 1
ATOM 2658 C CA . TYR B 1 21 ? -3.971 -11.102 6.035 1 98.81 21 TYR B CA 1
ATOM 2659 C C . TYR B 1 21 ? -3.047 -10.898 7.23 1 98.81 21 TYR B C 1
ATOM 2661 O O . TYR B 1 21 ? -1.972 -10.312 7.094 1 98.81 21 TYR B O 1
ATOM 2669 N N . ALA B 1 22 ? -3.457 -11.375 8.352 1 98.44 22 ALA B N 1
ATOM 2670 C CA . ALA B 1 22 ? -2.572 -11.344 9.516 1 98.44 22 ALA B CA 1
ATOM 2671 C C . ALA B 1 22 ? -1.478 -12.398 9.398 1 98.44 22 ALA B C 1
ATOM 2673 O O . ALA B 1 22 ? -0.331 -12.164 9.781 1 98.44 22 ALA B O 1
ATOM 2674 N N . ALA B 1 23 ? -1.776 -13.508 8.797 1 98.81 23 ALA B N 1
ATOM 2675 C CA . ALA B 1 23 ? -0.884 -14.664 8.773 1 98.81 23 ALA B CA 1
ATOM 2676 C C . ALA B 1 23 ? 0.204 -14.492 7.715 1 98.81 23 ALA B C 1
ATOM 2678 O O . ALA B 1 23 ? 1.344 -14.914 7.914 1 98.81 23 ALA B O 1
ATOM 2679 N N . ALA B 1 24 ? -0.07 -13.859 6.629 1 98.88 24 ALA B N 1
ATOM 2680 C CA . ALA B 1 24 ? 0.838 -13.812 5.484 1 98.88 24 ALA B CA 1
ATOM 2681 C C . ALA B 1 24 ? 2.15 -13.125 5.852 1 98.88 24 ALA B C 1
ATOM 2683 O O . ALA B 1 24 ? 3.229 -13.688 5.652 1 98.88 24 ALA B O 1
ATOM 2684 N N . PRO B 1 25 ? 2.076 -11.93 6.477 1 98.81 25 PRO B N 1
ATOM 2685 C CA . PRO B 1 25 ? 3.342 -11.305 6.875 1 98.81 25 PRO B CA 1
ATOM 2686 C C . PRO B 1 25 ? 4.094 -12.125 7.926 1 98.81 25 PRO B C 1
ATOM 2688 O O . PRO B 1 25 ? 5.328 -12.164 7.914 1 98.81 25 PRO B O 1
ATOM 2691 N N . GLU B 1 26 ? 3.391 -12.781 8.812 1 98.69 26 GLU B N 1
ATOM 2692 C CA . GLU B 1 26 ? 4.027 -13.617 9.828 1 98.69 26 GLU B CA 1
ATOM 2693 C C . GLU B 1 26 ? 4.734 -14.812 9.195 1 98.69 26 GLU B C 1
ATOM 2695 O O . GLU B 1 26 ? 5.863 -15.141 9.562 1 98.69 26 GLU B O 1
ATOM 2700 N N . MET B 1 27 ? 4.066 -15.398 8.242 1 98.94 27 MET B N 1
ATOM 2701 C CA . MET B 1 27 ? 4.637 -16.547 7.539 1 98.94 27 MET B CA 1
ATOM 2702 C C . MET B 1 27 ? 5.863 -16.125 6.73 1 98.94 27 MET B C 1
ATOM 2704 O O . MET B 1 27 ? 6.855 -16.859 6.684 1 98.94 27 MET B O 1
ATOM 2708 N N . ALA B 1 28 ? 5.789 -14.984 6.176 1 98.88 28 ALA B N 1
ATOM 2709 C CA . ALA B 1 28 ? 6.918 -14.469 5.41 1 98.88 28 ALA B CA 1
ATOM 2710 C C . ALA B 1 28 ? 8.117 -14.195 6.312 1 98.88 28 ALA B C 1
ATOM 2712 O O . ALA B 1 28 ? 9.25 -14.539 5.973 1 98.88 28 ALA B O 1
ATOM 2713 N N . ALA B 1 29 ? 7.867 -13.562 7.43 1 98.81 29 ALA B N 1
ATOM 2714 C CA . ALA B 1 29 ? 8.93 -13.273 8.383 1 98.81 29 ALA B CA 1
ATOM 2715 C C . ALA B 1 29 ? 9.602 -14.562 8.867 1 98.81 29 ALA B C 1
ATOM 2717 O O . ALA B 1 29 ? 10.836 -14.633 8.938 1 98.81 29 ALA B O 1
ATOM 2718 N N . TRP B 1 30 ? 8.773 -15.523 9.195 1 98.81 30 TRP B N 1
ATOM 2719 C CA . TRP B 1 30 ? 9.32 -16.812 9.617 1 98.81 30 TRP B CA 1
ATOM 2720 C C . TRP B 1 30 ? 10.117 -17.453 8.492 1 98.81 30 TRP B C 1
ATOM 2722 O O . TRP B 1 30 ? 11.211 -17.984 8.727 1 98.81 30 TRP B O 1
ATOM 2732 N N . ALA B 1 31 ? 9.609 -17.422 7.297 1 98.69 31 ALA B N 1
ATOM 2733 C CA . ALA B 1 31 ? 10.195 -18.078 6.133 1 98.69 31 ALA B CA 1
ATOM 2734 C C . ALA B 1 31 ? 11.594 -17.531 5.84 1 98.69 31 ALA B C 1
ATOM 2736 O O . ALA B 1 31 ? 12.5 -18.281 5.469 1 98.69 31 ALA B O 1
ATOM 2737 N N . GLU B 1 32 ? 11.773 -16.203 5.957 1 97.5 32 GLU B N 1
ATOM 2738 C CA . GLU B 1 32 ? 13.078 -15.633 5.609 1 97.5 32 GLU B CA 1
ATOM 2739 C C . GLU B 1 32 ? 14.18 -16.203 6.492 1 97.5 32 GLU B C 1
ATOM 2741 O O . GLU B 1 32 ? 15.336 -16.297 6.066 1 97.5 32 GLU B O 1
ATOM 2746 N N . GLU B 1 33 ? 13.797 -16.672 7.742 1 97.44 33 GLU B N 1
ATOM 2747 C CA . GLU B 1 33 ? 14.766 -17.266 8.664 1 97.44 33 GLU B CA 1
ATOM 2748 C C . GLU B 1 33 ? 14.883 -18.766 8.469 1 97.44 33 GLU B C 1
ATOM 2750 O O . GLU B 1 33 ? 15.727 -19.422 9.086 1 97.44 33 GLU B O 1
ATOM 2755 N N . HIS B 1 34 ? 14.023 -19.344 7.617 1 97.81 34 HIS B N 1
ATOM 2756 C CA . HIS B 1 34 ? 13.969 -20.781 7.469 1 97.81 34 HIS B CA 1
ATOM 2757 C C . HIS B 1 34 ? 14.039 -21.188 6 1 97.81 34 HIS B C 1
ATOM 2759 O O . HIS B 1 34 ? 13.336 -22.109 5.57 1 97.81 34 HIS B O 1
ATOM 2765 N N . GLY B 1 35 ? 14.789 -20.453 5.223 1 96.75 35 GLY B N 1
ATOM 2766 C CA . GLY B 1 35 ? 15.148 -20.906 3.887 1 96.75 35 GLY B CA 1
ATOM 2767 C C . GLY B 1 35 ? 14.227 -20.375 2.809 1 96.75 35 GLY B C 1
ATOM 2768 O O . GLY B 1 35 ? 14.359 -20.734 1.637 1 96.75 35 GLY B O 1
ATOM 2769 N N . GLY B 1 36 ? 13.273 -19.5 3.172 1 98.12 36 GLY B N 1
ATOM 2770 C CA . GLY B 1 36 ? 12.414 -18.891 2.17 1 98.12 36 GLY B CA 1
ATOM 2771 C C . GLY B 1 36 ? 13.156 -17.906 1.28 1 98.12 36 GLY B C 1
ATOM 2772 O O . GLY B 1 36 ? 13.938 -17.078 1.765 1 98.12 36 GLY B O 1
ATOM 2773 N N . LEU B 1 37 ? 12.828 -18 -0.031 1 98 37 LEU B N 1
ATOM 2774 C CA . LEU B 1 37 ? 13.547 -17.172 -1 1 98 37 LEU B CA 1
ATOM 2775 C C . LEU B 1 37 ? 12.742 -15.93 -1.36 1 98 37 LEU B C 1
ATOM 2777 O O . LEU B 1 37 ? 13.312 -14.852 -1.53 1 98 37 LEU B O 1
ATOM 2781 N N . ALA B 1 38 ? 11.422 -16.141 -1.526 1 98.5 38 ALA B N 1
ATOM 2782 C CA . ALA B 1 38 ? 10.609 -15.047 -2.061 1 98.5 38 ALA B CA 1
ATOM 2783 C C . ALA B 1 38 ? 9.133 -15.234 -1.708 1 98.5 38 ALA B C 1
ATOM 2785 O O . ALA B 1 38 ? 8.672 -16.359 -1.537 1 98.5 38 ALA B O 1
ATOM 2786 N N . ALA B 1 39 ? 8.477 -14.141 -1.522 1 98.81 39 ALA B N 1
ATOM 2787 C CA . ALA B 1 39 ? 7.02 -14.094 -1.516 1 98.81 39 ALA B CA 1
ATOM 2788 C C . ALA B 1 39 ? 6.48 -13.602 -2.854 1 98.81 39 ALA B C 1
ATOM 2790 O O . ALA B 1 39 ? 6.887 -12.539 -3.34 1 98.81 39 ALA B O 1
ATOM 2791 N N . VAL B 1 40 ? 5.625 -14.398 -3.457 1 98.56 40 VAL B N 1
ATOM 2792 C CA . VAL B 1 40 ? 4.965 -14.055 -4.711 1 98.56 40 VAL B CA 1
ATOM 2793 C C . VAL B 1 40 ? 3.537 -13.586 -4.438 1 98.56 40 VAL B C 1
ATOM 2795 O O . VAL B 1 40 ? 2.75 -14.305 -3.818 1 98.56 40 VAL B O 1
ATOM 2798 N N . LEU B 1 41 ? 3.244 -12.406 -4.855 1 98.75 41 LEU B N 1
ATOM 2799 C CA . LEU B 1 41 ? 1.937 -11.805 -4.625 1 98.75 41 LEU B CA 1
ATOM 2800 C C . LEU B 1 41 ? 1.186 -11.609 -5.938 1 98.75 41 LEU B C 1
ATOM 2802 O O . LEU B 1 41 ? 1.65 -10.891 -6.824 1 98.75 41 LEU B O 1
ATOM 2806 N N . CYS B 1 42 ? 0.028 -12.203 -6.039 1 97.19 42 CYS B N 1
ATOM 2807 C CA . CYS B 1 42 ? -0.729 -12.25 -7.289 1 97.19 42 CYS B CA 1
ATOM 2808 C C . CYS B 1 42 ? -1.915 -11.297 -7.246 1 97.19 42 CYS B C 1
ATOM 2810 O O . CYS B 1 42 ? -2.408 -10.961 -6.168 1 97.19 42 CYS B O 1
ATOM 2812 N N . GLU B 1 43 ? -2.395 -11 -8.438 1 98.56 43 GLU B N 1
ATOM 2813 C CA . GLU B 1 43 ? -3.414 -9.953 -8.531 1 98.56 43 GLU B CA 1
ATOM 2814 C C . GLU B 1 43 ? -4.617 -10.43 -9.344 1 98.56 43 GLU B C 1
ATOM 2816 O O . GLU B 1 43 ? -4.461 -10.961 -10.445 1 98.56 43 GLU B O 1
ATOM 2821 N N . HIS B 1 44 ? -5.797 -10.297 -8.773 1 98.5 44 HIS B N 1
ATOM 2822 C CA . HIS B 1 44 ? -7.074 -10.336 -9.477 1 98.5 44 HIS B CA 1
ATOM 2823 C C . HIS B 1 44 ? -8.086 -9.398 -8.836 1 98.5 44 HIS B C 1
ATOM 2825 O O . HIS B 1 44 ? -7.875 -8.914 -7.719 1 98.5 44 HIS B O 1
ATOM 2831 N N . HIS B 1 45 ? -9.141 -9.164 -9.555 1 98.5 45 HIS B N 1
ATOM 2832 C CA . HIS B 1 45 ? -10.125 -8.18 -9.117 1 98.5 45 HIS B CA 1
ATOM 2833 C C . HIS B 1 45 ? -11.539 -8.727 -9.242 1 98.5 45 HIS B C 1
ATOM 2835 O O . HIS B 1 45 ? -11.836 -9.5 -10.156 1 98.5 45 HIS B O 1
ATOM 2841 N N . GLY B 1 46 ? -12.367 -8.281 -8.305 1 97 46 GLY B N 1
ATOM 2842 C CA . GLY B 1 46 ? -13.781 -8.609 -8.375 1 97 46 GLY B CA 1
ATOM 2843 C C . GLY B 1 46 ? -14.055 -10.086 -8.219 1 97 46 GLY B C 1
ATOM 2844 O O . GLY B 1 46 ? -15.094 -10.586 -8.664 1 97 46 GLY B O 1
ATOM 2845 N N . SER B 1 47 ? -13.102 -10.828 -7.684 1 96.94 47 SER B N 1
ATOM 2846 C CA . SER B 1 47 ? -13.281 -12.266 -7.5 1 96.94 47 SER B CA 1
ATOM 2847 C C . SER B 1 47 ? -14.18 -12.562 -6.301 1 96.94 47 SER B C 1
ATOM 2849 O O . SER B 1 47 ? -13.93 -12.07 -5.199 1 96.94 47 SER B O 1
ATOM 2851 N N . GLU B 1 48 ? -15.062 -13.398 -6.477 1 95.56 48 GLU B N 1
ATOM 2852 C CA . GLU B 1 48 ? -16.047 -13.695 -5.43 1 95.56 48 GLU B CA 1
ATOM 2853 C C . GLU B 1 48 ? -15.359 -14.234 -4.176 1 95.56 48 GLU B C 1
ATOM 2855 O O . GLU B 1 48 ? -15.82 -13.992 -3.059 1 95.56 48 GLU B O 1
ATOM 2860 N N . ASP B 1 49 ? -14.281 -14.867 -4.379 1 97.5 49 ASP B N 1
ATOM 2861 C CA . ASP B 1 49 ? -13.594 -15.469 -3.238 1 97.5 49 ASP B CA 1
ATOM 2862 C C . ASP B 1 49 ? -12.516 -14.539 -2.686 1 97.5 49 ASP B C 1
ATOM 2864 O O . ASP B 1 49 ? -11.57 -14.984 -2.033 1 97.5 49 ASP B O 1
ATOM 2868 N N . GLY B 1 50 ? -12.547 -13.328 -2.984 1 98 50 GLY B N 1
ATOM 2869 C CA . GLY B 1 50 ? -11.758 -12.32 -2.299 1 98 50 GLY B CA 1
ATOM 2870 C C . GLY B 1 50 ? -10.312 -12.281 -2.76 1 98 50 GLY B C 1
ATOM 2871 O O . GLY B 1 50 ? -9.438 -11.805 -2.035 1 98 50 GLY B O 1
ATOM 2872 N N . TYR B 1 51 ? -9.984 -12.867 -3.994 1 98.44 51 TYR B N 1
ATOM 2873 C CA . TYR B 1 51 ? -8.625 -12.844 -4.531 1 98.44 51 TYR B CA 1
ATOM 2874 C C . TYR B 1 51 ? -7.984 -11.477 -4.352 1 98.44 51 TYR B C 1
ATOM 2876 O O . TYR B 1 51 ? -8.648 -10.445 -4.523 1 98.44 51 TYR B O 1
ATOM 2884 N N . LEU B 1 52 ? -6.719 -11.398 -4.047 1 98.81 52 LEU B N 1
ATOM 2885 C CA . LEU B 1 52 ? -5.949 -10.211 -3.699 1 98.81 52 LEU B CA 1
ATOM 2886 C C . LEU B 1 52 ? -5.984 -9.188 -4.832 1 98.81 52 LEU B C 1
ATOM 2888 O O . LEU B 1 52 ? -5.395 -9.406 -5.891 1 98.81 52 LEU B O 1
ATOM 2892 N N . PRO B 1 53 ? -6.66 -8.039 -4.551 1 98.75 53 PRO B N 1
ATOM 2893 C CA . PRO B 1 53 ? -6.684 -7 -5.586 1 98.75 53 PRO B CA 1
ATOM 2894 C C . PRO B 1 53 ? -5.559 -5.98 -5.426 1 98.75 53 PRO B C 1
ATOM 2896 O O . PRO B 1 53 ? -5.281 -5.211 -6.348 1 98.75 53 PRO B O 1
ATOM 2899 N N . SER B 1 54 ? -4.902 -5.926 -4.227 1 98.69 54 SER B N 1
ATOM 2900 C CA . SER B 1 54 ? -3.936 -4.883 -3.9 1 98.69 54 SER B CA 1
ATOM 2901 C C . SER B 1 54 ? -2.6 -5.48 -3.473 1 98.69 54 SER B C 1
ATOM 2903 O O . SER B 1 54 ? -2.176 -5.309 -2.328 1 98.69 54 SER B O 1
ATOM 2905 N N . PRO B 1 55 ? -1.868 -6.031 -4.391 1 98.88 55 PRO B N 1
ATOM 2906 C CA . PRO B 1 55 ? -0.607 -6.68 -4.027 1 98.88 55 PRO B CA 1
ATOM 2907 C C . PRO B 1 55 ? 0.392 -5.719 -3.391 1 98.88 55 PRO B C 1
ATOM 2909 O O . PRO B 1 55 ? 1.191 -6.125 -2.543 1 98.88 55 PRO B O 1
ATOM 2912 N N . PHE B 1 56 ? 0.338 -4.445 -3.746 1 98.88 56 PHE B N 1
ATOM 2913 C CA . PHE B 1 56 ? 1.252 -3.457 -3.189 1 98.88 56 PHE B CA 1
ATOM 2914 C C . PHE B 1 56 ? 1.081 -3.352 -1.678 1 98.88 56 PHE B C 1
ATOM 2916 O O . PHE B 1 56 ? 2.066 -3.277 -0.94 1 98.88 56 PHE B O 1
ATOM 2923 N N . LEU B 1 57 ? -0.158 -3.324 -1.254 1 98.94 57 LEU B N 1
ATOM 2924 C CA . LEU B 1 57 ? -0.412 -3.172 0.175 1 98.94 57 LEU B CA 1
ATOM 2925 C C . LEU B 1 57 ? 0.089 -4.387 0.949 1 98.94 57 LEU B C 1
ATOM 2927 O O . LEU B 1 57 ? 0.738 -4.242 1.988 1 98.94 57 LEU B O 1
ATOM 2931 N N . LEU B 1 58 ? -0.181 -5.566 0.423 1 98.94 58 LEU B N 1
ATOM 2932 C CA . LEU B 1 58 ? 0.311 -6.762 1.103 1 98.94 58 LEU B CA 1
ATOM 2933 C C . LEU B 1 58 ? 1.834 -6.82 1.062 1 98.94 58 LEU B C 1
ATOM 2935 O O . LEU B 1 58 ? 2.471 -7.207 2.045 1 98.94 58 LEU B O 1
ATOM 2939 N N . ALA B 1 59 ? 2.373 -6.418 -0.055 1 98.94 59 ALA B N 1
ATOM 2940 C CA . ALA B 1 59 ? 3.828 -6.395 -0.184 1 98.94 59 ALA B CA 1
ATOM 2941 C C . ALA B 1 59 ? 4.457 -5.457 0.846 1 98.94 59 ALA B C 1
ATOM 2943 O O . ALA B 1 59 ? 5.48 -5.785 1.448 1 98.94 59 ALA B O 1
ATOM 2944 N N . SER B 1 60 ? 3.854 -4.301 1.009 1 98.94 60 SER B N 1
ATOM 2945 C CA . SER B 1 60 ? 4.379 -3.342 1.975 1 98.94 60 SER B CA 1
ATOM 2946 C C . SER B 1 60 ? 4.316 -3.895 3.395 1 98.94 60 SER B C 1
ATOM 2948 O O . SER B 1 60 ? 5.254 -3.729 4.176 1 98.94 60 SER B O 1
ATOM 2950 N N . ALA B 1 61 ? 3.24 -4.562 3.732 1 98.94 61 ALA B N 1
ATOM 2951 C CA . ALA B 1 61 ? 3.105 -5.207 5.035 1 98.94 61 ALA B CA 1
ATOM 2952 C C . ALA B 1 61 ? 4.184 -6.266 5.238 1 98.94 61 ALA B C 1
ATOM 2954 O O . ALA B 1 61 ? 4.816 -6.324 6.297 1 98.94 61 ALA B O 1
ATOM 2955 N N . VAL B 1 62 ? 4.402 -7.082 4.207 1 98.94 62 VAL B N 1
ATOM 2956 C CA . VAL B 1 62 ? 5.422 -8.125 4.273 1 98.94 62 VAL B CA 1
ATOM 2957 C C . VAL B 1 62 ? 6.805 -7.496 4.391 1 98.94 62 VAL B C 1
ATOM 2959 O O . VAL B 1 62 ? 7.637 -7.949 5.184 1 98.94 62 VAL B O 1
ATOM 2962 N N . ALA B 1 63 ? 7.047 -6.441 3.637 1 98.88 63 ALA B N 1
ATOM 2963 C CA . ALA B 1 63 ? 8.336 -5.754 3.658 1 98.88 63 ALA B CA 1
ATOM 2964 C C . ALA B 1 63 ? 8.656 -5.238 5.055 1 98.88 63 ALA B C 1
ATOM 2966 O O . ALA B 1 63 ? 9.812 -5.281 5.488 1 98.88 63 ALA B O 1
ATOM 2967 N N . ALA B 1 64 ? 7.641 -4.797 5.773 1 98.5 64 ALA B N 1
ATOM 2968 C CA . ALA B 1 64 ? 7.824 -4.219 7.102 1 98.5 64 ALA B CA 1
ATOM 2969 C C . ALA B 1 64 ? 8.164 -5.293 8.125 1 98.5 64 ALA B C 1
ATOM 2971 O O . ALA B 1 64 ? 8.617 -4.988 9.234 1 98.5 64 ALA B O 1
ATOM 2972 N N . ARG B 1 65 ? 7.965 -6.57 7.75 1 98.31 65 ARG B N 1
ATOM 2973 C CA . ARG B 1 65 ? 8.18 -7.672 8.68 1 98.31 65 ARG B CA 1
ATOM 2974 C C . ARG B 1 65 ? 9.375 -8.523 8.266 1 98.31 65 ARG B C 1
ATOM 2976 O O . ARG B 1 65 ? 9.688 -9.523 8.914 1 98.31 65 ARG B O 1
ATOM 2983 N N . THR B 1 66 ? 10.031 -8.148 7.145 1 98.62 66 THR B N 1
ATOM 2984 C CA . THR B 1 66 ? 11.148 -8.922 6.621 1 98.62 66 THR B CA 1
ATOM 2985 C C . THR B 1 66 ? 12.312 -8.008 6.25 1 98.62 66 THR B C 1
ATOM 2987 O O . THR B 1 66 ? 12.148 -6.789 6.164 1 98.62 66 THR B O 1
ATOM 2990 N N . GLN B 1 67 ? 13.477 -8.633 6.008 1 97.62 67 GLN B N 1
ATOM 2991 C CA . GLN B 1 67 ? 14.664 -7.848 5.684 1 97.62 67 GLN B CA 1
ATOM 2992 C C . GLN B 1 67 ? 15.344 -8.375 4.422 1 97.62 67 GLN B C 1
ATOM 2994 O O . GLN B 1 67 ? 16.062 -7.645 3.746 1 97.62 67 GLN B O 1
ATOM 2999 N N . ARG B 1 68 ? 15.062 -9.648 4.137 1 97.94 68 ARG B N 1
ATOM 3000 C CA . ARG B 1 68 ? 15.852 -10.266 3.076 1 97.94 68 ARG B CA 1
ATOM 3001 C C . ARG B 1 68 ? 14.953 -10.914 2.031 1 97.94 68 ARG B C 1
ATOM 3003 O O . ARG B 1 68 ? 15.352 -11.086 0.879 1 97.94 68 ARG B O 1
ATOM 3010 N N . LEU B 1 69 ? 13.773 -11.328 2.471 1 98.69 69 LEU B N 1
ATOM 3011 C CA . LEU B 1 69 ? 12.852 -12.047 1.596 1 98.69 69 LEU B CA 1
ATOM 3012 C C . LEU B 1 69 ? 12.531 -11.227 0.351 1 98.69 69 LEU B C 1
ATOM 3014 O O . LEU B 1 69 ? 12.117 -10.07 0.455 1 98.69 69 LEU B O 1
ATOM 3018 N N . ALA B 1 70 ? 12.766 -11.789 -0.831 1 98.62 70 ALA B N 1
ATOM 3019 C CA . ALA B 1 70 ? 12.406 -11.102 -2.068 1 98.62 70 ALA B CA 1
ATOM 3020 C C . ALA B 1 70 ? 10.898 -10.977 -2.207 1 98.62 70 ALA B C 1
ATOM 3022 O O . ALA B 1 70 ? 10.148 -11.836 -1.732 1 98.62 70 ALA B O 1
ATOM 3023 N N . LEU B 1 71 ? 10.492 -9.883 -2.752 1 98.88 71 LEU B N 1
ATOM 3024 C CA . LEU B 1 71 ? 9.078 -9.641 -3.035 1 98.88 71 LEU B CA 1
ATOM 3025 C C . LEU B 1 71 ? 8.828 -9.609 -4.539 1 98.88 71 LEU B C 1
ATOM 3027 O O . LEU B 1 71 ? 9.383 -8.758 -5.246 1 98.88 71 LEU B O 1
ATOM 3031 N N . SER B 1 72 ? 8.078 -10.547 -5.066 1 98.5 72 SER B N 1
ATOM 3032 C CA . SER B 1 72 ? 7.734 -10.609 -6.48 1 98.5 72 SER B CA 1
ATOM 3033 C C . SER B 1 72 ? 6.25 -10.352 -6.703 1 98.5 72 SER B C 1
ATOM 3035 O O . SER B 1 72 ? 5.402 -11.141 -6.285 1 98.5 72 SER B O 1
ATOM 3037 N N . LEU B 1 73 ? 5.938 -9.258 -7.316 1 98.81 73 LEU B N 1
ATOM 3038 C CA . LEU B 1 73 ? 4.543 -8.891 -7.547 1 98.81 73 LEU B CA 1
ATOM 3039 C C . LEU B 1 73 ? 4.145 -9.148 -9 1 98.81 73 LEU B C 1
ATOM 3041 O O . LEU B 1 73 ? 4.844 -8.727 -9.922 1 98.81 73 LEU B O 1
ATOM 3045 N N . ILE B 1 74 ? 3.078 -9.852 -9.211 1 98.12 74 ILE B N 1
ATOM 3046 C CA . ILE B 1 74 ? 2.482 -10 -10.531 1 98.12 74 ILE B CA 1
ATOM 3047 C C . ILE B 1 74 ? 1.379 -8.961 -10.727 1 98.12 74 ILE B C 1
ATOM 3049 O O . ILE B 1 74 ? 0.389 -8.953 -9.984 1 98.12 74 ILE B O 1
ATOM 3053 N N . LEU B 1 75 ? 1.548 -8.086 -11.68 1 98.69 75 LEU B N 1
ATOM 3054 C CA . LEU B 1 75 ? 0.641 -6.965 -11.875 1 98.69 75 LEU B CA 1
ATOM 3055 C C . LEU B 1 75 ? -0.023 -7.035 -13.25 1 98.69 75 LEU B C 1
ATOM 3057 O O . LEU B 1 75 ? 0.623 -7.383 -14.242 1 98.69 75 LEU B O 1
ATOM 3061 N N . ILE B 1 76 ? -1.294 -6.676 -13.32 1 98.44 76 ILE B N 1
ATOM 3062 C CA . ILE B 1 76 ? -2.018 -6.555 -14.578 1 98.44 76 ILE B CA 1
ATOM 3063 C C . ILE B 1 76 ? -1.938 -5.113 -15.086 1 98.44 76 ILE B C 1
ATOM 3065 O O . ILE B 1 76 ? -2.736 -4.266 -14.688 1 98.44 76 ILE B O 1
ATOM 3069 N N . LEU B 1 77 ? -1.056 -4.852 -15.984 1 98.5 77 LEU B N 1
ATOM 3070 C CA . LEU B 1 77 ? -0.573 -3.514 -16.312 1 98.5 77 LEU B CA 1
ATOM 3071 C C . LEU B 1 77 ? -1.702 -2.646 -16.859 1 98.5 77 LEU B C 1
ATOM 3073 O O . LEU B 1 77 ? -1.803 -1.465 -16.531 1 98.5 77 LEU B O 1
ATOM 3077 N N . PRO B 1 78 ? -2.699 -3.182 -17.656 1 98.12 78 PRO B N 1
ATOM 3078 C CA . PRO B 1 78 ? -3.744 -2.332 -18.234 1 98.12 78 PRO B CA 1
ATOM 3079 C C . PRO B 1 78 ? -4.59 -1.631 -17.172 1 98.12 78 PRO B C 1
ATOM 3081 O O . PRO B 1 78 ? -5.203 -0.597 -17.453 1 98.12 78 PRO B O 1
ATOM 3084 N N . PHE B 1 79 ? -4.582 -2.115 -15.992 1 98.12 79 PHE B N 1
ATOM 3085 C CA . PHE B 1 79 ? -5.496 -1.604 -14.977 1 98.12 79 PHE B CA 1
ATOM 3086 C C . PHE B 1 79 ? -4.836 -0.5 -14.156 1 98.12 79 PHE B C 1
ATOM 3088 O O . PHE B 1 79 ? -5.477 0.115 -13.305 1 98.12 79 PHE B O 1
ATOM 3095 N N . TYR B 1 80 ? -3.631 -0.177 -14.477 1 98 80 TYR B N 1
ATOM 3096 C CA . TYR B 1 80 ? -2.904 0.817 -13.695 1 98 80 TYR B CA 1
ATOM 3097 C C . TYR B 1 80 ? -2.801 2.135 -14.453 1 98 80 TYR B C 1
ATOM 3099 O O . TYR B 1 80 ? -2.748 2.148 -15.688 1 98 80 TYR B O 1
ATOM 3107 N N . GLU B 1 81 ? -2.869 3.244 -13.664 1 96.69 81 GLU B N 1
ATOM 3108 C CA . GLU B 1 81 ? -2.367 4.531 -14.133 1 96.69 81 GLU B CA 1
ATOM 3109 C C . GLU B 1 81 ? -0.856 4.633 -13.961 1 96.69 81 GLU B C 1
ATOM 3111 O O . GLU B 1 81 ? -0.343 4.473 -12.852 1 96.69 81 GLU B O 1
ATOM 3116 N N . PRO B 1 82 ? -0.104 4.871 -15.039 1 97.25 82 PRO B N 1
ATOM 3117 C CA . PRO B 1 82 ? 1.345 4.66 -15.008 1 97.25 82 PRO B CA 1
ATOM 3118 C C . PRO B 1 82 ? 2.062 5.602 -14.047 1 97.25 82 PRO B C 1
ATOM 3120 O O . PRO B 1 82 ? 3.088 5.238 -13.469 1 97.25 82 PRO B O 1
ATOM 3123 N N . VAL B 1 83 ? 1.59 6.836 -13.875 1 98.12 83 VAL B N 1
ATOM 3124 C CA . VAL B 1 83 ? 2.236 7.781 -12.969 1 98.12 83 VAL B CA 1
ATOM 3125 C C . VAL B 1 83 ? 2.092 7.297 -11.531 1 98.12 83 VAL B C 1
ATOM 3127 O O . VAL B 1 83 ? 3.076 7.227 -10.789 1 98.12 83 VAL B O 1
ATOM 3130 N N . ARG B 1 84 ? 0.893 6.891 -11.172 1 98.25 84 ARG B N 1
ATOM 3131 C CA . ARG B 1 84 ? 0.643 6.348 -9.844 1 98.25 84 ARG B CA 1
ATOM 3132 C C . ARG B 1 84 ? 1.408 5.043 -9.633 1 98.25 84 ARG B C 1
ATOM 3134 O O . ARG B 1 84 ? 1.967 4.812 -8.555 1 98.25 84 ARG B O 1
ATOM 3141 N N . LEU B 1 85 ? 1.401 4.266 -10.648 1 98.75 85 LEU B N 1
ATOM 3142 C CA . LEU B 1 85 ? 2.137 3.01 -10.555 1 98.75 85 LEU B CA 1
ATOM 3143 C C . LEU B 1 85 ? 3.617 3.264 -10.297 1 98.75 85 LEU B C 1
ATOM 3145 O O . LEU B 1 85 ? 4.223 2.611 -9.438 1 98.75 85 LEU B O 1
ATOM 3149 N N . ALA B 1 86 ? 4.188 4.203 -10.984 1 98.75 86 ALA B N 1
ATOM 3150 C CA . ALA B 1 86 ? 5.598 4.539 -10.797 1 98.75 86 ALA B CA 1
ATOM 3151 C C . ALA B 1 86 ? 5.859 5.031 -9.375 1 98.75 86 ALA B C 1
ATOM 3153 O O . ALA B 1 86 ? 6.875 4.684 -8.773 1 98.75 86 ALA B O 1
ATOM 3154 N N . GLU B 1 87 ? 4.969 5.828 -8.852 1 98.81 87 GLU B N 1
ATOM 3155 C CA . GLU B 1 87 ? 5.102 6.32 -7.488 1 98.81 87 GLU B CA 1
ATOM 3156 C C . GLU B 1 87 ? 5.043 5.176 -6.477 1 98.81 87 GLU B C 1
ATOM 3158 O O . GLU B 1 87 ? 5.867 5.105 -5.562 1 98.81 87 GLU B O 1
ATOM 3163 N N . ASP B 1 88 ? 4.105 4.281 -6.695 1 98.88 88 ASP B N 1
ATOM 3164 C CA . ASP B 1 88 ? 3.969 3.141 -5.797 1 98.88 88 ASP B CA 1
ATOM 3165 C C . ASP B 1 88 ? 5.199 2.236 -5.867 1 98.88 88 ASP B C 1
ATOM 3167 O O . ASP B 1 88 ? 5.684 1.762 -4.836 1 98.88 88 ASP B O 1
ATOM 3171 N N . MET B 1 89 ? 5.695 2.055 -7.066 1 98.94 89 MET B N 1
ATOM 3172 C CA . MET B 1 89 ? 6.887 1.232 -7.238 1 98.94 89 MET B CA 1
ATOM 3173 C C . MET B 1 89 ? 8.094 1.876 -6.566 1 98.94 89 MET B C 1
ATOM 3175 O O . MET B 1 89 ? 8.906 1.187 -5.941 1 98.94 89 MET B O 1
ATOM 3179 N N . ALA B 1 90 ? 8.211 3.174 -6.684 1 98.81 90 ALA B N 1
ATOM 3180 C CA . ALA B 1 90 ? 9.328 3.879 -6.059 1 98.81 90 ALA B CA 1
ATOM 3181 C C . ALA B 1 90 ? 9.273 3.76 -4.539 1 98.81 90 ALA B C 1
ATOM 3183 O O . ALA B 1 90 ? 10.273 3.42 -3.9 1 98.81 90 ALA B O 1
ATOM 3184 N N . VAL B 1 91 ? 8.117 3.945 -3.973 1 98.88 91 VAL B N 1
ATOM 3185 C CA . VAL B 1 91 ? 7.957 3.93 -2.521 1 98.88 91 VAL B CA 1
ATOM 3186 C C . VAL B 1 91 ? 8.156 2.51 -1.996 1 98.88 91 VAL B C 1
ATOM 3188 O O . VAL B 1 91 ? 8.844 2.307 -0.989 1 98.88 91 VAL B O 1
ATOM 3191 N N . LEU B 1 92 ? 7.598 1.521 -2.703 1 98.94 92 LEU B N 1
ATOM 3192 C CA . LEU B 1 92 ? 7.805 0.151 -2.25 1 98.94 92 LEU B CA 1
ATOM 3193 C C . LEU B 1 92 ? 9.273 -0.249 -2.377 1 98.94 92 LEU B C 1
ATOM 3195 O O . LEU B 1 92 ? 9.789 -0.992 -1.543 1 98.94 92 LEU B O 1
ATOM 3199 N N . ASP B 1 93 ? 9.938 0.241 -3.432 1 98.88 93 ASP B N 1
ATOM 3200 C CA . ASP B 1 93 ? 11.367 -0.004 -3.59 1 98.88 93 ASP B CA 1
ATOM 3201 C C . ASP B 1 93 ? 12.148 0.506 -2.383 1 98.88 93 ASP B C 1
ATOM 3203 O O . ASP B 1 93 ? 13.039 -0.178 -1.881 1 98.88 93 ASP B O 1
ATOM 3207 N N . ILE B 1 94 ? 11.758 1.617 -1.875 1 98.94 94 ILE B N 1
ATOM 3208 C CA . ILE B 1 94 ? 12.414 2.221 -0.723 1 98.94 94 ILE B CA 1
ATOM 3209 C C . ILE B 1 94 ? 12.055 1.45 0.543 1 98.94 94 ILE B C 1
ATOM 3211 O O . ILE B 1 94 ? 12.93 1.043 1.306 1 98.94 94 ILE B O 1
ATOM 3215 N N . ILE B 1 95 ? 10.758 1.149 0.77 1 98.88 95 ILE B N 1
ATOM 3216 C CA . ILE B 1 95 ? 10.281 0.462 1.963 1 98.88 95 ILE B CA 1
ATOM 3217 C C . ILE B 1 95 ? 10.93 -0.916 2.062 1 98.88 95 ILE B C 1
ATOM 3219 O O . ILE B 1 95 ? 11.273 -1.37 3.156 1 98.88 95 ILE B O 1
ATOM 3223 N N . SER B 1 96 ? 11.156 -1.54 0.897 1 98.75 96 SER B N 1
ATOM 3224 C CA . SER B 1 96 ? 11.664 -2.908 0.874 1 98.75 96 SER B CA 1
ATOM 3225 C C . SER B 1 96 ? 13.188 -2.93 0.765 1 98.75 96 SER B C 1
ATOM 3227 O O . SER B 1 96 ? 13.797 -4 0.773 1 98.75 96 SER B O 1
ATOM 3229 N N . ASN B 1 97 ? 13.758 -1.779 0.691 1 98.25 97 ASN B N 1
ATOM 3230 C CA . ASN B 1 97 ? 15.203 -1.662 0.524 1 98.25 97 ASN B CA 1
ATOM 3231 C C . ASN B 1 97 ? 15.68 -2.369 -0.74 1 98.25 97 ASN B C 1
ATOM 3233 O O . ASN B 1 97 ? 16.656 -3.121 -0.706 1 98.25 97 ASN B O 1
ATOM 3237 N N . GLY B 1 98 ? 14.914 -2.246 -1.793 1 98.38 98 GLY B N 1
ATOM 3238 C CA . GLY B 1 98 ? 15.328 -2.68 -3.117 1 98.38 98 GLY B CA 1
ATOM 3239 C C . GLY B 1 98 ? 14.977 -4.129 -3.408 1 98.38 98 GLY B C 1
ATOM 3240 O O . GLY B 1 98 ? 15.445 -4.695 -4.398 1 98.38 98 GLY B O 1
ATOM 3241 N N . ARG B 1 99 ? 14.102 -4.742 -2.643 1 98.38 99 ARG B N 1
ATOM 3242 C CA . ARG B 1 99 ? 13.875 -6.18 -2.75 1 98.38 99 ARG B CA 1
ATOM 3243 C C . ARG B 1 99 ? 12.672 -6.48 -3.635 1 98.38 99 ARG B C 1
ATOM 3245 O O . ARG B 1 99 ? 12.391 -7.641 -3.941 1 98.38 99 ARG B O 1
ATOM 3252 N N . ALA B 1 100 ? 11.93 -5.477 -4.051 1 98.75 100 ALA B N 1
ATOM 3253 C CA . ALA B 1 100 ? 10.703 -5.695 -4.82 1 98.75 100 ALA B CA 1
ATOM 3254 C C . ALA B 1 100 ? 11 -5.766 -6.312 1 98.75 100 ALA B C 1
ATOM 3256 O O . ALA B 1 100 ? 11.82 -4.996 -6.828 1 98.75 100 ALA B O 1
ATOM 3257 N N . SER B 1 101 ? 10.43 -6.73 -7.02 1 98.5 101 SER B N 1
ATOM 3258 C CA . SER B 1 101 ? 10.445 -6.855 -8.477 1 98.5 101 SER B CA 1
ATOM 3259 C C . SER B 1 101 ? 9.062 -7.191 -9.016 1 98.5 101 SER B C 1
ATOM 3261 O O . SER B 1 101 ? 8.164 -7.543 -8.25 1 98.5 101 SER B O 1
ATOM 3263 N N . TYR B 1 102 ? 8.953 -7.012 -10.328 1 98.62 102 TYR B N 1
ATOM 3264 C CA . TYR B 1 102 ? 7.602 -7.062 -10.867 1 98.62 102 TYR B CA 1
ATOM 3265 C C . TYR B 1 102 ? 7.551 -7.91 -12.133 1 98.62 102 TYR B C 1
ATOM 3267 O O . TYR B 1 102 ? 8.461 -7.852 -12.961 1 98.62 102 TYR B O 1
ATOM 3275 N N . ILE B 1 103 ? 6.547 -8.719 -12.227 1 98.06 103 ILE B N 1
ATOM 3276 C CA . ILE B 1 103 ? 6.141 -9.375 -13.461 1 98.06 103 ILE B CA 1
ATOM 3277 C C . ILE B 1 103 ? 4.871 -8.727 -14 1 98.06 103 ILE B C 1
ATOM 3279 O O . ILE B 1 103 ? 3.811 -8.805 -13.375 1 98.06 103 ILE B O 1
ATOM 3283 N N . LEU B 1 104 ? 4.996 -8.094 -15.141 1 98.19 104 LEU B N 1
ATOM 3284 C CA . LEU B 1 104 ? 3.859 -7.418 -15.758 1 98.19 104 LEU B CA 1
ATOM 3285 C C . LEU B 1 104 ? 3.119 -8.359 -16.703 1 98.19 104 LEU B C 1
ATOM 3287 O O . LEU B 1 104 ? 3.742 -9.164 -17.391 1 98.19 104 LEU B O 1
ATOM 3291 N N . ALA B 1 105 ? 1.786 -8.203 -16.672 1 96.12 105 ALA B N 1
ATOM 3292 C CA . ALA B 1 105 ? 0.95 -9.07 -17.5 1 96.12 105 ALA B CA 1
ATOM 3293 C C . ALA B 1 105 ? -0.138 -8.273 -18.219 1 96.12 105 ALA B C 1
ATOM 3295 O O . ALA B 1 105 ? -0.48 -7.164 -17.797 1 96.12 105 ALA B O 1
ATOM 3296 N N . LEU B 1 106 ? -0.756 -8.867 -19.234 1 95.06 106 LEU B N 1
ATOM 3297 C CA . LEU B 1 106 ? -1.806 -8.242 -20.031 1 95.06 106 LEU B CA 1
ATOM 3298 C C . LEU B 1 106 ? -3.158 -8.359 -19.344 1 95.06 106 LEU B C 1
ATOM 3300 O O . LEU B 1 106 ? -4.016 -7.484 -19.484 1 95.06 106 LEU B O 1
ATOM 3304 N N . GLY B 1 107 ? -3.287 -9.438 -18.578 1 94.44 107 GLY B N 1
ATOM 3305 C CA . GLY B 1 107 ? -4.617 -9.773 -18.094 1 94.44 107 GLY B CA 1
ATOM 3306 C C . GLY B 1 107 ? -5.453 -10.523 -19.125 1 94.44 107 GLY B C 1
ATOM 3307 O O . GLY B 1 107 ? -5.199 -10.43 -20.328 1 94.44 107 GLY B O 1
ATOM 3308 N N . TYR B 1 108 ? -6.531 -11.352 -18.641 1 92.81 108 TYR B N 1
ATOM 3309 C CA . TYR B 1 108 ? -7.262 -12.203 -19.562 1 92.81 108 TYR B CA 1
ATOM 3310 C C . TYR B 1 108 ? -8.734 -12.297 -19.172 1 92.81 108 TYR B C 1
ATOM 3312 O O . TYR B 1 108 ? -9.562 -12.75 -19.969 1 92.81 108 TYR B O 1
ATOM 3320 N N . ARG B 1 109 ? -9.117 -11.906 -17.953 1 95 109 ARG B N 1
ATOM 3321 C CA . ARG B 1 109 ? -10.492 -12.07 -17.484 1 95 109 ARG B CA 1
ATOM 3322 C C . ARG B 1 109 ? -11.375 -10.922 -17.953 1 95 109 ARG B C 1
ATOM 3324 O O . ARG B 1 109 ? -11.188 -9.781 -17.531 1 95 109 ARG B O 1
ATOM 3331 N N . PRO B 1 110 ? -12.375 -11.195 -18.781 1 95.31 110 PRO B N 1
ATOM 3332 C CA . PRO B 1 110 ? -13.234 -10.125 -19.281 1 95.31 110 PRO B CA 1
ATOM 3333 C C . PRO B 1 110 ? -13.922 -9.344 -18.156 1 95.31 110 PRO B C 1
ATOM 3335 O O . PRO B 1 110 ? -14.094 -8.133 -18.266 1 95.31 110 PRO B O 1
ATOM 3338 N N . GLU B 1 111 ? -14.258 -10.016 -17.078 1 95.94 111 GLU B N 1
ATOM 3339 C CA . GLU B 1 111 ? -14.953 -9.391 -15.961 1 95.94 111 GLU B CA 1
ATOM 3340 C C . GLU B 1 111 ? -14.102 -8.305 -15.312 1 95.94 111 GLU B C 1
ATOM 3342 O O . GLU B 1 111 ? -14.625 -7.297 -14.844 1 95.94 111 GLU B O 1
ATOM 3347 N N . GLU B 1 112 ? -12.789 -8.539 -15.32 1 97.69 112 GLU B N 1
ATOM 3348 C CA . GLU B 1 112 ? -11.898 -7.551 -14.719 1 97.69 112 GLU B CA 1
ATOM 3349 C C . GLU B 1 112 ? -11.773 -6.312 -15.594 1 97.69 112 GLU B C 1
ATOM 3351 O O . GLU B 1 112 ? -11.664 -5.191 -15.094 1 97.69 112 GLU B O 1
ATOM 3356 N N . PHE B 1 113 ? -11.797 -6.523 -16.891 1 97.25 113 PHE B N 1
ATOM 3357 C CA . PHE B 1 113 ? -11.773 -5.402 -17.828 1 97.25 113 PHE B CA 1
ATOM 3358 C C . PHE B 1 113 ? -13.055 -4.582 -17.734 1 97.25 113 PHE B C 1
ATOM 3360 O O . PHE B 1 113 ? -13.008 -3.352 -17.734 1 97.25 113 PHE B O 1
ATOM 3367 N N . GLU B 1 114 ? -14.148 -5.262 -17.609 1 97 114 GLU B N 1
ATOM 3368 C CA . GLU B 1 114 ? -15.414 -4.582 -17.359 1 97 114 GLU B CA 1
ATOM 3369 C C . GLU B 1 114 ? -15.391 -3.824 -16.031 1 97 114 GLU B C 1
ATOM 3371 O O . GLU B 1 114 ? -15.828 -2.674 -15.961 1 97 114 GLU B O 1
ATOM 3376 N N . HIS B 1 115 ? -14.805 -4.449 -14.992 1 97.44 115 HIS B N 1
ATOM 3377 C CA . HIS B 1 115 ? -14.688 -3.922 -13.633 1 97.44 115 HIS B CA 1
ATOM 3378 C C . HIS B 1 115 ? -14.031 -2.547 -13.633 1 97.44 115 HIS B C 1
ATOM 3380 O O . HIS B 1 115 ? -14.492 -1.632 -12.945 1 97.44 115 HIS B O 1
ATOM 3386 N N . PHE B 1 116 ? -13.055 -2.305 -14.539 1 97.19 116 PHE B N 1
ATOM 3387 C CA . PHE B 1 116 ? -12.273 -1.07 -14.57 1 97.19 116 PHE B CA 1
ATOM 3388 C C . PHE B 1 116 ? -12.672 -0.206 -15.758 1 97.19 116 PHE B C 1
ATOM 3390 O O . PHE B 1 116 ? -12.188 0.915 -15.914 1 97.19 116 PHE B O 1
ATOM 3397 N N . GLY B 1 117 ? -13.5 -0.699 -16.594 1 96.31 117 GLY B N 1
ATOM 3398 C CA . GLY B 1 117 ? -13.914 0.038 -17.781 1 96.31 117 GLY B CA 1
ATOM 3399 C C . GLY B 1 117 ? -12.828 0.151 -18.828 1 96.31 117 GLY B C 1
ATOM 3400 O O . GLY B 1 117 ? -12.688 1.19 -19.484 1 96.31 117 GLY B O 1
ATOM 3401 N N . VAL B 1 118 ? -11.984 -0.858 -18.953 1 96.5 118 VAL B N 1
ATOM 3402 C CA . VAL B 1 118 ? -10.898 -0.91 -19.938 1 96.5 118 VAL B CA 1
ATOM 3403 C C . VAL B 1 118 ? -11.273 -1.849 -21.078 1 96.5 118 VAL B C 1
ATOM 3405 O O . VAL B 1 118 ? -11.703 -2.98 -20.844 1 96.5 118 VAL B O 1
ATOM 3408 N N . PRO B 1 119 ? -11.188 -1.395 -22.344 1 95.94 119 PRO B N 1
ATOM 3409 C CA . PRO B 1 119 ? -11.469 -2.311 -23.438 1 95.94 119 PRO B CA 1
ATOM 3410 C C . PRO B 1 119 ? -10.43 -3.422 -23.578 1 95.94 119 PRO B C 1
ATOM 3412 O O . PRO B 1 119 ? -9.25 -3.145 -23.812 1 95.94 119 PRO B O 1
ATOM 3415 N N . ILE B 1 120 ? -10.867 -4.645 -23.516 1 95.94 120 ILE B N 1
ATOM 3416 C CA . ILE B 1 120 ? -9.953 -5.781 -23.5 1 95.94 120 ILE B CA 1
ATOM 3417 C C . ILE B 1 120 ? -9.258 -5.91 -24.859 1 95.94 120 ILE B C 1
ATOM 3419 O O . ILE B 1 120 ? -8.102 -6.328 -24.938 1 95.94 120 ILE B O 1
ATOM 3423 N N . LYS B 1 121 ? -9.844 -5.449 -25.891 1 95.88 121 LYS B N 1
ATOM 3424 C CA . LYS B 1 121 ? -9.305 -5.574 -27.25 1 95.88 121 LYS B CA 1
ATOM 3425 C C . LYS B 1 121 ? -8.117 -4.641 -27.453 1 95.88 121 LYS B C 1
ATOM 3427 O O . LYS B 1 121 ? -7.344 -4.812 -28.406 1 95.88 121 LYS B O 1
ATOM 3432 N N . LYS B 1 122 ? -7.992 -3.668 -26.594 1 95.94 122 LYS B N 1
ATOM 3433 C CA . LYS B 1 122 ? -6.93 -2.68 -26.766 1 95.94 122 LYS B CA 1
ATOM 3434 C C . LYS B 1 122 ? -5.824 -2.893 -25.734 1 95.94 122 LYS B C 1
ATOM 3436 O O . LYS B 1 122 ? -4.914 -2.066 -25.609 1 95.94 122 LYS B O 1
ATOM 3441 N N . ARG B 1 123 ? -5.859 -4.02 -25.016 1 95.69 123 ARG B N 1
ATOM 3442 C CA . ARG B 1 123 ? -4.984 -4.195 -23.859 1 95.69 123 ARG B CA 1
ATOM 3443 C C . ARG B 1 123 ? -3.521 -4.246 -24.281 1 95.69 123 ARG B C 1
ATOM 3445 O O . ARG B 1 123 ? -2.645 -3.75 -23.578 1 95.69 123 ARG B O 1
ATOM 3452 N N . GLY B 1 124 ? -3.207 -4.773 -25.453 1 94.5 124 GLY B N 1
ATOM 3453 C CA . GLY B 1 124 ? -1.833 -4.801 -25.922 1 94.5 124 GLY B CA 1
ATOM 3454 C C . GLY B 1 124 ? -1.258 -3.416 -26.172 1 94.5 124 GLY B C 1
ATOM 3455 O O . GLY B 1 124 ? -0.186 -3.086 -25.656 1 94.5 124 GLY B O 1
ATOM 3456 N N . ARG B 1 125 ? -1.987 -2.631 -26.906 1 95.12 125 ARG B N 1
ATOM 3457 C CA . ARG B 1 125 ? -1.557 -1.27 -27.219 1 95.12 125 ARG B CA 1
ATOM 3458 C C . ARG B 1 125 ? -1.439 -0.438 -25.938 1 95.12 125 ARG B C 1
ATOM 3460 O O . ARG B 1 125 ? -0.507 0.356 -25.797 1 95.12 125 ARG B O 1
ATOM 3467 N N . LEU B 1 126 ? -2.383 -0.626 -25.078 1 96.19 126 LEU B N 1
ATOM 3468 C CA . LEU B 1 126 ? -2.357 0.08 -23.797 1 96.19 126 LEU B CA 1
ATOM 3469 C C . LEU B 1 126 ? -1.088 -0.25 -23.016 1 96.19 126 LEU B C 1
ATOM 3471 O O . LEU B 1 126 ? -0.463 0.639 -22.438 1 96.19 126 LEU B O 1
ATOM 3475 N N . CYS B 1 127 ? -0.699 -1.501 -23.031 1 96.88 127 CYS B N 1
ATOM 3476 C CA . CYS B 1 127 ? 0.496 -1.925 -22.312 1 96.88 127 CYS B CA 1
ATOM 3477 C C . CYS B 1 127 ? 1.749 -1.31 -22.922 1 96.88 127 CYS B C 1
ATOM 3479 O O . CYS B 1 127 ? 2.672 -0.927 -22.203 1 96.88 127 CYS B O 1
ATOM 3481 N N . ASP B 1 128 ? 1.761 -1.213 -24.266 1 96.31 128 ASP B N 1
ATOM 3482 C CA . ASP B 1 128 ? 2.887 -0.57 -24.938 1 96.31 128 ASP B CA 1
ATOM 3483 C C . ASP B 1 128 ? 3.064 0.868 -24.453 1 96.31 128 ASP B C 1
ATOM 3485 O O . ASP B 1 128 ? 4.168 1.271 -24.078 1 96.31 128 ASP B O 1
ATOM 3489 N N . GLU B 1 129 ? 2.012 1.576 -24.438 1 96.38 129 GLU B N 1
ATOM 3490 C CA . GLU B 1 129 ? 2.027 2.986 -24.062 1 96.38 129 GLU B CA 1
ATOM 3491 C C . GLU B 1 129 ? 2.379 3.156 -22.594 1 96.38 129 GLU B C 1
ATOM 3493 O O . GLU B 1 129 ? 3.244 3.963 -22.234 1 96.38 129 GLU B O 1
ATOM 3498 N N . LYS B 1 130 ? 1.735 2.387 -21.766 1 97.69 130 LYS B N 1
ATOM 3499 C CA . LYS B 1 130 ? 1.924 2.51 -20.328 1 97.69 130 LYS B CA 1
ATOM 3500 C C . LYS B 1 130 ? 3.34 2.111 -19.922 1 97.69 130 LYS B C 1
ATOM 3502 O O . LYS B 1 130 ? 3.957 2.766 -19.078 1 97.69 130 LYS B O 1
ATOM 3507 N N . LEU B 1 131 ? 3.836 1.077 -20.531 1 98.19 131 LEU B N 1
ATOM 3508 C CA . LEU B 1 131 ? 5.172 0.606 -20.172 1 98.19 131 LEU B CA 1
ATOM 3509 C C . LEU B 1 131 ? 6.23 1.624 -20.594 1 98.19 131 LEU B C 1
ATOM 3511 O O . LEU B 1 131 ? 7.191 1.854 -19.844 1 98.19 131 LEU B O 1
ATOM 3515 N N . ALA B 1 132 ? 6.074 2.229 -21.734 1 97.06 132 ALA B N 1
ATOM 3516 C CA . ALA B 1 132 ? 7.02 3.236 -22.203 1 97.06 132 ALA B CA 1
ATOM 3517 C C . ALA B 1 132 ? 7.121 4.395 -21.219 1 97.06 132 ALA B C 1
ATOM 3519 O O . ALA B 1 132 ? 8.219 4.785 -20.812 1 97.06 132 ALA B O 1
ATOM 3520 N N . LEU B 1 133 ? 6.02 4.906 -20.797 1 97.69 133 LEU B N 1
ATOM 3521 C CA . LEU B 1 133 ? 6 6.004 -19.844 1 97.69 133 LEU B CA 1
ATOM 3522 C C . LEU B 1 133 ? 6.535 5.555 -18.484 1 97.69 133 LEU B C 1
ATOM 3524 O O . LEU B 1 133 ? 7.367 6.242 -17.891 1 97.69 133 LEU B O 1
ATOM 3528 N N . LEU B 1 134 ? 6.109 4.371 -18.062 1 98.38 134 LEU B N 1
ATOM 3529 C CA . LEU B 1 134 ? 6.484 3.826 -16.766 1 98.38 134 LEU B CA 1
ATOM 3530 C C . LEU B 1 134 ? 8 3.732 -16.641 1 98.38 134 LEU B C 1
ATOM 3532 O O . LEU B 1 134 ? 8.57 4.18 -15.641 1 98.38 134 LEU B O 1
ATOM 3536 N N . ARG B 1 135 ? 8.672 3.215 -17.594 1 97.62 135 ARG B N 1
ATOM 3537 C CA . ARG B 1 135 ? 10.109 2.986 -17.547 1 97.62 135 ARG B CA 1
ATOM 3538 C C . ARG B 1 135 ? 10.875 4.305 -17.484 1 97.62 135 ARG B C 1
ATOM 3540 O O . ARG B 1 135 ? 11.859 4.426 -16.766 1 97.62 135 ARG B O 1
ATOM 3547 N N . ARG B 1 136 ? 10.398 5.277 -18.219 1 97.38 136 ARG B N 1
ATOM 3548 C CA . ARG B 1 136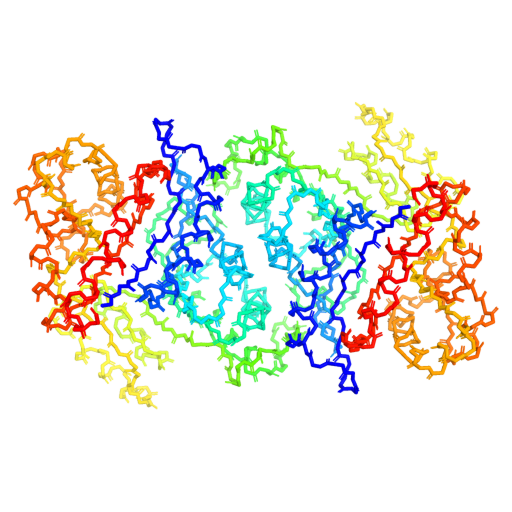 ? 11.031 6.59 -18.203 1 97.38 136 ARG B CA 1
ATOM 3549 C C . ARG B 1 136 ? 10.891 7.246 -16.844 1 97.38 136 ARG B C 1
ATOM 3551 O O . ARG B 1 136 ? 11.852 7.82 -16.312 1 97.38 136 ARG B O 1
ATOM 3558 N N . LEU B 1 137 ? 9.711 7.141 -16.266 1 98.25 137 LEU B N 1
ATOM 3559 C CA . LEU B 1 137 ? 9.469 7.723 -14.961 1 98.25 137 LEU B CA 1
ATOM 3560 C C . LEU B 1 137 ? 10.305 7.027 -13.891 1 98.25 137 LEU B C 1
ATOM 3562 O O . LEU B 1 137 ? 10.898 7.691 -13.031 1 98.25 137 LEU B O 1
ATOM 3566 N N . LEU B 1 138 ? 10.438 5.719 -13.945 1 98.19 138 LEU B N 1
ATOM 3567 C CA . LEU B 1 138 ? 11.211 4.957 -12.977 1 98.19 138 LEU B CA 1
ATOM 3568 C C . LEU B 1 138 ? 12.703 5.254 -13.109 1 98.19 138 LEU B C 1
ATOM 3570 O O . LEU B 1 138 ? 13.453 5.152 -12.133 1 98.19 138 LEU B O 1
ATOM 3574 N N . ALA B 1 139 ? 13.102 5.652 -14.281 1 96.75 139 ALA B N 1
ATOM 3575 C CA . ALA B 1 139 ? 14.5 6.012 -14.531 1 96.75 139 ALA B CA 1
ATOM 3576 C C . ALA B 1 139 ? 14.805 7.414 -14.016 1 96.75 139 ALA B C 1
ATOM 3578 O O . ALA B 1 139 ? 15.953 7.863 -14.07 1 96.75 139 ALA B O 1
ATOM 3579 N N . GLY B 1 140 ? 13.805 8.148 -13.586 1 95.94 140 GLY B N 1
ATOM 3580 C CA . GLY B 1 140 ? 14.023 9.453 -12.984 1 95.94 140 GLY B CA 1
ATOM 3581 C C . GLY B 1 140 ? 13.867 10.594 -13.969 1 95.94 140 GLY B C 1
ATOM 3582 O O . GLY B 1 140 ? 14.203 11.742 -13.656 1 95.94 140 GLY B O 1
ATOM 3583 N N . GLU B 1 141 ? 13.305 10.328 -15.133 1 96.94 141 GLU B N 1
ATOM 3584 C CA . GLU B 1 141 ? 13.133 11.367 -16.141 1 96.94 141 GLU B CA 1
ATOM 3585 C C . GLU B 1 141 ? 11.93 12.25 -15.828 1 96.94 141 GLU B C 1
ATOM 3587 O O . GLU B 1 141 ? 10.938 11.773 -15.273 1 96.94 141 GLU B O 1
ATOM 3592 N N . THR B 1 142 ? 12.062 13.547 -16.109 1 97.81 142 THR B N 1
ATOM 3593 C CA . THR B 1 142 ? 10.898 14.406 -16.25 1 97.81 142 THR B CA 1
ATOM 3594 C C . THR B 1 142 ? 10.328 14.312 -17.672 1 97.81 142 THR B C 1
ATOM 3596 O O . THR B 1 142 ? 11.016 14.625 -18.641 1 97.81 142 THR B O 1
ATOM 3599 N N . VAL B 1 143 ? 9.117 13.852 -17.797 1 97.94 143 VAL B N 1
ATOM 3600 C CA . VAL B 1 143 ? 8.508 13.602 -19.094 1 97.94 143 VAL B CA 1
ATOM 3601 C C . VAL B 1 143 ? 7.48 14.688 -19.406 1 97.94 143 VAL B C 1
ATOM 3603 O O . VAL B 1 143 ? 6.668 15.047 -18.547 1 97.94 143 VAL B O 1
ATOM 3606 N N . VAL B 1 144 ? 7.543 15.227 -20.547 1 96.88 144 VAL B N 1
ATOM 3607 C CA . VAL B 1 144 ? 6.516 16.141 -21.047 1 96.88 144 VAL B CA 1
ATOM 3608 C C . VAL B 1 144 ? 5.699 15.445 -22.141 1 96.88 144 VAL B C 1
ATOM 3610 O O . VAL B 1 144 ? 6.23 15.117 -23.203 1 96.88 144 VAL B O 1
ATOM 3613 N N . GLU B 1 145 ? 4.516 15.156 -21.781 1 92 145 GLU B N 1
ATOM 3614 C CA . GLU B 1 145 ? 3.656 14.453 -22.734 1 92 145 GLU B CA 1
ATOM 3615 C C . GLU B 1 145 ? 2.199 14.883 -22.578 1 92 145 GLU B C 1
ATOM 3617 O O . GLU B 1 145 ? 1.705 15.039 -21.453 1 92 145 GLU B O 1
ATOM 3622 N N . ASP B 1 146 ? 1.507 15.102 -23.719 1 88.94 146 ASP B N 1
ATOM 3623 C CA . ASP B 1 146 ? 0.097 15.477 -23.781 1 88.94 146 ASP B CA 1
ATOM 3624 C C . ASP B 1 146 ? -0.181 16.688 -22.891 1 88.94 146 ASP B C 1
ATOM 3626 O O . ASP B 1 146 ? -1.153 16.688 -22.125 1 88.94 146 ASP B O 1
ATOM 3630 N N . GLY B 1 147 ? 0.779 17.625 -22.797 1 88.56 147 GLY B N 1
ATOM 3631 C CA . GLY B 1 147 ? 0.607 18.859 -22.047 1 88.56 147 GLY B CA 1
ATOM 3632 C C . GLY B 1 147 ? 0.887 18.703 -20.562 1 88.56 147 GLY B C 1
ATOM 3633 O O . GLY B 1 147 ? 0.731 19.656 -19.797 1 88.56 147 GLY B O 1
ATOM 3634 N N . ARG B 1 148 ? 1.326 17.516 -20.203 1 94.12 148 ARG B N 1
ATOM 3635 C CA . ARG B 1 148 ? 1.638 17.219 -18.812 1 94.12 148 ARG B CA 1
ATOM 3636 C C . ARG B 1 148 ? 3.145 17.219 -18.578 1 94.12 148 ARG B C 1
ATOM 3638 O O . ARG B 1 148 ? 3.902 16.688 -19.391 1 94.12 148 ARG B O 1
ATOM 3645 N N . ARG B 1 149 ? 3.586 17.938 -17.594 1 96.94 149 ARG B N 1
ATOM 3646 C CA . ARG B 1 149 ? 4.922 17.734 -17.047 1 96.94 149 ARG B CA 1
ATOM 3647 C C . ARG B 1 149 ? 4.879 16.781 -15.852 1 96.94 149 ARG B C 1
ATOM 3649 O O . ARG B 1 149 ? 4.262 17.094 -14.828 1 96.94 149 ARG B O 1
ATOM 3656 N N . ILE B 1 150 ? 5.516 15.594 -15.984 1 98.38 150 ILE B N 1
ATOM 3657 C CA . ILE B 1 150 ? 5.395 14.523 -15 1 98.38 150 ILE B CA 1
ATOM 3658 C C . ILE B 1 150 ? 6.77 14.203 -14.422 1 98.38 150 ILE B C 1
ATOM 3660 O O . ILE B 1 150 ? 7.723 13.961 -15.164 1 98.38 150 ILE B O 1
ATOM 3664 N N . THR B 1 151 ? 6.859 14.289 -13.172 1 97.69 151 THR B N 1
ATOM 3665 C CA . THR B 1 151 ? 8.062 13.875 -12.461 1 97.69 151 THR B CA 1
ATOM 3666 C C . THR B 1 151 ? 7.707 13.055 -11.227 1 97.69 151 THR B C 1
ATOM 3668 O O . THR B 1 151 ? 7.043 13.562 -10.312 1 97.69 151 THR B O 1
ATOM 3671 N N . VAL B 1 152 ? 8.219 11.859 -11.156 1 98.06 152 VAL B N 1
ATOM 3672 C CA . VAL B 1 152 ? 7.91 10.984 -10.031 1 98.06 152 VAL B CA 1
ATOM 3673 C C . VAL B 1 152 ? 8.961 11.164 -8.93 1 98.06 152 VAL B C 1
ATOM 3675 O O . VAL B 1 152 ? 10.164 11.094 -9.195 1 98.06 152 VAL B O 1
ATOM 3678 N N . THR B 1 153 ? 8.461 11.453 -7.762 1 97.81 153 THR B N 1
ATOM 3679 C CA . THR B 1 153 ? 9.273 11.539 -6.551 1 97.81 153 THR B CA 1
ATOM 3680 C C . THR B 1 153 ? 8.633 10.742 -5.414 1 97.81 153 THR B C 1
ATOM 3682 O O . THR B 1 153 ? 7.41 10.602 -5.363 1 97.81 153 THR B O 1
ATOM 3685 N N . PRO B 1 154 ? 9.438 10.258 -4.523 1 98.06 154 PRO B N 1
ATOM 3686 C CA . PRO B 1 154 ? 10.898 10.133 -4.547 1 98.06 154 PRO B CA 1
ATOM 3687 C C . PRO B 1 154 ? 11.398 9.211 -5.656 1 98.06 154 PRO B C 1
ATOM 3689 O O . PRO B 1 154 ? 10.602 8.477 -6.25 1 98.06 154 PRO B O 1
ATOM 3692 N N . ARG B 1 155 ? 12.656 9.273 -5.984 1 97.19 155 ARG B N 1
ATOM 3693 C CA . ARG B 1 155 ? 13.258 8.305 -6.895 1 97.19 155 ARG B CA 1
ATOM 3694 C C . ARG B 1 155 ? 13.344 6.926 -6.25 1 97.19 155 ARG B C 1
ATOM 3696 O O . ARG B 1 155 ? 13.5 6.812 -5.035 1 97.19 155 ARG B O 1
ATOM 3703 N N . PRO B 1 156 ? 13.234 5.879 -7.129 1 98.12 156 PRO B N 1
ATOM 3704 C CA . PRO B 1 156 ? 13.477 4.547 -6.57 1 98.12 156 PRO B CA 1
ATOM 3705 C C . PRO B 1 156 ? 14.859 4.422 -5.93 1 98.12 156 PRO B C 1
ATOM 3707 O O . PRO B 1 156 ? 15.805 5.094 -6.352 1 98.12 156 PRO B O 1
ATOM 3710 N N . LEU B 1 157 ? 14.906 3.611 -4.871 1 98.19 157 LEU B N 1
ATOM 3711 C CA . LEU B 1 157 ? 16.188 3.314 -4.234 1 98.19 157 LEU B CA 1
ATOM 3712 C C . LEU B 1 157 ? 17.125 2.621 -5.211 1 98.19 157 LEU B C 1
ATOM 3714 O O . LEU B 1 157 ? 18.312 2.951 -5.273 1 98.19 157 LEU B O 1
ATOM 3718 N N . THR B 1 158 ? 16.578 1.64 -5.992 1 97.62 158 THR B N 1
ATOM 3719 C CA . THR B 1 158 ? 17.344 0.908 -7 1 97.62 158 THR B CA 1
ATOM 3720 C C . THR B 1 158 ? 17.609 1.786 -8.219 1 97.62 158 THR B C 1
ATOM 3722 O O . THR B 1 158 ? 16.688 2.291 -8.844 1 97.62 158 THR B O 1
ATOM 3725 N N . PRO B 1 159 ? 18.859 1.96 -8.508 1 94.62 159 PRO B N 1
ATOM 3726 C CA . PRO B 1 159 ? 19.172 2.756 -9.695 1 94.62 159 PRO B CA 1
ATOM 3727 C C . PRO B 1 159 ? 18.5 2.207 -10.961 1 94.62 159 PRO B C 1
ATOM 3729 O O . PRO B 1 159 ? 18.562 1.004 -11.227 1 94.62 159 PRO B O 1
ATOM 3732 N N . GLY B 1 160 ? 17.875 3.012 -11.695 1 92.25 160 GLY B N 1
ATOM 3733 C CA . GLY B 1 160 ? 17.188 2.598 -12.914 1 92.25 160 GLY B CA 1
ATOM 3734 C C . GLY B 1 160 ? 15.805 2.027 -12.648 1 92.25 160 GLY B C 1
ATOM 3735 O O . GLY B 1 160 ? 15.062 1.734 -13.594 1 92.25 160 GLY B O 1
ATOM 3736 N N . GLY B 1 161 ? 15.461 1.847 -11.312 1 96.25 161 GLY B N 1
ATOM 3737 C CA . GLY B 1 161 ? 14.164 1.312 -10.93 1 96.25 161 GLY B CA 1
ATOM 3738 C C . GLY B 1 161 ? 14.203 -0.163 -10.586 1 96.25 161 GLY B C 1
ATOM 3739 O O . GLY B 1 161 ? 15.211 -0.834 -10.82 1 96.25 161 GLY B O 1
ATOM 3740 N N . PRO B 1 162 ? 13.086 -0.627 -10.039 1 97.62 162 PRO B N 1
ATOM 3741 C CA . PRO B 1 162 ? 13 -2.047 -9.688 1 97.62 162 PRO B CA 1
ATOM 3742 C C . PRO B 1 162 ? 12.992 -2.957 -10.914 1 97.62 162 PRO B C 1
ATOM 3744 O O . PRO B 1 162 ? 12.773 -2.488 -12.031 1 97.62 162 PRO B O 1
ATOM 3747 N N . GLY B 1 163 ? 13.312 -4.254 -10.648 1 96.88 163 GLY B N 1
ATOM 3748 C CA . GLY B 1 163 ? 13.305 -5.227 -11.734 1 96.88 163 GLY B CA 1
ATOM 3749 C C . GLY B 1 163 ? 11.93 -5.445 -12.336 1 96.88 163 GLY B C 1
ATOM 3750 O O . GLY B 1 163 ? 10.938 -5.543 -11.609 1 96.88 163 GLY B O 1
ATOM 3751 N N . LEU B 1 164 ? 11.93 -5.461 -13.695 1 97.75 164 LEU B N 1
ATOM 3752 C CA . LEU B 1 164 ? 10.703 -5.723 -14.445 1 97.75 164 LEU B CA 1
ATOM 3753 C C . LEU B 1 164 ? 10.875 -6.918 -15.375 1 97.75 164 LEU B C 1
ATOM 3755 O O . LEU B 1 164 ? 11.922 -7.062 -16.016 1 97.75 164 LEU B O 1
ATOM 3759 N N . MET B 1 165 ? 9.891 -7.773 -15.352 1 97.88 165 MET B N 1
ATOM 3760 C CA . MET B 1 165 ? 9.781 -8.875 -16.297 1 97.88 165 MET B CA 1
ATOM 3761 C C . MET B 1 165 ? 8.391 -8.93 -16.922 1 97.88 165 MET B C 1
ATOM 3763 O O . MET B 1 165 ? 7.484 -8.227 -16.469 1 97.88 165 MET B O 1
ATOM 3767 N N . TRP B 1 166 ? 8.305 -9.68 -18 1 97.12 166 TRP B N 1
ATOM 3768 C CA . TRP B 1 166 ? 7.008 -9.883 -18.641 1 97.12 166 TRP B CA 1
ATOM 3769 C C . TRP B 1 166 ? 6.527 -11.32 -18.453 1 97.12 166 TRP B C 1
ATOM 3771 O O . TRP B 1 166 ? 7.301 -12.266 -18.609 1 97.12 166 TRP B O 1
ATOM 3781 N N . GLY B 1 167 ? 5.285 -11.391 -18.047 1 94.19 167 GLY B N 1
ATOM 3782 C CA . GLY B 1 167 ? 4.703 -12.703 -17.844 1 94.19 167 GLY B CA 1
ATOM 3783 C C . GLY B 1 167 ? 3.799 -13.141 -18.969 1 94.19 167 GLY B C 1
ATOM 3784 O O . GLY B 1 167 ? 3.156 -12.312 -19.625 1 94.19 167 GLY B O 1
ATOM 3785 N N . GLY B 1 168 ? 3.758 -14.516 -19.188 1 89.69 168 GLY B N 1
ATOM 3786 C CA . GLY B 1 168 ? 2.863 -15.086 -20.188 1 89.69 168 GLY B CA 1
ATOM 3787 C C . GLY B 1 168 ? 3.283 -16.469 -20.641 1 89.69 168 GLY B C 1
ATOM 3788 O O . GLY B 1 168 ? 4.422 -16.891 -20.406 1 89.69 168 GLY B O 1
ATOM 3789 N N . GLY B 1 169 ? 2.314 -17.172 -21.328 1 86 169 GLY B N 1
ATOM 3790 C CA . GLY B 1 169 ? 2.592 -18.547 -21.734 1 86 169 GLY B CA 1
ATOM 3791 C C . GLY B 1 169 ? 2.43 -18.766 -23.219 1 86 169 GLY B C 1
ATOM 3792 O O . GLY B 1 169 ? 2.371 -19.922 -23.672 1 86 169 GLY B O 1
ATOM 3793 N N . THR B 1 170 ? 2.33 -17.656 -23.984 1 87.12 170 THR B N 1
ATOM 3794 C CA . THR B 1 170 ? 2.107 -17.781 -25.406 1 87.12 170 THR B CA 1
ATOM 3795 C C . THR B 1 170 ? 3.297 -17.25 -26.188 1 87.12 170 THR B C 1
ATOM 3797 O O . THR B 1 170 ? 4.145 -16.547 -25.641 1 87.12 170 THR B O 1
ATOM 3800 N N . ILE B 1 171 ? 3.314 -17.625 -27.438 1 91.44 171 ILE B N 1
ATOM 3801 C CA . ILE B 1 171 ? 4.328 -17.094 -28.344 1 91.44 171 ILE B CA 1
ATOM 3802 C C . ILE B 1 171 ? 4.18 -15.578 -28.469 1 91.44 171 ILE B C 1
ATOM 3804 O O . ILE B 1 171 ? 5.176 -14.859 -28.5 1 91.44 171 ILE B O 1
ATOM 3808 N N . ALA B 1 172 ? 2.986 -15.172 -28.5 1 91.12 172 ALA B N 1
ATOM 3809 C CA . ALA B 1 172 ? 2.734 -13.734 -28.578 1 91.12 172 ALA B CA 1
ATOM 3810 C C . ALA B 1 172 ? 3.314 -13.008 -27.375 1 91.12 172 ALA B C 1
ATOM 3812 O O . ALA B 1 172 ? 3.889 -11.93 -27.5 1 91.12 172 ALA B O 1
ATOM 3813 N N . ALA B 1 173 ? 3.189 -13.609 -26.203 1 91.75 173 ALA B N 1
ATOM 3814 C CA . ALA B 1 173 ? 3.75 -13.031 -24.984 1 91.75 173 ALA B CA 1
ATOM 3815 C C . ALA B 1 173 ? 5.277 -13.008 -25.047 1 91.75 173 ALA B C 1
ATOM 3817 O O . ALA B 1 173 ? 5.906 -12.047 -24.594 1 91.75 173 ALA B O 1
ATOM 3818 N N . ALA B 1 174 ? 5.812 -14.07 -25.562 1 94.44 174 ALA B N 1
ATOM 3819 C CA . ALA B 1 174 ? 7.262 -14.141 -25.703 1 94.44 174 ALA B CA 1
ATOM 3820 C C . ALA B 1 174 ? 7.781 -13.047 -26.641 1 94.44 174 ALA B C 1
ATOM 3822 O O . ALA B 1 174 ? 8.781 -12.391 -26.328 1 94.44 174 ALA B O 1
ATOM 3823 N N . ARG B 1 175 ? 7.141 -12.852 -27.703 1 95.69 175 ARG B N 1
ATOM 3824 C CA . ARG B 1 175 ? 7.516 -11.805 -28.641 1 95.69 175 ARG B CA 1
ATOM 3825 C C . ARG B 1 175 ? 7.406 -10.422 -28 1 95.69 175 ARG B C 1
ATOM 3827 O O . ARG B 1 175 ? 8.266 -9.57 -28.203 1 95.69 175 ARG B O 1
ATOM 3834 N N . ARG B 1 176 ? 6.41 -10.266 -27.219 1 95.31 176 ARG B N 1
ATOM 3835 C CA . ARG B 1 176 ? 6.215 -9 -26.531 1 95.31 176 ARG B CA 1
ATOM 3836 C C . ARG B 1 176 ? 7.336 -8.742 -25.531 1 95.31 176 ARG B C 1
ATOM 3838 O O . ARG B 1 176 ? 7.883 -7.637 -25.469 1 95.31 176 ARG B O 1
ATOM 3845 N N . ALA B 1 177 ? 7.648 -9.711 -24.734 1 96.5 177 ALA B N 1
ATOM 3846 C CA . ALA B 1 177 ? 8.734 -9.594 -23.766 1 96.5 177 ALA B CA 1
ATOM 3847 C C . ALA B 1 177 ? 10.039 -9.203 -24.453 1 96.5 177 ALA B C 1
ATOM 3849 O O . ALA B 1 177 ? 10.727 -8.281 -24.016 1 96.5 177 ALA B O 1
ATOM 3850 N N . GLY B 1 178 ? 10.328 -9.867 -25.531 1 97 178 GLY B N 1
ATOM 3851 C CA . GLY B 1 178 ? 11.531 -9.562 -26.281 1 97 178 GLY B CA 1
ATOM 3852 C C . GLY B 1 178 ? 11.539 -8.164 -26.875 1 97 178 GLY B C 1
ATOM 3853 O O . GLY B 1 178 ? 12.555 -7.48 -26.844 1 97 178 GLY B O 1
ATOM 3854 N N . ARG B 1 179 ? 10.344 -7.809 -27.375 1 96.5 179 ARG B N 1
ATOM 3855 C CA . ARG B 1 179 ? 10.195 -6.469 -27.938 1 96.5 179 ARG B CA 1
ATOM 3856 C C . ARG B 1 179 ? 10.469 -5.402 -26.875 1 96.5 179 ARG B C 1
ATOM 3858 O O . ARG B 1 179 ? 11.078 -4.371 -27.172 1 96.5 179 ARG B O 1
ATOM 3865 N N . TYR B 1 180 ? 10.047 -5.656 -25.625 1 95.94 180 TYR B N 1
ATOM 3866 C CA . TYR B 1 180 ? 10.227 -4.715 -24.531 1 95.94 180 TYR B CA 1
ATOM 3867 C C . TYR B 1 180 ? 11.664 -4.75 -24.016 1 95.94 180 TYR B C 1
ATOM 3869 O O . TYR B 1 180 ? 12.078 -3.863 -23.266 1 95.94 180 TYR B O 1
ATOM 3877 N N . GLY B 1 181 ? 12.398 -5.801 -24.391 1 96 181 GLY B N 1
ATOM 3878 C CA . GLY B 1 181 ? 13.711 -6 -23.797 1 96 181 GLY B CA 1
ATOM 3879 C C . GLY B 1 181 ? 13.648 -6.398 -22.328 1 96 181 GLY B C 1
ATOM 3880 O O . GLY B 1 181 ? 14.516 -6.023 -21.547 1 96 181 GLY B O 1
ATOM 3881 N N . LEU B 1 182 ? 12.625 -7.027 -21.953 1 97.06 182 LEU B N 1
ATOM 3882 C CA . LEU B 1 182 ? 12.453 -7.496 -20.578 1 97.06 182 LEU B CA 1
ATOM 3883 C C . LEU B 1 182 ? 12.711 -9 -20.484 1 97.06 182 LEU B C 1
ATOM 3885 O O . LEU B 1 182 ? 12.594 -9.719 -21.469 1 97.06 182 LEU B O 1
ATOM 3889 N N . GLY B 1 183 ? 13.133 -9.398 -19.281 1 96.12 183 GLY B N 1
ATOM 3890 C CA . GLY B 1 183 ? 13.086 -10.828 -19.031 1 96.12 183 GLY B CA 1
ATOM 3891 C C . GLY B 1 183 ? 11.68 -11.398 -19.094 1 96.12 183 GLY B C 1
ATOM 3892 O O . GLY B 1 183 ? 10.703 -10.648 -19.188 1 96.12 183 GLY B O 1
ATOM 3893 N N . MET B 1 184 ? 11.625 -12.766 -19.078 1 94.81 184 MET B N 1
ATOM 3894 C CA . MET B 1 184 ? 10.312 -13.383 -19.25 1 94.81 184 MET B CA 1
ATOM 3895 C C . MET B 1 184 ? 10.094 -14.492 -18.234 1 94.81 184 MET B C 1
ATOM 3897 O O . MET B 1 184 ? 10.977 -15.312 -18 1 94.81 184 MET B O 1
ATOM 3901 N N . LEU B 1 185 ? 8.953 -14.352 -17.531 1 91.56 185 LEU B N 1
ATOM 3902 C CA . LEU B 1 185 ? 8.453 -15.469 -16.734 1 91.56 185 LEU B CA 1
ATOM 3903 C C . LEU B 1 185 ? 7.301 -16.172 -17.453 1 91.56 185 LEU B C 1
ATOM 3905 O O . LEU B 1 185 ? 6.191 -15.633 -17.531 1 91.56 185 LEU B O 1
ATOM 3909 N N . GLY B 1 186 ? 7.586 -17.406 -17.906 1 86.12 186 GLY B N 1
ATOM 3910 C CA . GLY B 1 186 ? 6.57 -18.156 -18.625 1 86.12 186 GLY B CA 1
ATOM 3911 C C . GLY B 1 186 ? 5.66 -18.953 -17.703 1 86.12 186 GLY B C 1
ATOM 3912 O O . GLY B 1 186 ? 6.086 -19.406 -16.641 1 86.12 186 GLY B O 1
ATOM 3913 N N . ASN B 1 187 ? 4.34 -19.047 -18.156 1 78.31 187 ASN B N 1
ATOM 3914 C CA . ASN B 1 187 ? 3.4 -19.922 -17.453 1 78.31 187 ASN B CA 1
ATOM 3915 C C . ASN B 1 187 ? 3.471 -21.344 -17.969 1 78.31 187 ASN B C 1
ATOM 3917 O O . ASN B 1 187 ? 2.9 -22.266 -17.375 1 78.31 187 ASN B O 1
ATOM 3921 N N . ALA B 1 188 ? 4.027 -21.453 -19.156 1 74.31 188 ALA B N 1
ATOM 3922 C CA . ALA B 1 188 ? 4.18 -22.75 -19.797 1 74.31 188 ALA B CA 1
ATOM 3923 C C . ALA B 1 188 ? 5.445 -22.812 -20.641 1 74.31 188 ALA B C 1
ATOM 3925 O O . ALA B 1 188 ? 5.918 -21.781 -21.125 1 74.31 188 ALA B O 1
ATOM 3926 N N . ASN B 1 189 ? 5.996 -23.969 -20.688 1 77.12 189 ASN B N 1
ATOM 3927 C CA . ASN B 1 189 ? 7.09 -24.203 -21.625 1 77.12 189 ASN B CA 1
ATOM 3928 C C . ASN B 1 189 ? 6.57 -24.656 -22.984 1 77.12 189 ASN B C 1
ATOM 3930 O O . ASN B 1 189 ? 6.895 -25.766 -23.438 1 77.12 189 ASN B O 1
ATOM 3934 N N . ALA B 1 190 ? 5.859 -23.75 -23.656 1 79 190 ALA B N 1
ATOM 3935 C CA . ALA B 1 190 ? 5.324 -24.062 -24.969 1 79 190 ALA B CA 1
ATOM 3936 C C . ALA B 1 190 ? 6.445 -24.188 -26 1 79 190 ALA B C 1
ATOM 3938 O O . ALA B 1 190 ? 7.434 -23.453 -25.938 1 79 190 ALA B O 1
ATOM 3939 N N . PRO B 1 191 ? 6.234 -25.156 -26.875 1 84.06 191 PRO B N 1
ATOM 3940 C CA . PRO B 1 191 ? 7.254 -25.281 -27.922 1 84.06 191 PRO B CA 1
ATOM 3941 C C . PRO B 1 191 ? 7.496 -23.984 -28.688 1 84.06 191 PRO B C 1
ATOM 3943 O O . PRO B 1 191 ? 6.543 -23.344 -29.141 1 84.06 191 PRO B O 1
ATOM 3946 N N . GLY B 1 192 ? 8.766 -23.547 -28.688 1 90.38 192 GLY B N 1
ATOM 3947 C CA . GLY B 1 192 ? 9.141 -22.406 -29.5 1 90.38 192 GLY B CA 1
ATOM 3948 C C . GLY B 1 192 ? 9.133 -21.094 -28.734 1 90.38 192 GLY B C 1
ATOM 3949 O O . GLY B 1 192 ? 9.516 -20.062 -29.266 1 90.38 192 GLY B O 1
ATOM 3950 N N . ILE B 1 193 ? 8.727 -21.141 -27.516 1 91.5 193 ILE B N 1
ATOM 3951 C CA . ILE B 1 193 ? 8.547 -19.906 -26.75 1 91.5 193 ILE B CA 1
ATOM 3952 C C . ILE B 1 193 ? 9.898 -19.25 -26.516 1 91.5 193 ILE B C 1
ATOM 3954 O O . ILE B 1 193 ? 10.039 -18.031 -26.656 1 91.5 193 ILE B O 1
ATOM 3958 N N . GLN B 1 194 ? 10.914 -20 -26.156 1 92.69 194 GLN B N 1
ATOM 3959 C CA . GLN B 1 194 ? 12.25 -19.453 -25.938 1 92.69 194 GLN B CA 1
ATOM 3960 C C . GLN B 1 194 ? 12.82 -18.859 -27.219 1 92.69 194 GLN B C 1
ATOM 3962 O O . GLN B 1 194 ? 13.398 -17.766 -27.203 1 92.69 194 GLN B O 1
ATOM 3967 N N . GLU B 1 195 ? 12.625 -19.578 -28.266 1 95.12 195 GLU B N 1
ATOM 3968 C CA . GLU B 1 195 ? 13.125 -19.125 -29.562 1 95.12 195 GLU B CA 1
ATOM 3969 C C . GLU B 1 195 ? 12.445 -17.828 -29.984 1 95.12 195 GLU B C 1
ATOM 3971 O O . GLU B 1 195 ? 13.109 -16.906 -30.484 1 95.12 195 GLU B O 1
ATOM 3976 N N . ALA B 1 196 ? 11.164 -17.781 -29.797 1 96 196 ALA B N 1
ATOM 3977 C CA . ALA B 1 196 ? 10.406 -16.578 -30.172 1 96 196 ALA B CA 1
ATOM 3978 C C . ALA B 1 196 ? 10.859 -15.375 -29.359 1 96 196 ALA B C 1
ATOM 3980 O O . ALA B 1 196 ? 10.984 -14.273 -29.891 1 96 196 ALA B O 1
ATOM 3981 N N . TYR B 1 197 ? 11.172 -15.578 -28.109 1 96.38 197 TYR B N 1
ATOM 3982 C CA . TYR B 1 197 ? 11.664 -14.531 -27.219 1 96.38 197 TYR B CA 1
ATOM 3983 C C . TYR B 1 197 ? 13.016 -14.008 -27.688 1 96.38 197 TYR B C 1
ATOM 3985 O O . TYR B 1 197 ? 13.195 -12.797 -27.844 1 96.38 197 TYR B O 1
ATOM 3993 N N . GLU B 1 198 ? 13.914 -14.891 -27.953 1 96.88 198 GLU B N 1
ATOM 3994 C CA . GLU B 1 198 ? 15.266 -14.516 -28.359 1 96.88 198 GLU B CA 1
ATOM 3995 C C . GLU B 1 198 ? 15.273 -13.812 -29.703 1 96.88 198 GLU B C 1
ATOM 3997 O O . GLU B 1 198 ? 16.031 -12.859 -29.922 1 96.88 198 GLU B O 1
ATOM 4002 N N . GLU B 1 199 ? 14.453 -14.344 -30.562 1 97.69 199 GLU B N 1
ATOM 4003 C CA . GLU B 1 199 ? 14.336 -13.719 -31.875 1 97.69 199 GLU B CA 1
ATOM 4004 C C . GLU B 1 199 ? 13.805 -12.297 -31.766 1 97.69 199 GLU B C 1
ATOM 4006 O O . GLU B 1 199 ? 14.305 -11.391 -32.438 1 97.69 199 GLU B O 1
ATOM 4011 N N . ALA B 1 200 ? 12.805 -12.148 -30.922 1 97.38 200 ALA B N 1
ATOM 4012 C CA . ALA B 1 200 ? 12.234 -10.82 -30.719 1 97.38 200 ALA B CA 1
ATOM 4013 C C . ALA B 1 200 ? 13.266 -9.875 -30.109 1 97.38 200 ALA B C 1
ATOM 4015 O O . ALA B 1 200 ? 13.344 -8.703 -30.484 1 97.38 200 ALA B O 1
ATOM 4016 N N . CYS B 1 201 ? 14.047 -10.359 -29.141 1 97.38 201 CYS B N 1
ATOM 4017 C CA . CYS B 1 201 ? 15.125 -9.562 -28.562 1 97.38 201 CYS B CA 1
ATOM 4018 C C . CYS B 1 201 ? 16.078 -9.078 -29.641 1 97.38 201 CYS B C 1
ATOM 4020 O O . CYS B 1 201 ? 16.406 -7.891 -29.719 1 97.38 201 CYS B O 1
ATOM 4022 N N . ARG B 1 202 ? 16.484 -9.992 -30.484 1 97.44 202 ARG B N 1
ATOM 4023 C CA . ARG B 1 202 ? 17.438 -9.68 -31.562 1 97.44 202 ARG B CA 1
ATOM 4024 C C . ARG B 1 202 ? 16.844 -8.656 -32.531 1 97.44 202 ARG B C 1
ATOM 4026 O O . ARG B 1 202 ? 17.5 -7.684 -32.875 1 97.44 202 ARG B O 1
ATOM 4033 N N . GLU B 1 203 ? 15.672 -8.859 -32.969 1 97.81 203 GLU B N 1
ATOM 4034 C CA . GLU B 1 203 ? 14.992 -7.996 -33.938 1 97.81 203 GLU B CA 1
ATOM 4035 C C . GLU B 1 203 ? 14.898 -6.566 -33.406 1 97.81 203 GLU B C 1
ATOM 4037 O O . GLU B 1 203 ? 14.938 -5.613 -34.188 1 97.81 203 GLU B O 1
ATOM 4042 N N . HIS B 1 204 ? 14.805 -6.414 -32.125 1 96.94 204 HIS B N 1
ATOM 4043 C CA . HIS B 1 204 ? 14.57 -5.082 -31.594 1 96.94 204 HIS B CA 1
ATOM 4044 C C . HIS B 1 204 ? 15.82 -4.551 -30.891 1 96.94 204 HIS B C 1
ATOM 4046 O O . HIS B 1 204 ? 15.766 -3.541 -30.188 1 96.94 204 HIS B O 1
ATOM 4052 N N . GLY B 1 205 ? 16.922 -5.273 -30.953 1 96.62 205 GLY B N 1
ATOM 4053 C CA . GLY B 1 205 ? 18.219 -4.781 -30.516 1 96.62 205 GLY B CA 1
ATOM 4054 C C . GLY B 1 205 ? 18.422 -4.879 -29.016 1 96.62 205 GLY B C 1
ATOM 4055 O O . GLY B 1 205 ? 19.109 -4.035 -28.422 1 96.62 205 GLY B O 1
ATOM 4056 N N . HIS B 1 206 ? 17.797 -5.867 -28.312 1 96.5 206 HIS B N 1
ATOM 4057 C CA . HIS B 1 206 ? 17.953 -6.059 -26.875 1 96.5 206 HIS B CA 1
ATOM 4058 C C . HIS B 1 206 ? 18.719 -7.336 -26.562 1 96.5 206 HIS B C 1
ATOM 4060 O O . HIS B 1 206 ? 18.531 -8.352 -27.25 1 96.5 206 HIS B O 1
ATOM 4066 N N . PRO B 1 207 ? 19.594 -7.242 -25.625 1 95.62 207 PRO B N 1
ATOM 4067 C CA . PRO B 1 207 ? 20.094 -8.516 -25.109 1 95.62 207 PRO B CA 1
ATOM 4068 C C . PRO B 1 207 ? 19.031 -9.305 -24.344 1 95.62 207 PRO B C 1
ATOM 4070 O O . PRO B 1 207 ? 18.219 -8.711 -23.625 1 95.62 207 PRO B O 1
ATOM 4073 N N . PRO B 1 208 ? 19.078 -10.609 -24.516 1 94.38 208 PRO B N 1
ATOM 4074 C CA . PRO B 1 208 ? 18.125 -11.398 -23.719 1 94.38 208 PRO B CA 1
ATOM 4075 C C . PRO B 1 208 ? 18.328 -11.234 -22.219 1 94.38 208 PRO B C 1
ATOM 4077 O O . PRO B 1 208 ? 19.469 -11.172 -21.75 1 94.38 208 PRO B O 1
ATOM 4080 N N . GLY B 1 209 ? 17.219 -11.078 -21.531 1 92.69 209 GLY B N 1
ATOM 4081 C CA . GLY B 1 209 ? 17.25 -11.031 -20.078 1 92.69 209 GLY B CA 1
ATOM 4082 C C . GLY B 1 209 ? 17.016 -12.391 -19.438 1 92.69 209 GLY B C 1
ATOM 4083 O O . GLY B 1 209 ? 17.047 -13.414 -20.109 1 92.69 209 GLY B O 1
ATOM 4084 N N . PRO B 1 210 ? 16.859 -12.344 -18.172 1 91.38 210 PRO B N 1
ATOM 4085 C CA . PRO B 1 210 ? 16.578 -13.609 -17.484 1 91.38 210 PRO B CA 1
ATOM 4086 C C . PRO B 1 210 ? 15.227 -14.203 -17.891 1 91.38 210 PRO B C 1
ATOM 4088 O O . PRO B 1 210 ? 14.258 -13.461 -18.109 1 91.38 210 PRO B O 1
ATOM 4091 N N . THR B 1 211 ? 15.25 -15.547 -18.078 1 92 211 THR B N 1
ATOM 4092 C CA . THR B 1 211 ? 14.016 -16.234 -18.422 1 92 211 THR B CA 1
ATOM 4093 C C . THR B 1 211 ? 13.789 -17.438 -17.516 1 92 211 THR B C 1
ATOM 4095 O O . THR B 1 211 ? 14.742 -18.047 -17.031 1 92 211 THR B O 1
ATOM 4098 N N . MET B 1 212 ? 12.523 -17.656 -17.219 1 86.81 212 MET B N 1
ATOM 4099 C CA . MET B 1 212 ? 12.086 -18.875 -16.531 1 86.81 212 MET B CA 1
ATOM 4100 C C . MET B 1 212 ? 10.867 -19.469 -17.234 1 86.81 212 MET B C 1
ATOM 4102 O O . MET B 1 212 ? 9.836 -18.828 -17.359 1 86.81 212 MET B O 1
ATOM 4106 N N . PHE B 1 213 ? 11.078 -20.734 -17.703 1 86.31 213 PHE B N 1
ATOM 4107 C CA . PHE B 1 213 ? 10.016 -21.469 -18.375 1 86.31 213 PHE B CA 1
ATOM 4108 C C . PHE B 1 213 ? 9.766 -22.812 -17.688 1 86.31 213 PHE B C 1
ATOM 4110 O O . PHE B 1 213 ? 10.375 -23.828 -18.047 1 86.31 213 PHE B O 1
ATOM 4117 N N . PRO B 1 214 ? 8.883 -22.734 -16.734 1 81.62 214 PRO B N 1
ATOM 4118 C CA . PRO B 1 214 ? 8.648 -24 -16.031 1 81.62 214 PRO B CA 1
ATOM 4119 C C . PRO B 1 214 ? 8.023 -25.062 -16.922 1 81.62 214 PRO B C 1
ATOM 4121 O O . PRO B 1 214 ? 7.258 -24.734 -17.828 1 81.62 214 PRO B O 1
ATOM 4124 N N . ASP B 1 215 ? 8.438 -26.266 -16.594 1 78.69 215 ASP B N 1
ATOM 4125 C CA . ASP B 1 215 ? 7.797 -27.391 -17.281 1 78.69 215 ASP B CA 1
ATOM 4126 C C . ASP B 1 215 ? 6.301 -27.438 -16.969 1 78.69 215 ASP B C 1
ATOM 4128 O O . ASP B 1 215 ? 5.875 -27.031 -15.891 1 78.69 215 ASP B O 1
ATOM 4132 N N . ARG B 1 216 ? 5.602 -28.016 -17.891 1 73.62 216 ARG B N 1
ATOM 4133 C CA . ARG B 1 216 ? 4.156 -28.109 -17.734 1 73.62 216 ARG B CA 1
ATOM 4134 C C . ARG B 1 216 ? 3.801 -28.859 -16.453 1 73.62 216 ARG B C 1
ATOM 4136 O O . ARG B 1 216 ? 2.766 -28.594 -15.836 1 73.62 216 ARG B O 1
ATOM 4143 N N . ASN B 1 217 ? 4.703 -29.75 -16.078 1 77.94 217 ASN B N 1
ATOM 4144 C CA . ASN B 1 217 ? 4.387 -30.594 -14.938 1 77.94 217 ASN B CA 1
ATOM 4145 C C . ASN B 1 217 ? 4.977 -30.047 -13.648 1 77.94 217 ASN B C 1
ATOM 4147 O O . ASN B 1 217 ? 4.969 -30.719 -12.617 1 77.94 217 ASN B O 1
ATOM 4151 N N . THR B 1 218 ? 5.43 -28.859 -13.719 1 84.81 218 THR B N 1
ATOM 4152 C CA . THR B 1 218 ? 5.914 -28.25 -12.492 1 84.81 218 THR B CA 1
ATOM 4153 C C . THR B 1 218 ? 4.746 -27.812 -11.609 1 84.81 218 THR B C 1
ATOM 4155 O O . THR B 1 218 ? 3.92 -27 -12.023 1 84.81 218 THR B O 1
ATOM 4158 N N . PRO B 1 219 ? 4.695 -28.422 -10.406 1 90.5 219 PRO B N 1
ATOM 4159 C CA . PRO B 1 219 ? 3.57 -28.047 -9.547 1 90.5 219 PRO B CA 1
ATOM 4160 C C . PRO B 1 219 ? 3.602 -26.578 -9.141 1 90.5 219 PRO B C 1
ATOM 4162 O O . PRO B 1 219 ? 4.664 -26.047 -8.805 1 90.5 219 PRO B O 1
ATOM 4165 N N . SER B 1 220 ? 2.471 -25.953 -9.211 1 91.75 220 SER B N 1
ATOM 4166 C CA . SER B 1 220 ? 2.336 -24.562 -8.773 1 91.75 220 SER B CA 1
ATOM 4167 C C . SER B 1 220 ? 2.072 -24.469 -7.277 1 91.75 220 SER B C 1
ATOM 4169 O O . SER B 1 220 ? 2.293 -23.422 -6.664 1 91.75 220 SER B O 1
ATOM 4171 N N . VAL B 1 221 ? 1.576 -25.562 -6.742 1 96.25 221 VAL B N 1
ATOM 4172 C CA . VAL B 1 221 ? 1.271 -25.625 -5.316 1 96.25 221 VAL B CA 1
ATOM 4173 C C . VAL B 1 221 ? 1.797 -26.938 -4.73 1 96.25 221 VAL B C 1
ATOM 4175 O O . VAL B 1 221 ? 1.442 -28.031 -5.203 1 96.25 221 VAL B O 1
ATOM 4178 N N . VAL B 1 222 ? 2.619 -26.766 -3.742 1 98 222 VAL B N 1
ATOM 4179 C CA . VAL B 1 222 ? 3.18 -27.938 -3.08 1 98 222 VAL B CA 1
ATOM 4180 C C . VAL B 1 222 ? 2.941 -27.844 -1.574 1 98 222 VAL B C 1
ATOM 4182 O O . VAL B 1 222 ? 3.166 -26.797 -0.967 1 98 222 VAL B O 1
ATOM 4185 N N . PHE B 1 223 ? 2.383 -28.906 -1.003 1 98.81 223 PHE B N 1
ATOM 4186 C CA . PHE B 1 223 ? 2.371 -29.125 0.438 1 98.81 223 PHE B CA 1
ATOM 4187 C C . PHE B 1 223 ? 3.172 -30.375 0.799 1 98.81 223 PHE B C 1
ATOM 4189 O O . PHE B 1 223 ? 3.209 -31.328 0.034 1 98.81 223 PHE B O 1
ATOM 4196 N N . VAL B 1 224 ? 3.811 -30.312 1.979 1 98.81 224 VAL B N 1
ATOM 4197 C CA . VAL B 1 224 ? 4.582 -31.438 2.471 1 98.81 224 VAL B CA 1
ATOM 4198 C C . VAL B 1 224 ? 3.938 -32 3.74 1 98.81 224 VAL B C 1
ATOM 4200 O O . VAL B 1 224 ? 3.693 -31.25 4.695 1 98.81 224 VAL B O 1
ATOM 4203 N N . ALA B 1 225 ? 3.68 -33.312 3.725 1 98.62 225 ALA B N 1
ATOM 4204 C CA . ALA B 1 225 ? 2.971 -33.906 4.844 1 98.62 225 ALA B CA 1
ATOM 4205 C C . ALA B 1 225 ? 3.666 -35.188 5.297 1 98.62 225 ALA B C 1
ATOM 4207 O O . ALA B 1 225 ? 4.312 -35.875 4.5 1 98.62 225 ALA B O 1
ATOM 4208 N N . GLU B 1 226 ? 3.488 -35.5 6.578 1 97.12 226 GLU B N 1
ATOM 4209 C CA . GLU B 1 226 ? 3.92 -36.812 7.086 1 97.12 226 GLU B CA 1
ATOM 4210 C C . GLU B 1 226 ? 3.012 -37.938 6.586 1 97.12 226 GLU B C 1
ATOM 4212 O O . GLU B 1 226 ? 3.492 -39 6.176 1 97.12 226 GLU B O 1
ATOM 4217 N N . GLU B 1 227 ? 1.768 -37.688 6.684 1 98.06 227 GLU B N 1
ATOM 4218 C CA . GLU B 1 227 ? 0.749 -38.594 6.176 1 98.06 227 GLU B CA 1
ATOM 4219 C C . GLU B 1 227 ? -0.035 -37.969 5.027 1 98.06 227 GLU B C 1
ATOM 4221 O O . GLU B 1 227 ? -1.014 -37.25 5.254 1 98.06 227 GLU B O 1
ATOM 4226 N N . VAL B 1 228 ? 0.319 -38.406 3.867 1 98.31 228 VAL B N 1
ATOM 4227 C CA . VAL B 1 228 ? -0.19 -37.75 2.658 1 98.31 228 VAL B CA 1
ATOM 4228 C C . VAL B 1 228 ? -1.697 -37.969 2.555 1 98.31 228 VAL B C 1
ATOM 4230 O O . VAL B 1 228 ? -2.445 -37.031 2.246 1 98.31 228 VAL B O 1
ATOM 4233 N N . ASP B 1 229 ? -2.176 -39.188 2.844 1 98.12 229 ASP B N 1
ATOM 4234 C CA . ASP B 1 229 ? -3.602 -39.469 2.762 1 98.12 229 ASP B CA 1
ATOM 4235 C C . ASP B 1 229 ? -4.402 -38.594 3.723 1 98.12 229 ASP B C 1
ATOM 4237 O O . ASP B 1 229 ? -5.445 -38.062 3.354 1 98.12 229 ASP B O 1
ATOM 4241 N N . GLN B 1 230 ? -3.91 -38.5 4.914 1 98.25 230 GLN B N 1
ATOM 4242 C CA . GLN B 1 230 ? -4.574 -37.688 5.914 1 98.25 230 GLN B CA 1
ATOM 4243 C C . GLN B 1 230 ? -4.574 -36.219 5.504 1 98.25 230 GLN B C 1
ATOM 4245 O O . GLN B 1 230 ? -5.543 -35.5 5.758 1 98.25 230 GLN B O 1
ATOM 4250 N N . ALA B 1 231 ? -3.51 -35.781 4.898 1 98.75 231 ALA B N 1
ATOM 4251 C CA . ALA B 1 231 ? -3.398 -34.406 4.457 1 98.75 231 ALA B CA 1
ATOM 4252 C C . ALA B 1 231 ? -4.434 -34.094 3.383 1 98.75 231 ALA B C 1
ATOM 4254 O O . ALA B 1 231 ? -5.043 -33 3.398 1 98.75 231 ALA B O 1
ATOM 4255 N N . TRP B 1 232 ? -4.641 -35 2.449 1 98.56 232 TRP B N 1
ATOM 4256 C CA . TRP B 1 232 ? -5.645 -34.781 1.412 1 98.56 232 TRP B CA 1
ATOM 4257 C C . TRP B 1 232 ? -7.039 -34.656 2.021 1 98.56 232 TRP B C 1
ATOM 4259 O O . TRP B 1 232 ? -7.859 -33.875 1.558 1 98.56 232 TRP B O 1
ATOM 4269 N N . LYS B 1 233 ? -7.305 -35.406 3.074 1 98.19 233 LYS B N 1
ATOM 4270 C CA . LYS B 1 233 ? -8.586 -35.312 3.764 1 98.19 233 LYS B CA 1
ATOM 4271 C C . LYS B 1 233 ? -8.742 -33.969 4.465 1 98.19 233 LYS B C 1
ATOM 4273 O O . LYS B 1 233 ? -9.844 -33.406 4.516 1 98.19 233 LYS B O 1
ATOM 4278 N N . GLU B 1 234 ? -7.684 -33.469 4.93 1 98.44 234 GLU B N 1
ATOM 4279 C CA . GLU B 1 234 ? -7.703 -32.281 5.754 1 98.44 234 GLU B CA 1
ATOM 4280 C C . GLU B 1 234 ? -7.781 -31.016 4.895 1 98.44 234 GLU B C 1
ATOM 4282 O O . GLU B 1 234 ? -8.531 -30.094 5.207 1 98.44 234 GLU B O 1
ATOM 4287 N N . ILE B 1 235 ? -7.004 -30.953 3.74 1 98.75 235 ILE B N 1
ATOM 4288 C CA . ILE B 1 235 ? -6.871 -29.656 3.084 1 98.75 235 ILE B CA 1
ATOM 4289 C C . ILE B 1 235 ? -7.246 -29.781 1.608 1 98.75 235 ILE B C 1
ATOM 4291 O O . ILE B 1 235 ? -7.191 -28.812 0.86 1 98.75 235 ILE B O 1
ATOM 4295 N N . GLY B 1 236 ? -7.691 -30.953 1.128 1 98.38 236 GLY B N 1
ATOM 4296 C CA . GLY B 1 236 ? -7.988 -31.203 -0.273 1 98.38 236 GLY B CA 1
ATOM 4297 C C . GLY B 1 236 ? -9.016 -30.234 -0.844 1 98.38 236 GLY B C 1
ATOM 4298 O O . GLY B 1 236 ? -8.914 -29.828 -2.002 1 98.38 236 GLY B O 1
ATOM 4299 N N . GLU B 1 237 ? -9.984 -29.922 -0.033 1 98 237 GLU B N 1
ATOM 4300 C CA . GLU B 1 237 ? -11.039 -29.016 -0.479 1 98 237 GLU B CA 1
ATOM 4301 C C . GLU B 1 237 ? -10.484 -27.641 -0.84 1 98 237 GLU B C 1
ATOM 4303 O O . GLU B 1 237 ? -10.961 -27 -1.778 1 98 237 GLU B O 1
ATOM 4308 N N . HIS B 1 238 ? -9.516 -27.141 -0.121 1 98.5 238 HIS B N 1
ATOM 4309 C CA . HIS B 1 238 ? -8.883 -25.844 -0.389 1 98.5 238 HIS B CA 1
ATOM 4310 C C . HIS B 1 238 ? -8.102 -25.875 -1.697 1 98.5 238 HIS B C 1
ATOM 4312 O O . HIS B 1 238 ? -8.18 -24.938 -2.496 1 98.5 238 HIS B O 1
ATOM 4318 N N . LEU B 1 239 ? -7.379 -26.969 -1.931 1 97.94 239 LEU B N 1
ATOM 4319 C CA . LEU B 1 239 ? -6.633 -27.125 -3.174 1 97.94 239 LEU B CA 1
ATOM 4320 C C . LEU B 1 239 ? -7.578 -27.219 -4.367 1 97.94 239 LEU B C 1
ATOM 4322 O O . LEU B 1 239 ? -7.328 -26.609 -5.41 1 97.94 239 LEU B O 1
ATOM 4326 N N . LEU B 1 240 ? -8.648 -27.938 -4.188 1 97.06 240 LEU B N 1
ATOM 4327 C CA . LEU B 1 240 ? -9.633 -28.078 -5.258 1 97.06 240 LEU B CA 1
ATOM 4328 C C . LEU B 1 240 ? -10.266 -26.734 -5.598 1 97.06 240 LEU B C 1
ATOM 4330 O O . LEU B 1 240 ? -10.477 -26.438 -6.773 1 97.06 240 LEU B O 1
ATOM 4334 N N . HIS B 1 241 ? -10.578 -25.969 -4.602 1 97.38 241 HIS B N 1
ATOM 4335 C CA . HIS B 1 241 ? -11.164 -24.656 -4.844 1 97.38 241 HIS B CA 1
ATOM 4336 C C . HIS B 1 241 ? -10.242 -23.797 -5.715 1 97.38 241 HIS B C 1
ATOM 4338 O O . HIS B 1 241 ? -10.703 -23.156 -6.656 1 97.38 241 HIS B O 1
ATOM 4344 N N . ASP B 1 242 ? -8.984 -23.859 -5.371 1 96 242 ASP B N 1
ATOM 4345 C CA . ASP B 1 242 ? -7.996 -23.094 -6.121 1 96 242 ASP B CA 1
ATOM 4346 C C . ASP B 1 242 ? -7.969 -23.516 -7.59 1 96 242 ASP B C 1
ATOM 4348 O O . ASP B 1 242 ? -8.133 -22.688 -8.484 1 96 242 ASP B O 1
ATOM 4352 N N . VAL B 1 243 ? -7.91 -24.766 -7.855 1 93.31 243 VAL B N 1
ATOM 4353 C CA . VAL B 1 243 ? -7.785 -25.297 -9.203 1 93.31 243 VAL B CA 1
ATOM 4354 C C . VAL B 1 243 ? -9.062 -25.031 -9.992 1 93.31 243 VAL B C 1
ATOM 4356 O O . VAL B 1 243 ? -9 -24.594 -11.148 1 93.31 243 VAL B O 1
ATOM 4359 N N . ARG B 1 244 ? -10.133 -25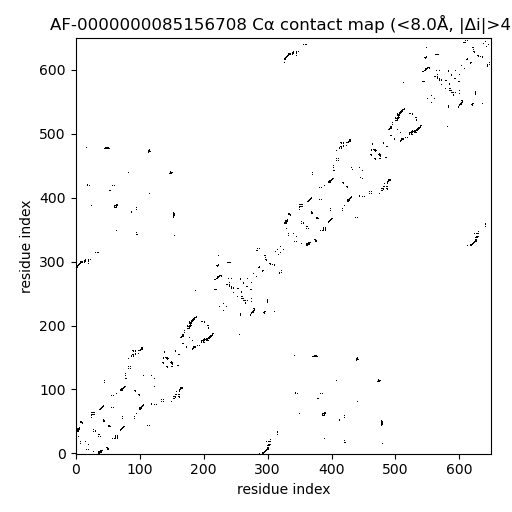.172 -9.406 1 93.56 244 ARG B N 1
ATOM 4360 C CA . ARG B 1 244 ? -11.406 -25.016 -10.102 1 93.56 244 ARG B CA 1
ATOM 4361 C C . ARG B 1 244 ? -11.664 -23.562 -10.469 1 93.56 244 ARG B C 1
ATOM 4363 O O . ARG B 1 244 ? -12.227 -23.281 -11.531 1 93.56 244 ARG B O 1
ATOM 4370 N N . THR B 1 245 ? -11.297 -22.734 -9.602 1 93.94 245 THR B N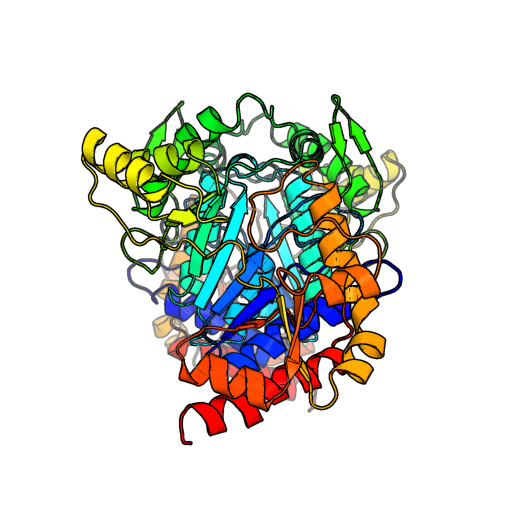 1
ATOM 4371 C CA . THR B 1 245 ? -11.516 -21.312 -9.867 1 93.94 245 THR B CA 1
ATOM 4372 C C . THR B 1 245 ? -10.656 -20.828 -11.031 1 93.94 245 THR B C 1
ATOM 4374 O O . THR B 1 245 ? -11.141 -20.156 -11.938 1 93.94 245 THR B O 1
ATOM 4377 N N . TYR B 1 246 ? -9.414 -21.266 -11.062 1 91.25 246 TYR B N 1
ATOM 4378 C CA . TYR B 1 246 ? -8.547 -20.906 -12.18 1 91.25 246 TYR B CA 1
ATOM 4379 C C . TYR B 1 246 ? -9.047 -21.516 -13.477 1 91.25 246 TYR B C 1
ATOM 4381 O O . TYR B 1 246 ? -9.031 -20.875 -14.531 1 91.25 246 TYR B O 1
ATOM 4389 N N . ALA B 1 247 ? -9.477 -22.734 -13.383 1 89.75 247 ALA B N 1
ATOM 4390 C CA . ALA B 1 247 ? -10 -23.406 -14.562 1 89.75 247 ALA B CA 1
ATOM 4391 C C . ALA B 1 247 ? -11.219 -22.688 -15.125 1 89.75 247 ALA B C 1
ATOM 4393 O O . ALA B 1 247 ? -11.375 -22.562 -16.344 1 89.75 247 ALA B O 1
ATOM 4394 N N . ALA B 1 248 ? -11.984 -22.203 -14.234 1 90.69 248 ALA B N 1
ATOM 4395 C CA . ALA B 1 248 ? -13.188 -21.5 -14.641 1 90.69 248 ALA B CA 1
ATOM 4396 C C . ALA B 1 248 ? -12.844 -20.188 -15.359 1 90.69 248 ALA B C 1
ATOM 4398 O O . ALA B 1 248 ? -13.555 -19.766 -16.266 1 90.69 248 ALA B O 1
ATOM 4399 N N . TRP B 1 249 ? -11.758 -19.562 -14.969 1 90.62 249 TRP B N 1
ATOM 4400 C CA . TRP B 1 249 ? -11.336 -18.297 -15.562 1 90.62 249 TRP B CA 1
ATOM 4401 C C . TRP B 1 249 ? -10.625 -18.531 -16.891 1 90.62 249 TRP B C 1
ATOM 4403 O O . TRP B 1 249 ? -10.43 -17.594 -17.672 1 90.62 249 TRP B O 1
ATOM 4413 N N . ASN B 1 250 ? -10.234 -19.766 -17.109 1 85.38 250 ASN B N 1
ATOM 4414 C CA . ASN B 1 250 ? -9.461 -20.109 -18.297 1 85.38 250 ASN B CA 1
ATOM 4415 C C . ASN B 1 250 ? -10.039 -21.312 -19.016 1 85.38 250 ASN B C 1
ATOM 4417 O O . ASN B 1 250 ? -9.359 -22.328 -19.172 1 85.38 250 ASN B O 1
ATOM 4421 N N . PRO B 1 251 ? -11.164 -21.094 -19.531 1 75.62 251 PRO B N 1
ATOM 4422 C CA . PRO B 1 251 ? -11.781 -22.25 -20.172 1 75.62 251 PRO B CA 1
ATOM 4423 C C . PRO B 1 251 ? -11 -22.734 -21.391 1 75.62 251 PRO B C 1
ATOM 4425 O O . PRO B 1 251 ? -10.586 -21.922 -22.219 1 75.62 251 PRO B O 1
ATOM 4428 N N . GLY B 1 252 ? -10.617 -23.984 -21.406 1 73.88 252 GLY B N 1
ATOM 4429 C CA . GLY B 1 252 ? -9.992 -24.625 -22.562 1 73.88 252 GLY B CA 1
ATOM 4430 C C . GLY B 1 252 ? -8.477 -24.531 -22.547 1 73.88 252 GLY B C 1
ATOM 4431 O O . GLY B 1 252 ? -7.809 -25.047 -23.438 1 73.88 252 GLY B O 1
ATOM 4432 N N . ASP B 1 253 ? -8.023 -23.812 -21.547 1 74.31 253 ASP B N 1
ATOM 4433 C CA . ASP B 1 253 ? -6.57 -23.719 -21.422 1 74.31 253 ASP B CA 1
ATOM 4434 C C . ASP B 1 253 ? -5.965 -25.031 -20.938 1 74.31 253 ASP B C 1
ATOM 4436 O O . ASP B 1 253 ? -6.211 -25.453 -19.812 1 74.31 253 ASP B O 1
ATOM 4440 N N . GLU B 1 254 ? -5.09 -25.625 -21.812 1 67.56 254 GLU B N 1
ATOM 4441 C CA . GLU B 1 254 ? -4.477 -26.906 -21.484 1 67.56 254 GLU B CA 1
ATOM 4442 C C . GLU B 1 254 ? -2.953 -26.797 -21.453 1 67.56 254 GLU B C 1
ATOM 4444 O O . GLU B 1 254 ? -2.254 -27.812 -21.312 1 67.56 254 GLU B O 1
ATOM 4449 N N . THR B 1 255 ? -2.488 -25.609 -21.484 1 66.06 255 THR B N 1
ATOM 4450 C CA . THR B 1 255 ? -1.05 -25.469 -21.672 1 66.06 255 THR B CA 1
ATOM 4451 C C . THR B 1 255 ? -0.414 -24.812 -20.453 1 66.06 255 THR B C 1
ATOM 4453 O O . THR B 1 255 ? 0.764 -25.031 -20.156 1 66.06 255 THR B O 1
ATOM 4456 N N . THR B 1 256 ? -1.188 -24.047 -19.734 1 68.38 256 THR B N 1
ATOM 4457 C CA . THR B 1 256 ? -0.648 -23.297 -18.609 1 68.38 256 THR B CA 1
ATOM 4458 C C . THR B 1 256 ? -0.253 -24.234 -17.469 1 68.38 256 THR B C 1
ATOM 4460 O O . THR B 1 256 ? -1.032 -25.109 -17.078 1 68.38 256 THR B O 1
ATOM 4463 N N . ALA B 1 257 ? 0.993 -24.078 -17.031 1 67.31 257 ALA B N 1
ATOM 4464 C CA . ALA B 1 257 ? 1.445 -24.828 -15.859 1 67.31 257 ALA B CA 1
ATOM 4465 C C . ALA B 1 257 ? 0.607 -24.5 -14.633 1 67.31 257 ALA B C 1
ATOM 4467 O O . ALA B 1 257 ? 0.272 -23.328 -14.406 1 67.31 257 ALA B O 1
ATOM 4468 N N . GLY B 1 258 ? 0.254 -25.469 -13.898 1 64.38 258 GLY B N 1
ATOM 4469 C CA . GLY B 1 258 ? -0.447 -25.234 -12.641 1 64.38 258 GLY B CA 1
ATOM 4470 C C . GLY B 1 258 ? -1.957 -25.25 -12.797 1 64.38 258 GLY B C 1
ATOM 4471 O O . GLY B 1 258 ? -2.686 -25.062 -11.812 1 64.38 258 GLY B O 1
ATOM 4472 N N . PHE B 1 259 ? -2.398 -25.375 -14.141 1 71.44 259 PHE B N 1
ATOM 4473 C CA . PHE B 1 259 ? -3.834 -25.484 -14.367 1 71.44 259 PHE B CA 1
ATOM 4474 C C . PHE B 1 259 ? -4.238 -26.938 -14.586 1 71.44 259 PHE B C 1
ATOM 4476 O O . PHE B 1 259 ? -3.518 -27.703 -15.234 1 71.44 259 PHE B O 1
ATOM 4483 N N . SER B 1 260 ? -5.215 -27.391 -13.898 1 74.25 260 SER B N 1
ATOM 4484 C CA . SER B 1 260 ? -5.852 -28.688 -14.109 1 74.25 260 SER B CA 1
ATOM 4485 C C . SER B 1 260 ? -7.367 -28.547 -14.227 1 74.25 260 SER B C 1
ATOM 4487 O O . SER B 1 260 ? -7.973 -27.719 -13.539 1 74.25 260 SER B O 1
ATOM 4489 N N . HIS B 1 261 ? -7.809 -29.281 -15.125 1 83.25 261 HIS B N 1
ATOM 4490 C CA . HIS B 1 261 ? -9.258 -29.312 -15.234 1 83.25 261 HIS B CA 1
ATOM 4491 C C . HIS B 1 261 ? -9.828 -30.562 -14.555 1 83.25 261 HIS B C 1
ATOM 4493 O O . HIS B 1 261 ? -9.992 -31.609 -15.195 1 83.25 261 HIS B O 1
ATOM 4499 N N . VAL B 1 262 ? -10.039 -30.406 -13.227 1 88.56 262 VAL B N 1
ATOM 4500 C CA . VAL B 1 262 ? -10.578 -31.484 -12.406 1 88.56 262 VAL B CA 1
ATOM 4501 C C . VAL B 1 262 ? -11.766 -30.984 -11.594 1 88.56 262 VAL B C 1
ATOM 4503 O O . VAL B 1 262 ? -11.898 -29.781 -11.359 1 88.56 262 VAL B O 1
ATOM 4506 N N . ASN B 1 263 ? -12.57 -31.938 -11.133 1 91.19 263 ASN B N 1
ATOM 4507 C CA . ASN B 1 263 ? -13.789 -31.516 -10.445 1 91.19 263 ASN B CA 1
ATOM 4508 C C . ASN B 1 263 ? -13.891 -32.156 -9.055 1 91.19 263 ASN B C 1
ATOM 4510 O O . ASN B 1 263 ? -14.781 -31.797 -8.281 1 91.19 263 ASN B O 1
ATOM 4514 N N . THR B 1 264 ? -12.961 -33.094 -8.789 1 95.94 264 THR B N 1
ATOM 4515 C CA . THR B 1 264 ? -13.008 -33.75 -7.484 1 95.94 264 THR B CA 1
ATOM 4516 C C . THR B 1 264 ? -11.609 -33.812 -6.867 1 95.94 264 THR B C 1
ATOM 4518 O O . THR B 1 264 ? -10.609 -33.719 -7.578 1 95.94 264 THR B O 1
ATOM 4521 N N . ILE B 1 265 ? -11.602 -34.062 -5.605 1 96.75 265 ILE B N 1
ATOM 4522 C CA . ILE B 1 265 ? -10.344 -34.188 -4.879 1 96.75 265 ILE B CA 1
ATOM 4523 C C . ILE B 1 265 ? -9.594 -35.438 -5.387 1 96.75 265 ILE B C 1
ATOM 4525 O O . ILE B 1 265 ? -8.375 -35.375 -5.59 1 96.75 265 ILE B O 1
ATOM 4529 N N . ASP B 1 266 ? -10.336 -36.469 -5.633 1 96.69 266 ASP B N 1
ATOM 4530 C CA . ASP B 1 266 ? -9.727 -37.719 -6.121 1 96.69 266 ASP B CA 1
ATOM 4531 C C . ASP B 1 266 ? -9.078 -37.5 -7.488 1 96.69 266 ASP B C 1
ATOM 4533 O O . ASP B 1 266 ? -7.965 -37.969 -7.73 1 96.69 266 ASP B O 1
ATOM 4537 N N . GLU B 1 267 ? -9.766 -36.844 -8.312 1 95.62 267 GLU B N 1
ATOM 4538 C CA . GLU B 1 267 ? -9.219 -36.531 -9.633 1 95.62 267 GLU B CA 1
ATOM 4539 C C . GLU B 1 267 ? -7.965 -35.656 -9.523 1 95.62 267 GLU B C 1
ATOM 4541 O O . GLU B 1 267 ? -6.988 -35.875 -10.242 1 95.62 267 GLU B O 1
ATOM 4546 N N . LEU B 1 268 ? -8.016 -34.688 -8.656 1 95.19 268 LEU B N 1
ATOM 4547 C CA . LEU B 1 268 ? -6.879 -33.812 -8.445 1 95.19 268 LEU B CA 1
ATOM 4548 C C . LEU B 1 268 ? -5.668 -34.594 -7.949 1 95.19 268 LEU B C 1
ATOM 4550 O O . LEU B 1 268 ? -4.559 -34.406 -8.461 1 95.19 268 LEU B O 1
ATOM 4554 N N . ARG B 1 269 ? -5.926 -35.438 -7.016 1 95.62 269 ARG B N 1
ATOM 4555 C CA . ARG B 1 269 ? -4.875 -36.281 -6.445 1 95.62 269 ARG B CA 1
ATOM 4556 C C . ARG B 1 269 ? -4.27 -37.188 -7.5 1 95.62 269 ARG B C 1
ATOM 4558 O O . ARG B 1 269 ? -3.051 -37.375 -7.559 1 95.62 269 ARG B O 1
ATOM 4565 N N . GLU B 1 270 ? -5.082 -37.719 -8.344 1 93.38 270 GLU B N 1
ATOM 4566 C CA . GLU B 1 270 ? -4.652 -38.656 -9.367 1 93.38 270 GLU B CA 1
ATOM 4567 C C . GLU B 1 270 ? -3.861 -37.969 -10.469 1 93.38 270 GLU B C 1
ATOM 4569 O O . GLU B 1 270 ? -2.906 -38.531 -11.008 1 93.38 270 GLU B O 1
ATOM 4574 N N . THR B 1 271 ? -4.312 -36.812 -10.859 1 88 271 THR B N 1
ATOM 4575 C CA . THR B 1 271 ? -3.59 -36.062 -11.867 1 88 271 THR B CA 1
ATOM 4576 C C . THR B 1 271 ? -2.176 -35.719 -11.398 1 88 271 THR B C 1
ATOM 4578 O O . THR B 1 271 ? -1.204 -35.969 -12.109 1 88 271 THR B O 1
ATOM 4581 N N . GLY B 1 272 ? -2.053 -35.188 -10.172 1 86.25 272 GLY B N 1
ATOM 4582 C CA . GLY B 1 272 ? -0.776 -35.031 -9.492 1 86.25 272 GLY B CA 1
ATOM 4583 C C . GLY B 1 272 ? 0.181 -34.094 -10.203 1 86.25 272 GLY B C 1
ATOM 4584 O O . GLY B 1 272 ? 1.393 -34.344 -10.211 1 86.25 272 GLY B O 1
ATOM 4585 N N . THR B 1 273 ? -0.302 -33 -10.836 1 86.56 273 THR B N 1
ATOM 4586 C CA . THR B 1 273 ? 0.572 -32.125 -11.609 1 86.56 273 THR B CA 1
ATOM 4587 C C . THR B 1 273 ? 0.565 -30.703 -11.039 1 86.56 273 THR B C 1
ATOM 4589 O O . THR B 1 273 ? 1.533 -30.281 -10.398 1 86.56 273 THR B O 1
ATOM 4592 N N . SER B 1 274 ? -0.515 -30.047 -10.953 1 89 274 SER B N 1
ATOM 4593 C CA . SER B 1 274 ? -0.576 -28.641 -10.586 1 89 274 SER B CA 1
ATOM 4594 C C . SER B 1 274 ? -0.513 -28.469 -9.07 1 89 274 SER B C 1
ATOM 4596 O O . SER B 1 274 ? 0.226 -27.609 -8.57 1 89 274 SER B O 1
ATOM 4598 N N . HIS B 1 275 ? -1.356 -29.25 -8.391 1 95 275 HIS B N 1
ATOM 4599 C CA . HIS B 1 275 ? -1.455 -29.219 -6.938 1 95 275 HIS B CA 1
ATOM 4600 C C . HIS B 1 275 ? -1.098 -30.578 -6.348 1 95 275 HIS B C 1
ATOM 4602 O O . HIS B 1 275 ? -1.794 -31.578 -6.586 1 95 275 HIS B O 1
ATOM 4608 N N . VAL B 1 276 ? -0.032 -30.578 -5.523 1 97 276 VAL B N 1
ATOM 4609 C CA . VAL B 1 276 ? 0.41 -31.875 -5.023 1 97 276 VAL B CA 1
ATOM 4610 C C . VAL B 1 276 ? 0.646 -31.797 -3.518 1 97 276 VAL B C 1
ATOM 4612 O O . VAL B 1 276 ? 0.996 -30.734 -2.994 1 97 276 VAL B O 1
ATOM 4615 N N . ILE B 1 277 ? 0.363 -32.875 -2.834 1 98.56 277 ILE B N 1
ATOM 4616 C CA . ILE B 1 277 ? 0.823 -33.125 -1.474 1 98.56 277 ILE B CA 1
ATOM 4617 C C . ILE B 1 277 ? 1.84 -34.281 -1.48 1 98.56 277 ILE B C 1
ATOM 4619 O O . ILE B 1 277 ? 1.53 -35.406 -1.912 1 98.56 277 ILE B O 1
ATOM 4623 N N . ILE B 1 278 ? 3.033 -33.969 -1.042 1 98.38 278 ILE B N 1
ATOM 4624 C CA . ILE B 1 278 ? 4.086 -34.969 -1.148 1 98.38 278 ILE B CA 1
ATOM 4625 C C . ILE B 1 278 ? 4.613 -35.312 0.243 1 98.38 278 ILE B C 1
ATOM 4627 O O . ILE B 1 278 ? 4.387 -34.594 1.201 1 98.38 278 ILE B O 1
ATOM 4631 N N . SER B 1 279 ? 5.285 -36.469 0.296 1 98.5 279 SER B N 1
ATOM 4632 C CA . SER B 1 279 ? 5.855 -36.938 1.561 1 98.5 279 SER B CA 1
ATOM 4633 C C . SER B 1 279 ? 7.16 -36.219 1.867 1 98.5 279 SER B C 1
ATOM 4635 O O . SER B 1 279 ? 7.77 -35.625 0.977 1 98.5 279 SER B O 1
ATOM 4637 N N . VAL B 1 280 ? 7.551 -36.281 3.135 1 98.31 280 VAL B N 1
ATOM 4638 C CA . VAL B 1 280 ? 8.781 -35.656 3.584 1 98.31 280 VAL B CA 1
ATOM 4639 C C . VAL B 1 280 ? 9.969 -36.219 2.805 1 98.31 280 VAL B C 1
ATOM 4641 O O . VAL B 1 280 ? 10.773 -35.469 2.252 1 98.31 280 VAL B O 1
ATOM 4644 N N . PRO B 1 281 ? 10.094 -37.594 2.639 1 98.12 281 PRO B N 1
ATOM 4645 C CA . PRO B 1 281 ? 11.227 -38.094 1.864 1 98.12 281 PRO B CA 1
ATOM 4646 C C . PRO B 1 281 ? 11.219 -37.625 0.417 1 98.12 281 PRO B C 1
ATOM 4648 O O . PRO B 1 281 ? 12.281 -37.312 -0.138 1 98.12 281 PRO B O 1
ATOM 4651 N N . GLU B 1 282 ? 10.094 -37.5 -0.174 1 97.94 282 GLU B N 1
ATOM 4652 C CA . GLU B 1 282 ? 10.008 -37 -1.543 1 97.94 282 GLU B CA 1
ATOM 4653 C C . GLU B 1 282 ? 10.453 -35.562 -1.625 1 97.94 282 GLU B C 1
ATOM 4655 O O . GLU B 1 282 ? 11.164 -35.156 -2.551 1 97.94 282 GLU B O 1
ATOM 4660 N N . ALA B 1 283 ? 10.016 -34.75 -0.694 1 98.38 283 ALA B N 1
ATOM 4661 C CA . ALA B 1 283 ? 10.398 -33.344 -0.662 1 98.38 283 ALA B CA 1
ATOM 4662 C C . ALA B 1 283 ? 11.906 -33.188 -0.527 1 98.38 283 ALA B C 1
ATOM 4664 O O . ALA B 1 283 ? 12.516 -32.375 -1.219 1 98.38 283 ALA B O 1
ATOM 4665 N N . ILE B 1 284 ? 12.477 -34 0.358 1 98 284 ILE B N 1
ATOM 4666 C CA . ILE B 1 284 ? 13.922 -33.969 0.562 1 98 284 ILE B CA 1
ATOM 4667 C C . ILE B 1 284 ? 14.633 -34.281 -0.748 1 98 284 ILE B C 1
ATOM 4669 O O . ILE B 1 284 ? 15.586 -33.625 -1.133 1 98 284 ILE B O 1
ATOM 4673 N N . SER B 1 285 ? 14.156 -35.312 -1.407 1 97.25 285 SER B N 1
ATOM 4674 C CA . SER B 1 285 ? 14.75 -35.719 -2.674 1 97.25 285 SER B CA 1
ATOM 4675 C C . SER B 1 285 ? 14.672 -34.625 -3.713 1 97.25 285 SER B C 1
ATOM 4677 O O . SER B 1 285 ? 15.641 -34.375 -4.434 1 97.25 285 SER B O 1
ATOM 4679 N N . ARG B 1 286 ? 13.57 -33.906 -3.797 1 95.62 286 ARG B N 1
ATOM 4680 C CA . ARG B 1 286 ? 13.383 -32.812 -4.75 1 95.62 286 ARG B CA 1
ATOM 4681 C C . ARG B 1 286 ? 14.336 -31.656 -4.461 1 95.62 286 ARG B C 1
ATOM 4683 O O . ARG B 1 286 ? 14.953 -31.125 -5.375 1 95.62 286 ARG B O 1
ATOM 4690 N N . VAL B 1 287 ? 14.414 -31.312 -3.238 1 96.62 287 VAL B N 1
ATOM 4691 C CA . VAL B 1 287 ? 15.289 -30.203 -2.844 1 96.62 287 VAL B CA 1
ATOM 4692 C C . VAL B 1 287 ? 16.75 -30.578 -3.119 1 96.62 287 VAL B C 1
ATOM 4694 O O . VAL B 1 287 ? 17.516 -29.75 -3.629 1 96.62 287 VAL B O 1
ATOM 4697 N N . LYS B 1 288 ? 17.141 -31.828 -2.824 1 96.25 288 LYS B N 1
ATOM 4698 C CA . LYS B 1 288 ? 18.5 -32.281 -3.098 1 96.25 288 LYS B CA 1
ATOM 4699 C C . LYS B 1 288 ? 18.812 -32.25 -4.59 1 96.25 288 LYS B C 1
ATOM 4701 O O . LYS B 1 288 ? 19.953 -32 -4.988 1 96.25 288 LYS B O 1
ATOM 4706 N N . ALA B 1 289 ? 17.797 -32.406 -5.328 1 94.75 289 ALA B N 1
ATOM 4707 C CA . ALA B 1 289 ? 17.938 -32.375 -6.781 1 94.75 289 ALA B CA 1
ATOM 4708 C C . ALA B 1 289 ? 17.969 -30.953 -7.305 1 94.75 289 ALA B C 1
ATOM 4710 O O . ALA B 1 289 ? 18.016 -30.734 -8.516 1 94.75 289 ALA B O 1
ATOM 4711 N N . GLY B 1 290 ? 17.828 -29.984 -6.5 1 92.06 290 GLY B N 1
ATOM 4712 C CA . GLY B 1 290 ? 17.953 -28.594 -6.879 1 92.06 290 GLY B CA 1
ATOM 4713 C C . GLY B 1 290 ? 16.609 -27.938 -7.203 1 92.06 290 GLY B C 1
ATOM 4714 O O . GLY B 1 290 ? 16.562 -26.812 -7.699 1 92.06 290 GLY B O 1
ATOM 4715 N N . GLN B 1 291 ? 15.523 -28.609 -6.879 1 91.88 291 GLN B N 1
ATOM 4716 C CA . GLN B 1 291 ? 14.203 -28.062 -7.164 1 91.88 291 GLN B CA 1
ATOM 4717 C C . GLN B 1 291 ? 13.773 -27.078 -6.086 1 91.88 291 GLN B C 1
ATOM 4719 O O . GLN B 1 291 ? 14.031 -27.297 -4.898 1 91.88 291 GLN B O 1
ATOM 4724 N N . VAL B 1 292 ? 13.125 -26.031 -6.566 1 93.56 292 VAL B N 1
ATOM 4725 C CA . VAL B 1 292 ? 12.5 -25.078 -5.664 1 93.56 292 VAL B CA 1
ATOM 4726 C C . VAL B 1 292 ? 11.039 -25.469 -5.426 1 93.56 292 VAL B C 1
ATOM 4728 O O . VAL B 1 292 ? 10.289 -25.672 -6.379 1 93.56 292 VAL B O 1
ATOM 4731 N N . LEU B 1 293 ? 10.641 -25.578 -4.184 1 97.19 293 LEU B N 1
ATOM 4732 C CA . LEU B 1 293 ? 9.25 -25.891 -3.863 1 97.19 293 LEU B CA 1
ATOM 4733 C C . LEU B 1 293 ? 8.391 -24.641 -3.871 1 97.19 293 LEU B C 1
ATOM 4735 O O . LEU B 1 293 ? 8.719 -23.656 -3.211 1 97.19 293 LEU B O 1
ATOM 4739 N N . ASN B 1 294 ? 7.324 -24.672 -4.625 1 96.38 294 ASN B N 1
ATOM 4740 C CA . ASN B 1 294 ? 6.352 -23.578 -4.633 1 96.38 294 ASN B CA 1
ATOM 4741 C C . ASN B 1 294 ? 5.262 -23.797 -3.586 1 96.38 294 ASN B C 1
ATOM 4743 O O . ASN B 1 294 ? 4.312 -24.547 -3.818 1 96.38 294 ASN B O 1
ATOM 4747 N N . LEU B 1 295 ? 5.379 -23.109 -2.498 1 98.69 295 LEU B N 1
ATOM 4748 C CA . LEU B 1 295 ? 4.438 -23.297 -1.398 1 98.69 295 LEU B CA 1
ATOM 4749 C C . LEU B 1 295 ? 3.354 -22.234 -1.423 1 98.69 295 LEU B C 1
ATOM 4751 O O . LEU B 1 295 ? 3.623 -21.078 -1.759 1 98.69 295 LEU B O 1
ATOM 4755 N N . SER B 1 296 ? 2.143 -22.594 -1.12 1 98.25 296 SER B N 1
ATOM 4756 C CA . SER B 1 296 ? 1 -21.703 -0.921 1 98.25 296 SER B CA 1
ATOM 4757 C C . SER B 1 296 ? 0.299 -22 0.402 1 98.25 296 SER B C 1
ATOM 4759 O O . SER B 1 296 ? -0.804 -22.547 0.419 1 98.25 296 SER B O 1
ATOM 4761 N N . PRO B 1 297 ? 0.898 -21.531 1.452 1 98.62 297 PRO B N 1
ATOM 4762 C CA . PRO B 1 297 ? 0.42 -21.969 2.766 1 98.62 297 PRO B CA 1
ATOM 4763 C C . PRO B 1 297 ? -1.042 -21.609 3.012 1 98.62 297 PRO B C 1
ATOM 4765 O O . PRO B 1 297 ? -1.737 -22.312 3.758 1 98.62 297 PRO B O 1
ATOM 4768 N N . LEU B 1 298 ? -1.558 -20.609 2.357 1 98.88 298 LEU B N 1
ATOM 4769 C CA . LEU B 1 298 ? -2.926 -20.172 2.611 1 98.88 298 LEU B CA 1
ATOM 4770 C C . LEU B 1 298 ? -3.828 -20.484 1.423 1 98.88 298 LEU B C 1
ATOM 4772 O O . LEU B 1 298 ? -4.852 -19.828 1.225 1 98.88 298 LEU B O 1
ATOM 4776 N N . CYS B 1 299 ? -3.512 -21.5 0.654 1 98.44 299 CYS B N 1
ATOM 4777 C CA . CYS B 1 299 ? -4.215 -21.891 -0.562 1 98.44 299 CYS B CA 1
ATOM 4778 C C . CYS B 1 299 ? -5.695 -22.125 -0.288 1 98.44 299 CYS B C 1
ATOM 4780 O O . CYS B 1 299 ? -6.059 -22.844 0.637 1 98.44 299 CYS B O 1
ATOM 4782 N N . GLY B 1 300 ? -6.527 -21.469 -1.065 1 98.19 300 GLY B N 1
ATOM 4783 C CA . GLY B 1 300 ? -7.965 -21.672 -0.971 1 98.19 300 GLY B CA 1
ATOM 4784 C C . GLY B 1 300 ? -8.547 -21.219 0.356 1 98.19 300 GLY B C 1
ATOM 4785 O O . GLY B 1 300 ? -9.555 -21.766 0.812 1 98.19 300 GLY B O 1
ATOM 4786 N N . GLY B 1 301 ? -7.883 -20.344 1.049 1 98.69 301 GLY B N 1
ATOM 4787 C CA . GLY B 1 301 ? -8.375 -19.875 2.328 1 98.69 301 GLY B CA 1
ATOM 4788 C C . GLY B 1 301 ? -8.055 -20.797 3.48 1 98.69 301 GLY B C 1
ATOM 4789 O O . GLY B 1 301 ? -8.781 -20.844 4.477 1 98.69 301 GLY B O 1
ATOM 4790 N N . LEU B 1 302 ? -7.027 -21.578 3.344 1 98.81 302 LEU B N 1
ATOM 4791 C CA . LEU B 1 302 ? -6.621 -22.5 4.398 1 98.81 302 LEU B CA 1
ATOM 4792 C C . LEU B 1 302 ? -6.391 -21.75 5.711 1 98.81 302 LEU B C 1
ATOM 4794 O O . LEU B 1 302 ? -5.625 -20.797 5.758 1 98.81 302 LEU B O 1
ATOM 4798 N N . PRO B 1 303 ? -7.07 -22.188 6.793 1 98.75 303 PRO B N 1
ATOM 4799 C CA . PRO B 1 303 ? -6.859 -21.516 8.078 1 98.75 303 PRO B CA 1
ATOM 4800 C C . PRO B 1 303 ? -5.398 -21.562 8.531 1 98.75 303 PRO B C 1
ATOM 4802 O O . PRO B 1 303 ? -4.746 -22.594 8.43 1 98.75 303 PRO B O 1
ATOM 4805 N N . PRO B 1 304 ? -4.945 -20.438 9.047 1 98.75 304 PRO B N 1
ATOM 4806 C CA . PRO B 1 304 ? -3.527 -20.344 9.398 1 98.75 304 PRO B CA 1
ATOM 4807 C C . PRO B 1 304 ? -3.102 -21.422 10.398 1 98.75 304 PRO B C 1
ATOM 4809 O O . PRO B 1 304 ? -2.002 -21.969 10.297 1 98.75 304 PRO B O 1
ATOM 4812 N N . ASP B 1 305 ? -3.945 -21.75 11.367 1 98.5 305 ASP B N 1
ATOM 4813 C CA . ASP B 1 305 ? -3.59 -22.734 12.375 1 98.5 305 ASP B CA 1
ATOM 4814 C C . ASP B 1 305 ? -3.371 -24.109 11.734 1 98.5 305 ASP B C 1
ATOM 4816 O O . ASP B 1 305 ? -2.537 -24.891 12.203 1 98.5 305 ASP B O 1
ATOM 4820 N N . ILE B 1 306 ? -4.062 -24.391 10.672 1 98.62 306 ILE B N 1
ATOM 4821 C CA . ILE B 1 306 ? -3.9 -25.641 9.93 1 98.62 306 ILE B CA 1
ATOM 4822 C C . ILE B 1 306 ? -2.699 -25.531 8.992 1 98.62 306 ILE B C 1
ATOM 4824 O O . ILE B 1 306 ? -1.983 -26.5 8.773 1 98.62 306 ILE B O 1
ATOM 4828 N N . ALA B 1 307 ? -2.4 -24.359 8.477 1 98.81 307 ALA B N 1
ATOM 4829 C CA . ALA B 1 307 ? -1.398 -24.125 7.441 1 98.81 307 ALA B CA 1
ATOM 4830 C C . ALA B 1 307 ? 0.013 -24.188 8.023 1 98.81 307 ALA B C 1
ATOM 4832 O O . ALA B 1 307 ? 0.93 -24.703 7.379 1 98.81 307 ALA B O 1
ATOM 4833 N N . TRP B 1 308 ? 0.217 -23.734 9.211 1 98.81 308 TRP B N 1
ATOM 4834 C CA . TRP B 1 308 ? 1.53 -23.516 9.812 1 98.81 308 TRP B CA 1
ATOM 4835 C C . TRP B 1 308 ? 2.32 -24.828 9.875 1 98.81 308 TRP B C 1
ATOM 4837 O O . TRP B 1 308 ? 3.494 -24.859 9.5 1 98.81 308 TRP B O 1
ATOM 4847 N N . PRO B 1 309 ? 1.681 -25.938 10.328 1 98.56 309 PRO B N 1
ATOM 4848 C CA . PRO B 1 309 ? 2.451 -27.188 10.406 1 98.56 309 PRO B CA 1
ATOM 4849 C C . PRO B 1 309 ? 3.045 -27.594 9.062 1 98.56 309 PRO B C 1
ATOM 4851 O O . PRO B 1 309 ? 4.164 -28.109 9.008 1 98.56 309 PRO B O 1
ATOM 4854 N N . TYR B 1 310 ? 2.348 -27.359 7.973 1 98.75 310 TYR B N 1
ATOM 4855 C CA . TYR B 1 310 ? 2.855 -27.703 6.645 1 98.75 310 TYR B CA 1
ATOM 4856 C C . TYR B 1 310 ? 4.062 -26.844 6.289 1 98.75 310 TYR B C 1
ATOM 4858 O O . TYR B 1 310 ? 5.059 -27.359 5.762 1 98.75 310 TYR B O 1
ATOM 4866 N N . LEU B 1 311 ? 4.004 -25.562 6.57 1 98.81 311 LEU B N 1
ATOM 4867 C CA . LEU B 1 311 ? 5.102 -24.656 6.285 1 98.81 311 LEU B CA 1
ATOM 4868 C C . LEU B 1 311 ? 6.316 -24.984 7.148 1 98.81 311 LEU B C 1
ATOM 4870 O O . LEU B 1 311 ? 7.438 -25.078 6.641 1 98.81 311 LEU B O 1
ATOM 4874 N N . LYS B 1 312 ? 6.105 -25.188 8.398 1 98.62 312 LYS B N 1
ATOM 4875 C CA . LYS B 1 312 ? 7.191 -25.453 9.336 1 98.62 312 LYS B CA 1
ATOM 4876 C C . LYS B 1 312 ? 7.91 -26.75 8.984 1 98.62 312 LYS B C 1
ATOM 4878 O O . LYS B 1 312 ? 9.125 -26.875 9.172 1 98.62 312 LYS B O 1
ATOM 4883 N N . ARG B 1 313 ? 7.152 -27.734 8.523 1 98.56 313 ARG B N 1
ATOM 4884 C CA . ARG B 1 313 ? 7.746 -29 8.117 1 98.56 313 ARG B CA 1
ATOM 4885 C C . ARG B 1 313 ? 8.797 -28.781 7.027 1 98.56 313 ARG B C 1
ATOM 4887 O O . ARG B 1 313 ? 9.852 -29.406 7.047 1 98.56 313 ARG B O 1
ATOM 4894 N N . VAL B 1 314 ? 8.531 -27.875 6.094 1 98.69 314 VAL B N 1
ATOM 4895 C CA . VAL B 1 314 ? 9.469 -27.609 5.008 1 98.69 314 VAL B CA 1
ATOM 4896 C C . VAL B 1 314 ? 10.719 -26.922 5.562 1 98.69 314 VAL B C 1
ATOM 4898 O O . VAL B 1 314 ? 11.844 -27.344 5.266 1 98.69 314 VAL B O 1
ATOM 4901 N N . GLY B 1 315 ? 10.562 -25.891 6.387 1 97.94 315 GLY B N 1
ATOM 4902 C CA . GLY B 1 315 ? 11.68 -25.094 6.867 1 97.94 315 GLY B CA 1
ATOM 4903 C C . GLY B 1 315 ? 12.492 -25.781 7.949 1 97.94 315 GLY B C 1
ATOM 4904 O O . GLY B 1 315 ? 13.703 -25.609 8.031 1 97.94 315 GLY B O 1
ATOM 4905 N N . GLU B 1 316 ? 11.828 -26.656 8.758 1 97.94 316 GLU B N 1
ATOM 4906 C CA . GLU B 1 316 ? 12.484 -27.188 9.953 1 97.94 316 GLU B CA 1
ATOM 4907 C C . GLU B 1 316 ? 12.93 -28.625 9.742 1 97.94 316 GLU B C 1
ATOM 4909 O O . GLU B 1 316 ? 13.789 -29.125 10.469 1 97.94 316 GLU B O 1
ATOM 4914 N N . VAL B 1 317 ? 12.312 -29.297 8.805 1 97.88 317 VAL B N 1
ATOM 4915 C CA . VAL B 1 317 ? 12.625 -30.719 8.633 1 97.88 317 VAL B CA 1
ATOM 4916 C C . VAL B 1 317 ? 13.242 -30.938 7.25 1 97.88 317 VAL B C 1
ATOM 4918 O O . VAL B 1 317 ? 14.391 -31.375 7.141 1 97.88 317 VAL B O 1
ATOM 4921 N N . VAL B 1 318 ? 12.586 -30.562 6.191 1 98.5 318 VAL B N 1
ATOM 4922 C CA . VAL B 1 318 ? 12.977 -30.875 4.82 1 98.5 318 VAL B CA 1
ATOM 4923 C C . VAL B 1 318 ? 14.305 -30.203 4.488 1 98.5 318 VAL B C 1
ATOM 4925 O O . VAL B 1 318 ? 15.25 -30.859 4.059 1 98.5 318 VAL B O 1
ATOM 4928 N N . LEU B 1 319 ? 14.391 -28.875 4.695 1 97.5 319 LEU B N 1
ATOM 4929 C CA . LEU B 1 319 ? 15.547 -28.109 4.242 1 97.5 319 LEU B CA 1
ATOM 4930 C C . LEU B 1 319 ? 16.797 -28.484 5.027 1 97.5 319 LEU B C 1
ATOM 4932 O O . LEU B 1 319 ? 17.859 -28.734 4.441 1 97.5 319 LEU B O 1
ATOM 4936 N N . PRO B 1 320 ? 16.688 -28.578 6.387 1 96.56 320 PRO B N 1
ATOM 4937 C CA . PRO B 1 320 ? 17.891 -28.984 7.125 1 96.56 320 PRO B CA 1
ATOM 4938 C C . PRO B 1 320 ? 18.406 -30.359 6.703 1 96.56 320 PRO B C 1
ATOM 4940 O O . PRO B 1 320 ? 19.609 -30.562 6.602 1 96.56 320 PRO B O 1
ATOM 4943 N N . GLU B 1 321 ? 17.531 -31.266 6.441 1 96.38 321 GLU B N 1
ATOM 4944 C CA . GLU B 1 321 ? 17.953 -32.594 6.02 1 96.38 321 GLU B CA 1
ATOM 4945 C C . GLU B 1 321 ? 18.531 -32.594 4.609 1 96.38 321 GLU B C 1
ATOM 4947 O O . GLU B 1 321 ? 19.5 -33.281 4.32 1 96.38 321 GLU B O 1
ATOM 4952 N N . ALA B 1 322 ? 17.922 -31.859 3.758 1 96.31 322 ALA B N 1
ATOM 4953 C CA . ALA B 1 322 ? 18.344 -31.812 2.357 1 96.31 322 ALA B CA 1
ATOM 4954 C C . ALA B 1 322 ? 19.672 -31.078 2.207 1 96.31 322 ALA B C 1
ATOM 4956 O O . ALA B 1 322 ? 20.469 -31.406 1.334 1 96.31 322 ALA B O 1
ATOM 4957 N N . LEU B 1 323 ? 19.906 -30.078 3.018 1 90.38 323 LEU B N 1
ATOM 4958 C CA . LEU B 1 323 ? 21.062 -29.203 2.85 1 90.38 323 LEU B CA 1
ATOM 4959 C C . LEU B 1 323 ? 22.156 -29.578 3.838 1 90.38 323 LEU B C 1
ATOM 4961 O O . LEU B 1 323 ? 23.266 -29.016 3.783 1 90.38 323 LEU B O 1
ATOM 4965 N N . GLY B 1 324 ? 22.031 -30.578 4.621 1 84.31 324 GLY B N 1
ATOM 4966 C CA . GLY B 1 324 ? 23.047 -31.078 5.52 1 84.31 324 GLY B CA 1
ATOM 4967 C C . GLY B 1 324 ? 23.25 -30.203 6.742 1 84.31 324 GLY B C 1
ATOM 4968 O O . GLY B 1 324 ? 24.391 -30.031 7.191 1 84.31 324 GLY B O 1
ATOM 4969 N N . HIS B 1 325 ? 22.312 -29.406 7.266 1 68.75 325 HIS B N 1
ATOM 4970 C CA . HIS B 1 325 ? 22.438 -28.656 8.5 1 68.75 325 HIS B CA 1
ATOM 4971 C C . HIS B 1 325 ? 21.859 -29.422 9.688 1 68.75 325 HIS B C 1
ATOM 4973 O O . HIS B 1 325 ? 20.953 -30.234 9.508 1 68.75 325 HIS B O 1
#

Foldseek 3Di:
DAEAEDFQFAPPVFADSVQSLVVVLVLLLVLVVQPYAAYEYEDDPPDPRCTDHCSLVSLLSNLQSHQHHAYEYEDQQLLDDLLVVLQSQQVSLVSNVQRYAYAYELDDFVVRCVVRVHDSVCSLVSNVVSVVVNQCQQQQDQDQDPNDTGHHPDHHPDHSGHAYFYEEADLVSLLVRLLSLHEYEYQFPDPCSVVSNCVSVVVNVHDYDHYDHDYLQAAQAEWEDQDQVVVCVVCLVLLQLQQCVVCVSPPPDDGGRLHDDDRDSVVVAVVQGHHYYYYLVVLLVCVLVVDYHYHHLCRNNHRSVVSVVRSCCCRPPRCCVSVVD/DAEAEDFQFAPPVFADSVQVLVQVLVLLLVLVVQPYAAYEYEDDPPDPRCTDHCSLVSLLSNLQSHQHHAYEYEDQQLLDDLLVVLQSQQVSLVSNVQRYAYAYELDDFVVRCVVRVHDSVCSLVSNVVSVVVNQCQQQQDQDQDPNDTGHHPDHHPDHSGHAYFYEEADLVSLLVRLLSLHEYEYQFPDPCSVVSNCVSVVVNVHDYDHYDHDYLQAAQAEWEDQDQVVVCVVCLVLLQVQQCVVCVSPPPDDGGRLHDDDRDSVVVAVVQGHHYYYYLVVLLVCVLVVDYHNHHLCRNNHRSVRSVVRSCCCRPPRCCVSVVD